Protein AF-A0A9D6TBT0-F1 (afdb_monomer_lite)

Sequence (380 aa):
MAAERLAARTHTPLRFLVASLLALLLARPTLACRCVPQTLDHYFERADLVMVARTVSTRIVKGSPDFRTAEFAPVQEPYKGDPKSIVAFATHLSSASCGVPVEAGQMFLIFAARDEPGGTTAWFDSCNGTRPFGPDVKVVDFVDTPAEKILLRLEGLRTANAVRDPSANPGGPRLPKPGHPHAELIGLLELVTVLNLDEPGASSPPPRLPSAVIEVMASPESGAAVVAQIRLPTDIITRELDYERKAAVVLEQRAAWYRIALPHDRSGWLSARLAGPFHPFAELIVNRLSYLTAHWDGWIWPDPGAGNPVNANVKQSEGRHEYPVNVRGTQDLAGTLWLQVEILSASPCEGGSPKTVISGWVPAYSPEGKLTAWFYSRGC

Foldseek 3Di:
DDDDDDDDDDDDPPVVVVVVVVVVVPPDPLQQDDADFAALLVLQVQFQWWAKWFWADKDWDVDVHIKMWTDTDGPDDTLHHDLVLAPTEIAHPDSSRQGDDHDGGFIKGFRWHDPDVSDNYTYTGVNSPIDTDDDVDDQDAGPPGDRVCSVVLSQLSSLLVCLCPCVNPVLDAHAADAPPLQQVAQWFWAQCLAFVQDDPPPPDRPPNDPQDWFFFAADQDPPGDGPATGRYPLQADWDQLAASGITFGFSDDDDQWTWTGGPPRDIGIGGVVSIDDIGGPQRSQAQFFKKFALLFSQWFDQANSHDDIDNLPPPVPPVDRIWTWHFHGWDDRSNWIKTWIFTWPDRVVVPDDTDGPDTHIDTQAHNSSYGRMDHDNNHD

Secondary structure (DSSP, 8-state):
------------SHHHHHHHHHHHHS--------PPP--HHHHHHH-SEEEEEEEEEEEEE-SSS-EEEEEEEESS--SBS-GGG-SEEEEES-GGGTPPP--TT-EEEEEEEESSTT-SEEE--TTTT-EE-STTS-PPPPSSS-GGGHHHHHHHHHHHHHHH-TTT-TTS--PPPTT-TT-S-SEEE--HHHH-S--TT-SSPPP------EEEESSSSTTPPEEEEE-SGGGS-EEEEETTEEEEEEEEEETTEEEEEETTTEEEEEEGGG---EEEHHHHTTTSEEEE-TT--SEEBSBTTBS--EE-----TT----EEEEEEEEEEETTEEEEEEEEESS-GGGSS-PPEEEEEEEESB-TTS-BSEEE-TT--

Structure (mmCIF, N/CA/C/O backbone):
data_AF-A0A9D6TBT0-F1
#
_entry.id   AF-A0A9D6TBT0-F1
#
loop_
_atom_site.group_PDB
_atom_site.id
_atom_site.type_symbol
_atom_site.label_atom_id
_atom_site.label_alt_id
_atom_site.label_comp_id
_atom_site.label_asym_id
_atom_site.label_entity_id
_atom_site.label_seq_id
_atom_site.pdbx_PDB_ins_code
_atom_site.Cartn_x
_atom_site.Cartn_y
_atom_site.Cartn_z
_atom_site.occupancy
_atom_site.B_iso_or_equiv
_atom_site.auth_seq_id
_atom_site.auth_comp_id
_atom_site.auth_asym_id
_atom_site.auth_atom_id
_atom_site.pdbx_PDB_model_num
ATOM 1 N N . MET A 1 1 ? 5.276 -103.316 -18.327 1.00 44.22 1 MET A N 1
ATOM 2 C CA . MET A 1 1 ? 6.166 -102.137 -18.362 1.00 44.22 1 MET A CA 1
ATOM 3 C C . MET A 1 1 ? 5.600 -101.141 -19.353 1.00 44.22 1 MET A C 1
ATOM 5 O O . MET A 1 1 ? 5.350 -101.555 -20.474 1.00 44.22 1 MET A O 1
ATOM 9 N N . ALA A 1 2 ? 5.424 -99.896 -18.903 1.00 41.09 2 ALA A N 1
ATOM 10 C CA . ALA A 1 2 ? 5.307 -98.632 -19.648 1.00 41.09 2 ALA A CA 1
ATOM 11 C C . ALA A 1 2 ? 4.074 -97.833 -19.199 1.00 41.09 2 ALA A C 1
ATOM 13 O O . ALA A 1 2 ? 2.947 -98.096 -19.607 1.00 41.09 2 ALA A O 1
ATOM 14 N N . ALA A 1 3 ? 4.346 -96.885 -18.303 1.00 43.22 3 ALA A N 1
ATOM 15 C CA . ALA A 1 3 ? 3.434 -95.881 -17.786 1.00 43.22 3 ALA A CA 1
ATOM 16 C C . ALA A 1 3 ? 3.509 -94.591 -18.624 1.00 43.22 3 ALA A C 1
ATOM 18 O O . ALA A 1 3 ? 4.574 -94.257 -19.138 1.00 43.22 3 ALA A O 1
ATOM 19 N N . GLU A 1 4 ? 2.360 -93.911 -18.686 1.00 53.22 4 GLU A N 1
ATOM 20 C CA . GLU A 1 4 ? 2.118 -92.456 -18.682 1.00 53.22 4 GLU A CA 1
ATOM 21 C C . GLU A 1 4 ? 2.989 -91.494 -19.510 1.00 53.22 4 GLU A C 1
ATOM 23 O O . GLU A 1 4 ? 4.207 -91.430 -19.366 1.00 53.22 4 GLU A O 1
ATOM 28 N N . ARG A 1 5 ? 2.306 -90.560 -20.200 1.00 49.84 5 ARG A N 1
ATOM 29 C CA . ARG A 1 5 ? 2.473 -89.104 -19.981 1.00 49.84 5 ARG A CA 1
ATOM 30 C C . ARG A 1 5 ? 1.390 -88.277 -20.693 1.00 49.84 5 ARG A C 1
ATOM 32 O O . ARG A 1 5 ? 1.330 -88.231 -21.917 1.00 49.84 5 ARG A O 1
ATOM 39 N N . LEU A 1 6 ? 0.585 -87.576 -19.890 1.00 58.25 6 LEU A N 1
ATOM 40 C CA . LEU A 1 6 ? -0.185 -86.378 -20.249 1.00 58.25 6 LEU A CA 1
ATOM 41 C C . LEU A 1 6 ? 0.661 -85.130 -19.915 1.00 58.25 6 LEU A C 1
ATOM 43 O O . LEU A 1 6 ? 1.231 -85.061 -18.830 1.00 58.25 6 LEU A O 1
ATOM 47 N N . ALA A 1 7 ? 0.677 -84.117 -20.786 1.00 50.38 7 ALA A N 1
ATOM 48 C CA . ALA A 1 7 ? 1.082 -82.739 -20.461 1.00 50.38 7 ALA A CA 1
ATOM 49 C C . ALA A 1 7 ? 0.264 -81.781 -21.354 1.00 50.38 7 ALA A C 1
ATOM 51 O O . ALA A 1 7 ? 0.309 -81.885 -22.574 1.00 50.38 7 ALA A O 1
ATOM 52 N N . ALA A 1 8 ? -0.723 -81.063 -20.812 1.00 50.62 8 ALA A N 1
ATOM 53 C CA . ALA A 1 8 ? -0.640 -79.789 -20.081 1.00 50.62 8 ALA A CA 1
ATOM 54 C C . ALA A 1 8 ? -0.531 -78.566 -21.019 1.00 50.62 8 ALA A C 1
ATOM 56 O O . ALA A 1 8 ? 0.508 -78.272 -21.600 1.00 50.62 8 ALA A O 1
ATOM 57 N N . ARG A 1 9 ? -1.656 -77.851 -21.140 1.00 56.56 9 ARG A N 1
ATOM 58 C CA . ARG A 1 9 ? -1.877 -76.633 -21.932 1.00 56.56 9 ARG A CA 1
ATOM 59 C C . ARG A 1 9 ? -2.014 -75.478 -20.933 1.00 56.56 9 ARG A C 1
ATOM 61 O O . ARG A 1 9 ? -2.972 -75.478 -20.166 1.00 56.56 9 ARG A O 1
ATOM 68 N N . THR A 1 10 ? -1.080 -74.526 -20.893 1.00 51.34 10 THR A N 1
ATOM 69 C CA . THR A 1 10 ? -1.108 -73.425 -19.906 1.00 51.34 10 THR A CA 1
ATOM 70 C C . THR A 1 10 ? -1.080 -72.032 -20.542 1.00 51.34 10 THR A C 1
ATOM 72 O O . THR A 1 10 ? -0.121 -71.643 -21.201 1.00 51.34 10 THR A O 1
ATOM 75 N N . HIS A 1 11 ? -2.170 -71.308 -20.277 1.00 56.09 11 HIS A N 1
ATOM 76 C CA . HIS A 1 11 ? -2.419 -69.861 -20.214 1.00 56.09 11 HIS A CA 1
ATOM 77 C C . HIS A 1 11 ? -1.246 -68.880 -20.444 1.00 56.09 11 HIS A C 1
ATOM 79 O O . HIS A 1 11 ? -0.334 -68.784 -19.626 1.00 56.09 11 HIS A O 1
ATOM 85 N N . THR A 1 12 ? -1.354 -68.036 -21.481 1.00 58.25 12 THR A N 1
ATOM 86 C CA . THR A 1 12 ? -0.399 -66.943 -21.784 1.00 58.25 12 THR A CA 1
ATOM 87 C C . THR A 1 12 ? -0.973 -65.526 -22.059 1.00 58.25 12 THR A C 1
ATOM 89 O O . THR A 1 12 ? -0.160 -64.655 -22.346 1.00 58.25 12 THR A O 1
ATOM 92 N N . PRO A 1 13 ? -2.282 -65.180 -21.947 1.00 54.91 13 PRO A N 1
ATOM 93 C CA . PRO A 1 13 ? -2.706 -63.785 -22.184 1.00 54.91 13 PRO A CA 1
ATOM 94 C C . PRO A 1 13 ? -2.772 -62.890 -20.926 1.00 54.91 13 PRO A C 1
ATOM 96 O O . PRO A 1 13 ? -2.701 -61.671 -21.043 1.00 54.91 13 PRO A O 1
ATOM 99 N N . LEU A 1 14 ? -2.866 -63.449 -19.709 1.00 54.78 14 LEU A N 1
ATOM 100 C CA . LEU A 1 14 ? -3.159 -62.648 -18.501 1.00 54.78 14 LEU A CA 1
ATOM 101 C C . LEU A 1 14 ? -1.948 -61.864 -17.950 1.00 54.78 14 LEU A C 1
ATOM 103 O O . LEU A 1 14 ? -2.118 -60.822 -17.324 1.00 54.78 14 LEU A O 1
ATOM 107 N N . ARG A 1 15 ? -0.714 -62.320 -18.206 1.00 55.62 15 ARG A N 1
ATOM 108 C CA . ARG A 1 15 ? 0.503 -61.660 -17.688 1.00 55.62 15 ARG A CA 1
ATOM 109 C C . ARG A 1 15 ? 0.852 -60.353 -18.411 1.00 55.62 15 ARG A C 1
ATOM 111 O O . ARG A 1 15 ? 1.440 -59.474 -17.791 1.00 55.62 15 ARG A O 1
ATOM 118 N N . PHE A 1 16 ? 0.448 -60.190 -19.672 1.00 56.44 16 PHE A N 1
ATOM 119 C CA . PHE A 1 16 ? 0.691 -58.948 -20.417 1.00 56.44 16 PHE A CA 1
ATOM 120 C C . PHE A 1 16 ? -0.225 -57.800 -19.967 1.00 56.44 16 PHE A C 1
ATOM 122 O O . PHE A 1 16 ? 0.207 -56.653 -19.922 1.00 56.44 16 PHE A O 1
ATOM 129 N N . LEU A 1 17 ? -1.456 -58.105 -19.549 1.00 58.44 17 LEU A N 1
ATOM 130 C CA . LEU A 1 17 ? -2.437 -57.092 -19.145 1.00 58.44 17 LEU A CA 1
ATOM 131 C C . LEU A 1 17 ? -2.092 -56.436 -17.794 1.00 58.44 17 LEU A C 1
ATOM 133 O O . LEU A 1 17 ? -2.272 -55.232 -17.626 1.00 58.44 17 LEU A O 1
ATOM 137 N N . VAL A 1 18 ? -1.520 -57.199 -16.855 1.00 61.53 18 VAL A N 1
ATOM 138 C CA . VAL A 1 18 ? -1.106 -56.683 -15.535 1.00 61.53 18 VAL A CA 1
ATOM 139 C C . VAL A 1 18 ? 0.142 -55.795 -15.634 1.00 61.53 18 VAL A C 1
ATOM 141 O O . VAL A 1 18 ? 0.224 -54.776 -14.952 1.00 61.53 18 VAL A O 1
ATOM 144 N N . ALA A 1 19 ? 1.091 -56.128 -16.516 1.00 60.41 19 ALA A N 1
ATOM 145 C CA . ALA A 1 19 ? 2.307 -55.333 -16.704 1.00 60.41 19 ALA A CA 1
ATOM 146 C C . ALA A 1 19 ? 2.020 -53.947 -17.319 1.00 60.41 19 ALA A C 1
ATOM 148 O O . ALA A 1 19 ? 2.605 -52.954 -16.886 1.00 60.41 19 ALA A O 1
ATOM 149 N N . SER A 1 20 ? 1.080 -53.849 -18.269 1.00 63.12 20 SER A N 1
ATOM 150 C CA . SER A 1 20 ? 0.682 -52.559 -18.853 1.00 63.12 20 SER A CA 1
ATOM 151 C C . SER A 1 20 ? -0.085 -51.662 -17.876 1.00 63.12 20 SER A C 1
ATOM 153 O O . SER A 1 20 ? 0.105 -50.447 -17.902 1.00 63.12 20 SER A O 1
ATOM 155 N N . LEU A 1 21 ? -0.907 -52.228 -16.984 1.00 67.50 21 LEU A N 1
ATOM 156 C CA . LEU A 1 21 ? -1.652 -51.438 -15.995 1.00 67.50 21 LEU A CA 1
ATOM 157 C C . LEU A 1 21 ? -0.726 -50.830 -14.922 1.00 67.50 21 LEU A C 1
ATOM 159 O O . LEU A 1 21 ? -0.945 -49.706 -14.476 1.00 67.50 21 LEU A O 1
ATOM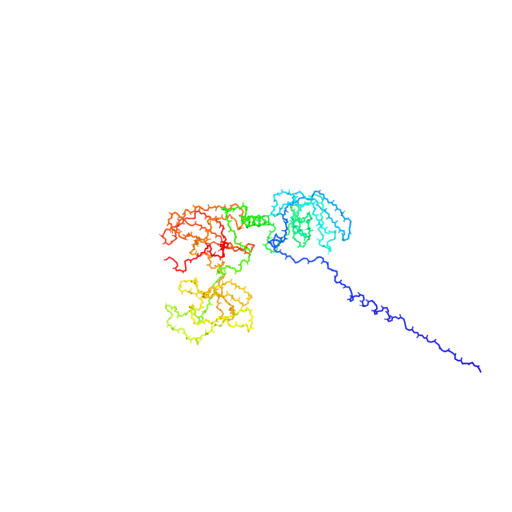 163 N N . LEU A 1 22 ? 0.344 -51.541 -14.548 1.00 63.84 22 LEU A N 1
ATOM 164 C CA . LEU A 1 22 ? 1.310 -51.073 -13.548 1.00 63.84 22 LEU A CA 1
ATOM 165 C C . LEU A 1 22 ? 2.206 -49.930 -14.070 1.00 63.84 22 LEU A C 1
ATOM 167 O O . LEU A 1 22 ? 2.587 -49.051 -13.301 1.00 63.84 22 LEU A O 1
ATOM 171 N N . ALA A 1 23 ? 2.498 -49.893 -15.376 1.00 59.59 23 ALA A N 1
ATOM 172 C CA . ALA A 1 23 ? 3.276 -48.816 -15.997 1.00 59.59 23 ALA A CA 1
ATOM 173 C C . ALA A 1 23 ? 2.527 -47.466 -16.024 1.00 59.59 23 ALA A C 1
ATOM 175 O O . ALA A 1 23 ? 3.149 -46.415 -15.883 1.00 59.59 23 ALA A O 1
ATOM 176 N N . LEU A 1 24 ? 1.193 -47.486 -16.137 1.00 59.25 24 LEU A N 1
ATOM 177 C CA . LEU A 1 24 ? 0.346 -46.285 -16.087 1.00 59.25 24 LEU A CA 1
ATOM 178 C C . LEU A 1 24 ? 0.245 -45.685 -14.674 1.00 59.25 24 LEU A C 1
ATOM 180 O O . LEU A 1 24 ? 0.100 -44.475 -14.538 1.00 59.25 24 LEU A O 1
ATOM 184 N N . LEU A 1 25 ? 0.375 -46.506 -13.627 1.00 60.75 25 LEU A N 1
ATOM 185 C CA . LEU A 1 25 ? 0.360 -46.059 -12.226 1.00 60.75 25 LEU A CA 1
ATOM 186 C C . LEU A 1 25 ? 1.705 -45.468 -11.761 1.00 60.75 25 LEU A C 1
ATOM 188 O O . LEU A 1 25 ? 1.749 -44.772 -10.750 1.00 60.75 25 LEU A O 1
ATOM 192 N N . LEU A 1 26 ? 2.794 -45.723 -12.495 1.00 55.97 26 LEU A N 1
ATOM 193 C CA . LEU A 1 26 ? 4.136 -45.188 -12.221 1.00 55.97 26 LEU A CA 1
ATOM 194 C C . LEU A 1 26 ? 4.511 -43.997 -13.116 1.00 55.97 26 LEU A C 1
ATOM 196 O O . LEU A 1 26 ? 5.601 -43.438 -12.963 1.00 55.97 26 LEU A O 1
ATOM 200 N N . ALA A 1 27 ? 3.628 -43.587 -14.032 1.00 51.34 27 ALA A N 1
ATOM 201 C CA . ALA A 1 27 ? 3.809 -42.373 -14.811 1.00 51.34 27 ALA A CA 1
ATOM 202 C C . ALA A 1 27 ? 3.725 -41.164 -13.868 1.00 51.34 27 ALA A C 1
ATOM 204 O O . ALA A 1 27 ? 2.645 -40.689 -13.520 1.00 51.34 27 ALA A O 1
ATOM 205 N N . ARG A 1 28 ? 4.889 -40.677 -13.418 1.00 55.06 28 ARG A N 1
ATOM 206 C CA . ARG A 1 28 ? 4.981 -39.397 -12.710 1.00 55.06 28 ARG A CA 1
ATOM 207 C C . ARG A 1 28 ? 4.330 -38.338 -13.600 1.00 55.06 28 ARG A C 1
ATOM 209 O O . ARG A 1 28 ? 4.623 -38.343 -14.799 1.00 55.06 28 ARG A O 1
ATOM 216 N N . PRO A 1 29 ? 3.472 -37.454 -13.058 1.00 54.78 29 PRO A N 1
ATOM 217 C CA . PRO A 1 29 ? 2.912 -36.371 -13.847 1.00 54.78 29 PRO A CA 1
ATOM 218 C C . PRO A 1 29 ? 4.083 -35.648 -14.501 1.00 54.78 29 PRO A C 1
ATOM 220 O O . PRO A 1 29 ? 4.975 -35.151 -13.811 1.00 54.78 29 PRO A O 1
ATOM 223 N N . THR A 1 30 ? 4.133 -35.657 -15.831 1.00 52.75 30 THR A N 1
ATOM 224 C CA . THR A 1 30 ? 5.048 -34.790 -16.559 1.00 52.75 30 THR A CA 1
ATOM 225 C C . THR A 1 30 ? 4.658 -33.384 -16.146 1.00 52.75 30 THR A C 1
ATOM 227 O O . THR A 1 30 ? 3.571 -32.922 -16.499 1.00 52.75 30 THR A O 1
ATOM 230 N N . LEU A 1 31 ? 5.490 -32.763 -15.310 1.00 55.84 31 LEU A N 1
ATOM 231 C CA . LEU A 1 31 ? 5.336 -31.392 -14.849 1.00 55.84 31 LEU A CA 1
ATOM 232 C C . LEU A 1 31 ? 5.504 -30.496 -16.075 1.00 55.84 31 LEU A C 1
ATOM 234 O O . LEU A 1 31 ? 6.588 -29.998 -16.354 1.00 55.84 31 LEU A O 1
ATOM 238 N N . ALA A 1 32 ? 4.444 -30.369 -16.867 1.00 65.81 32 ALA A N 1
ATOM 239 C CA . ALA A 1 32 ? 4.361 -29.338 -17.875 1.00 65.81 32 ALA A CA 1
ATOM 240 C C . ALA A 1 32 ? 4.457 -28.011 -17.129 1.00 65.81 32 ALA A C 1
ATOM 242 O O . ALA A 1 32 ? 3.719 -27.803 -16.161 1.00 65.81 32 ALA A O 1
ATOM 243 N N . CYS A 1 33 ? 5.384 -27.153 -17.547 1.00 80.25 33 CYS A N 1
ATOM 244 C CA . CYS A 1 33 ? 5.519 -25.823 -16.984 1.00 80.25 33 CYS A CA 1
ATOM 245 C C . CYS A 1 33 ? 4.150 -25.131 -16.920 1.00 80.25 33 CYS A C 1
ATOM 247 O O . CYS A 1 33 ? 3.545 -24.808 -17.944 1.00 80.25 33 CYS A O 1
ATOM 249 N N . ARG A 1 34 ? 3.638 -24.950 -15.701 1.00 82.31 34 ARG A N 1
ATOM 250 C CA . ARG A 1 34 ? 2.353 -24.307 -15.443 1.00 82.31 34 ARG A CA 1
ATOM 251 C C . ARG A 1 34 ? 2.520 -23.389 -14.249 1.00 82.31 34 ARG A C 1
ATOM 253 O O . ARG A 1 34 ? 2.394 -23.794 -13.098 1.00 82.31 34 ARG A O 1
ATOM 260 N N . CYS A 1 35 ? 2.852 -22.150 -14.557 1.00 86.44 35 CYS A N 1
ATOM 261 C CA . CYS A 1 35 ? 3.057 -21.102 -13.577 1.00 86.44 35 CYS A CA 1
ATOM 262 C C . CYS A 1 35 ? 1.695 -20.515 -13.196 1.00 86.44 35 CYS A C 1
ATOM 264 O O . CYS A 1 35 ? 0.858 -20.273 -14.068 1.00 86.44 35 CYS A O 1
ATOM 266 N N . VAL A 1 36 ? 1.466 -20.271 -11.908 1.00 89.06 36 VAL A N 1
ATOM 267 C CA . VAL A 1 36 ? 0.318 -19.471 -11.469 1.00 89.06 36 VAL A CA 1
ATOM 268 C C . VAL A 1 36 ? 0.640 -18.009 -11.791 1.00 89.06 36 VAL A C 1
ATOM 270 O O . VAL A 1 36 ? 1.673 -17.539 -11.306 1.00 89.06 36 VAL A O 1
ATOM 273 N N . PRO A 1 37 ? -0.180 -17.295 -12.588 1.00 87.12 37 PRO A N 1
ATOM 274 C CA . PRO A 1 37 ? 0.022 -15.870 -12.838 1.00 87.12 37 PRO A CA 1
ATOM 275 C C . PRO A 1 37 ? 0.143 -15.097 -11.521 1.00 87.12 37 PRO A C 1
ATOM 277 O O . PRO A 1 37 ? -0.648 -15.322 -10.607 1.00 87.12 37 PRO A O 1
ATOM 280 N N . GLN A 1 38 ? 1.132 -14.211 -11.424 1.00 90.81 38 GLN A N 1
ATOM 281 C CA . GLN A 1 38 ? 1.355 -13.358 -10.254 1.00 90.81 38 GLN A CA 1
ATOM 282 C C . GLN A 1 38 ? 1.168 -11.879 -10.607 1.00 90.81 38 GLN A C 1
ATOM 284 O O . GLN A 1 38 ? 1.067 -11.500 -11.781 1.00 90.81 38 GLN A O 1
ATOM 289 N N . THR A 1 39 ? 1.129 -11.047 -9.570 1.00 90.81 39 THR A N 1
ATOM 290 C CA . THR A 1 39 ? 1.183 -9.590 -9.699 1.00 90.81 39 THR A CA 1
ATOM 291 C C . THR A 1 39 ? 2.546 -9.132 -10.215 1.00 90.81 39 THR A C 1
ATOM 293 O O . THR A 1 39 ? 3.554 -9.830 -10.062 1.00 90.81 39 THR A O 1
ATOM 296 N N . LEU A 1 40 ? 2.587 -7.951 -10.830 1.00 93.56 40 LEU A N 1
ATOM 297 C CA . LEU A 1 40 ? 3.834 -7.351 -11.305 1.00 93.56 40 LEU A CA 1
ATOM 298 C C . LEU A 1 40 ? 4.820 -7.119 -10.151 1.00 93.56 40 LEU A C 1
ATOM 300 O O . LEU A 1 40 ? 6.004 -7.439 -10.273 1.00 93.56 40 LEU A O 1
ATOM 304 N N . ASP A 1 41 ? 4.313 -6.648 -9.012 1.00 87.81 41 ASP A N 1
ATOM 305 C CA . ASP A 1 41 ? 5.093 -6.423 -7.794 1.00 87.81 41 ASP A CA 1
ATOM 306 C C . ASP A 1 41 ? 5.780 -7.712 -7.319 1.00 87.81 41 ASP A C 1
ATOM 308 O O . ASP A 1 41 ? 6.974 -7.701 -7.026 1.00 87.81 41 ASP A O 1
ATOM 312 N N . HIS A 1 42 ? 5.072 -8.848 -7.323 1.00 88.81 42 HIS A N 1
ATOM 313 C CA . HIS A 1 42 ? 5.636 -10.125 -6.879 1.00 88.81 42 HIS A CA 1
ATOM 314 C C . HIS A 1 42 ? 6.790 -10.596 -7.775 1.00 88.81 42 HIS A C 1
ATOM 316 O O . HIS A 1 42 ? 7.807 -11.090 -7.282 1.00 88.81 42 HIS A O 1
ATOM 322 N N . TYR A 1 43 ? 6.662 -10.435 -9.096 1.00 95.38 43 TYR A N 1
ATOM 323 C CA . TYR A 1 43 ? 7.758 -10.740 -10.017 1.00 95.38 43 TYR A CA 1
ATOM 324 C C . TYR A 1 43 ? 8.949 -9.803 -9.809 1.00 95.38 43 TYR A C 1
ATOM 326 O O . TYR A 1 43 ? 10.095 -10.253 -9.775 1.00 95.38 43 TYR A O 1
ATOM 334 N N . PHE A 1 44 ? 8.684 -8.512 -9.613 1.00 95.00 44 PHE A N 1
ATOM 335 C CA . PHE A 1 44 ? 9.715 -7.509 -9.379 1.00 95.00 44 PHE A CA 1
ATOM 336 C C . PHE A 1 44 ? 10.483 -7.730 -8.069 1.00 95.00 44 PHE A C 1
ATOM 338 O O . PHE A 1 44 ? 11.707 -7.588 -8.026 1.00 95.00 44 PHE A O 1
ATOM 345 N N . GLU A 1 45 ? 9.794 -8.097 -6.989 1.00 90.44 45 GLU A N 1
ATOM 346 C CA . GLU A 1 45 ? 10.409 -8.381 -5.690 1.00 90.44 45 GLU A CA 1
ATOM 347 C C . GLU A 1 45 ? 11.364 -9.574 -5.760 1.00 90.44 45 GLU A C 1
ATOM 349 O O . GLU A 1 45 ? 12.475 -9.491 -5.235 1.00 90.44 45 GLU A O 1
ATOM 354 N N . ARG A 1 46 ? 10.970 -10.641 -6.463 1.00 92.81 46 ARG A N 1
ATOM 355 C CA . ARG A 1 46 ? 11.748 -11.883 -6.583 1.00 92.81 46 ARG A CA 1
ATOM 356 C C . ARG A 1 46 ? 12.915 -11.817 -7.559 1.00 92.81 46 ARG A C 1
ATOM 358 O O . ARG A 1 46 ? 13.830 -12.624 -7.446 1.00 92.81 46 ARG A O 1
ATOM 365 N N . ALA A 1 47 ? 12.857 -10.929 -8.544 1.00 95.62 47 ALA A N 1
ATOM 366 C CA . ALA A 1 47 ? 13.918 -10.793 -9.529 1.00 95.62 47 ALA A CA 1
ATOM 367 C C . ALA A 1 47 ? 15.130 -10.063 -8.936 1.00 95.62 47 ALA A C 1
ATOM 369 O O . ALA A 1 47 ? 14.972 -9.077 -8.222 1.00 95.62 47 ALA A O 1
ATOM 370 N N . ASP A 1 48 ? 16.342 -10.478 -9.282 1.00 94.00 48 ASP A N 1
ATOM 371 C CA . ASP A 1 48 ? 17.564 -9.712 -9.001 1.00 94.00 48 ASP A CA 1
ATOM 372 C C . ASP A 1 48 ? 17.807 -8.634 -10.059 1.00 94.00 48 ASP A C 1
ATOM 374 O O . ASP A 1 48 ? 18.450 -7.619 -9.788 1.00 94.00 48 ASP A O 1
ATOM 378 N N . LEU A 1 49 ? 17.278 -8.847 -11.266 1.00 95.38 49 LEU A N 1
ATOM 379 C CA . LEU A 1 49 ? 17.335 -7.904 -12.371 1.00 95.38 49 LEU A CA 1
ATOM 380 C C . LEU A 1 49 ? 15.966 -7.763 -13.032 1.00 95.38 49 LEU A C 1
ATOM 382 O O . LEU A 1 49 ? 15.340 -8.765 -13.383 1.00 95.38 49 LEU A O 1
ATOM 386 N N . VAL A 1 50 ? 15.550 -6.521 -13.275 1.00 97.56 50 VAL A N 1
ATOM 387 C CA . VAL A 1 50 ? 14.364 -6.214 -14.082 1.00 97.56 50 VAL A CA 1
ATOM 388 C C . VAL A 1 50 ? 14.716 -5.172 -15.128 1.00 97.56 50 VAL A C 1
ATOM 390 O O . VAL A 1 50 ? 15.181 -4.087 -14.786 1.00 97.56 50 VAL A O 1
ATOM 393 N N . MET A 1 51 ? 14.500 -5.476 -16.407 1.00 97.50 51 MET A N 1
ATOM 394 C CA . MET A 1 51 ? 14.799 -4.543 -17.498 1.00 97.50 51 MET A CA 1
ATOM 395 C C . MET A 1 51 ? 13.969 -4.815 -18.750 1.00 97.50 51 MET A C 1
ATOM 397 O O . MET A 1 51 ? 13.543 -5.942 -18.998 1.00 97.50 51 MET A O 1
ATOM 401 N N . VAL A 1 52 ? 13.805 -3.784 -19.579 1.00 97.06 52 VAL A N 1
ATOM 402 C CA . VAL A 1 52 ? 13.399 -3.951 -20.978 1.00 97.06 52 VAL A CA 1
ATOM 403 C C . VAL A 1 52 ? 14.660 -4.007 -21.828 1.00 97.06 52 VAL A C 1
ATOM 405 O O . VAL A 1 52 ? 15.493 -3.099 -21.786 1.00 97.06 52 VAL A O 1
ATOM 408 N N . ALA A 1 53 ? 14.815 -5.084 -22.588 1.00 97.06 53 ALA A N 1
ATOM 409 C CA . ALA A 1 53 ? 16.042 -5.358 -23.319 1.00 97.06 53 ALA A CA 1
ATOM 410 C C . ALA A 1 53 ? 15.762 -5.984 -24.682 1.00 97.06 53 ALA A C 1
ATOM 412 O O . ALA A 1 53 ? 14.778 -6.699 -24.873 1.00 97.06 53 ALA A O 1
ATOM 413 N N . ARG A 1 54 ? 16.669 -5.745 -25.627 1.00 97.25 54 ARG A N 1
ATOM 414 C CA . ARG A 1 54 ? 16.698 -6.424 -26.919 1.00 97.25 54 ARG A CA 1
ATOM 415 C C . ARG A 1 54 ? 17.715 -7.555 -26.876 1.00 97.25 54 ARG A C 1
ATOM 417 O O . ARG A 1 54 ? 18.851 -7.347 -26.461 1.00 97.25 54 ARG A O 1
ATOM 424 N N . THR A 1 55 ? 17.325 -8.732 -27.342 1.00 96.81 55 THR A N 1
ATOM 425 C CA . THR A 1 55 ? 18.234 -9.870 -27.505 1.00 96.81 55 THR A CA 1
ATOM 426 C C . THR A 1 55 ? 19.255 -9.541 -28.591 1.00 96.81 55 THR A C 1
ATOM 428 O O . THR A 1 55 ? 18.879 -9.256 -29.726 1.00 96.81 55 THR A O 1
ATOM 431 N N . VAL A 1 56 ? 20.542 -9.570 -28.262 1.00 97.06 56 VAL A N 1
ATOM 432 C CA . VAL A 1 56 ? 21.647 -9.329 -29.203 1.00 97.06 56 VAL A CA 1
ATOM 433 C C . VAL A 1 56 ? 22.052 -10.636 -29.863 1.00 97.06 56 VAL A C 1
ATOM 435 O O . VAL A 1 56 ? 22.100 -10.745 -31.086 1.00 97.06 56 VAL A O 1
ATOM 438 N N . SER A 1 57 ? 2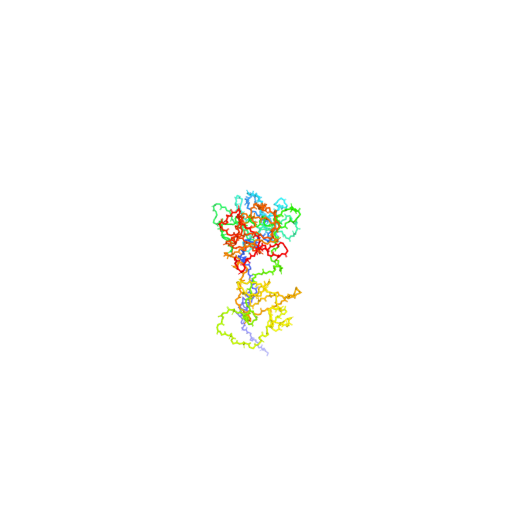2.316 -11.646 -29.042 1.00 96.31 57 SER A N 1
ATOM 439 C CA . SER A 1 57 ? 22.794 -12.944 -29.489 1.00 96.31 57 SER A CA 1
ATOM 440 C C . SER A 1 57 ? 22.219 -14.047 -28.608 1.00 96.31 57 SER A C 1
ATOM 442 O O . SER A 1 57 ? 21.804 -13.813 -27.471 1.00 96.31 57 SER A O 1
ATOM 444 N N . THR A 1 58 ? 22.158 -15.263 -29.147 1.00 96.19 58 THR A N 1
ATOM 445 C CA . THR A 1 58 ? 21.786 -16.451 -28.377 1.00 96.19 58 THR A CA 1
ATOM 446 C C . THR A 1 58 ? 22.741 -17.587 -28.698 1.00 96.19 58 THR A C 1
ATOM 448 O O . THR A 1 58 ? 23.267 -17.689 -29.810 1.00 96.19 58 THR A O 1
ATOM 451 N N . ARG A 1 59 ? 22.988 -18.452 -27.718 1.00 96.25 59 ARG A N 1
ATOM 452 C CA . ARG A 1 59 ? 23.823 -19.641 -27.875 1.00 96.25 59 ARG A CA 1
ATOM 453 C C . ARG A 1 59 ? 23.195 -20.796 -27.118 1.00 96.25 59 ARG A C 1
ATOM 455 O O . ARG A 1 59 ? 22.803 -20.652 -25.968 1.00 96.25 59 ARG A O 1
ATOM 462 N N . ILE A 1 60 ? 23.125 -21.962 -27.750 1.00 95.25 60 ILE A N 1
ATOM 463 C CA . ILE A 1 60 ? 22.776 -23.195 -27.044 1.00 95.25 60 ILE A CA 1
ATOM 464 C C . ILE A 1 60 ? 24.036 -23.722 -26.363 1.00 95.25 60 ILE A C 1
ATOM 466 O O . ILE A 1 60 ? 25.058 -23.936 -27.016 1.00 95.25 60 ILE A O 1
ATOM 470 N N . VAL A 1 61 ? 23.949 -23.938 -25.056 1.00 92.81 61 VAL A N 1
ATOM 471 C CA . VAL A 1 61 ? 24.981 -24.586 -24.255 1.00 92.81 61 VAL A CA 1
ATOM 472 C C . VAL A 1 61 ? 24.525 -26.017 -24.002 1.00 92.81 61 VAL A C 1
ATOM 474 O O . VAL A 1 61 ? 23.499 -26.251 -23.363 1.00 92.81 61 VAL A O 1
ATOM 477 N N . LYS A 1 62 ? 25.276 -26.975 -24.555 1.00 89.19 62 LYS A N 1
ATOM 478 C CA . LYS A 1 62 ? 25.009 -28.401 -24.350 1.00 89.19 62 LYS A CA 1
ATOM 479 C C . LYS A 1 62 ? 25.489 -28.826 -22.963 1.00 89.19 62 LYS A C 1
ATOM 481 O O . LYS A 1 62 ? 26.633 -28.546 -22.608 1.00 89.19 62 LYS A O 1
ATOM 486 N N . GLY A 1 63 ? 24.634 -29.501 -22.205 1.00 79.06 63 GLY A N 1
ATOM 487 C CA . GLY A 1 63 ? 24.865 -29.892 -20.818 1.00 79.06 63 GLY A CA 1
ATOM 488 C C . GLY A 1 63 ? 23.806 -30.870 -20.305 1.00 79.06 63 GLY A C 1
ATOM 489 O O . GLY A 1 63 ? 23.004 -31.408 -21.059 1.00 79.06 63 GLY A O 1
ATOM 490 N N . SER A 1 64 ? 23.801 -31.123 -18.997 1.00 70.69 64 SER A N 1
ATOM 491 C CA . SER A 1 64 ? 22.745 -31.900 -18.337 1.00 70.69 64 SER A CA 1
ATOM 492 C C . SER A 1 64 ? 22.163 -31.074 -17.187 1.00 70.69 64 SER A C 1
ATOM 494 O O . SER A 1 64 ? 22.666 -31.191 -16.068 1.00 70.69 64 SER A O 1
ATOM 496 N N . PRO A 1 65 ? 21.128 -30.245 -17.427 1.00 81.19 65 PRO A N 1
ATOM 497 C CA . PRO A 1 65 ? 20.337 -30.120 -18.662 1.00 81.19 65 PRO A CA 1
ATOM 498 C C . PRO A 1 65 ? 20.959 -29.194 -19.724 1.00 81.19 65 PRO A C 1
ATOM 500 O O . PRO A 1 65 ? 21.816 -28.369 -19.415 1.00 81.19 65 PRO A O 1
ATOM 503 N N . ASP A 1 66 ? 20.486 -29.298 -20.970 1.00 89.12 66 ASP A N 1
ATOM 504 C CA . ASP A 1 66 ? 20.757 -28.305 -22.015 1.00 89.12 66 ASP A CA 1
ATOM 505 C C . ASP A 1 66 ? 20.021 -26.987 -21.711 1.00 89.12 66 ASP A C 1
ATOM 507 O O . ASP A 1 66 ? 18.847 -26.978 -21.315 1.00 89.12 66 ASP A O 1
ATOM 511 N N . PHE A 1 67 ? 20.679 -25.858 -21.968 1.00 92.44 67 PHE A N 1
ATOM 512 C CA . PHE A 1 67 ? 20.091 -24.527 -21.809 1.00 92.44 67 PHE A CA 1
ATOM 513 C C . PHE A 1 67 ? 20.548 -23.576 -22.917 1.00 92.44 67 PHE A C 1
ATOM 515 O O . PHE A 1 67 ? 21.507 -23.826 -23.648 1.00 92.44 67 PHE A O 1
ATOM 522 N N . ARG A 1 68 ? 19.822 -22.473 -23.078 1.00 94.81 68 ARG A N 1
ATOM 523 C CA . ARG A 1 68 ? 20.177 -21.373 -23.970 1.00 94.81 68 ARG A CA 1
ATOM 524 C C . ARG A 1 68 ? 20.696 -20.224 -23.131 1.00 94.81 68 ARG A C 1
ATOM 526 O O . ARG A 1 68 ? 20.043 -19.829 -22.170 1.00 94.81 68 ARG A O 1
ATOM 533 N N . THR A 1 69 ? 21.829 -19.667 -23.530 1.00 96.25 69 THR A N 1
ATOM 534 C CA . THR A 1 69 ? 22.258 -18.361 -23.056 1.00 96.25 69 THR A CA 1
ATOM 535 C C . THR A 1 69 ? 21.873 -17.280 -24.054 1.00 96.25 69 THR A C 1
ATOM 537 O O . THR A 1 69 ? 21.852 -17.513 -25.267 1.00 96.25 69 THR A O 1
ATOM 540 N N . ALA A 1 70 ? 21.544 -16.104 -23.541 1.00 96.00 70 ALA A N 1
ATOM 541 C CA . ALA A 1 70 ? 21.230 -14.924 -24.323 1.00 96.00 70 ALA A CA 1
ATOM 542 C C . ALA A 1 70 ? 22.057 -13.736 -23.836 1.00 96.00 70 ALA A C 1
ATOM 544 O O . ALA A 1 70 ? 22.323 -13.578 -22.645 1.00 96.00 70 ALA A O 1
ATOM 545 N N . GLU A 1 71 ? 22.458 -12.905 -24.784 1.00 96.19 71 GLU A N 1
ATOM 546 C CA . GLU A 1 71 ? 23.012 -11.588 -24.521 1.00 96.19 71 GLU A CA 1
ATOM 547 C C . GLU A 1 71 ? 21.922 -10.554 -24.775 1.00 96.19 71 GLU A C 1
ATOM 549 O O . GLU A 1 71 ? 21.216 -10.624 -25.786 1.00 96.19 71 GLU A O 1
ATOM 554 N N . PHE A 1 72 ? 21.792 -9.590 -23.872 1.00 96.81 72 PHE A N 1
ATOM 555 C CA . PHE A 1 72 ? 20.768 -8.560 -23.944 1.00 96.81 72 PHE A CA 1
ATOM 556 C C . PHE A 1 72 ? 21.395 -7.171 -23.922 1.00 96.81 72 PHE A C 1
ATOM 558 O O . PHE A 1 72 ? 22.243 -6.876 -23.084 1.00 96.81 72 PHE A O 1
ATOM 565 N N . ALA A 1 73 ? 20.923 -6.304 -24.812 1.00 96.12 73 ALA A N 1
ATOM 566 C CA . ALA A 1 73 ? 21.183 -4.874 -24.775 1.00 96.12 73 ALA A CA 1
ATOM 567 C C . ALA A 1 73 ? 19.990 -4.181 -24.097 1.00 96.12 73 ALA A C 1
ATOM 569 O O . ALA A 1 73 ? 18.881 -4.235 -24.645 1.00 96.12 73 ALA A O 1
ATOM 570 N N . PRO A 1 74 ? 20.173 -3.547 -22.924 1.00 96.06 74 PRO A N 1
ATOM 571 C CA . PRO A 1 74 ? 19.121 -2.754 -22.299 1.00 96.06 74 PRO A CA 1
ATOM 572 C C . PRO A 1 74 ? 18.651 -1.647 -23.248 1.00 96.06 74 PRO A C 1
ATOM 574 O O . PRO A 1 74 ? 19.465 -0.961 -23.863 1.00 96.06 74 PRO A O 1
ATOM 577 N N . VAL A 1 75 ? 17.335 -1.480 -23.378 1.00 94.69 75 VAL A N 1
ATOM 578 C CA . VAL A 1 75 ? 16.737 -0.397 -24.184 1.00 94.69 75 VAL A CA 1
ATOM 579 C C . VAL A 1 75 ? 16.705 0.916 -23.394 1.00 94.69 75 VAL A C 1
ATOM 581 O O . VAL A 1 75 ? 16.677 2.000 -23.970 1.00 94.69 75 VAL A O 1
ATOM 584 N N . GLN A 1 76 ? 16.739 0.809 -22.069 1.00 91.69 76 GLN A N 1
ATOM 585 C CA . GLN A 1 76 ? 16.737 1.905 -21.110 1.00 91.69 76 GLN A CA 1
ATOM 586 C C . GLN A 1 76 ? 17.483 1.477 -19.841 1.00 91.69 76 GLN A C 1
ATOM 588 O O . GLN A 1 76 ? 17.958 0.341 -19.746 1.00 91.69 76 GLN A O 1
ATOM 593 N N . GLU A 1 77 ? 17.570 2.377 -18.862 1.00 91.19 77 GLU A N 1
ATOM 594 C CA . GLU A 1 77 ? 18.087 2.028 -17.542 1.00 91.19 77 GLU A CA 1
ATOM 595 C C . GLU A 1 77 ? 17.263 0.868 -16.933 1.00 91.19 77 GLU A C 1
ATOM 597 O O . GLU A 1 77 ? 16.028 0.893 -16.997 1.00 91.19 77 GLU A O 1
ATOM 602 N N . PRO A 1 78 ? 17.919 -0.168 -16.380 1.00 95.06 78 PRO A N 1
ATOM 603 C CA . PRO A 1 78 ? 17.247 -1.246 -15.667 1.00 95.06 78 PRO A CA 1
ATOM 604 C C . PRO A 1 78 ? 16.379 -0.721 -14.521 1.00 95.06 78 PRO A C 1
ATOM 606 O O . PRO A 1 78 ? 16.760 0.187 -13.786 1.00 95.06 78 PRO A O 1
ATOM 609 N N . TYR A 1 79 ? 15.228 -1.356 -14.322 1.00 94.19 79 TYR A N 1
ATOM 610 C CA . TYR A 1 79 ? 14.334 -1.054 -13.208 1.00 94.19 79 TYR A CA 1
ATOM 611 C C . TYR A 1 79 ? 14.818 -1.640 -11.879 1.00 94.19 79 TYR A C 1
ATOM 613 O O . TYR A 1 79 ? 14.427 -1.177 -10.810 1.00 94.19 79 TYR A O 1
ATOM 621 N N . LYS A 1 80 ? 15.653 -2.678 -11.931 1.00 93.56 80 LYS A N 1
ATOM 622 C CA . LYS A 1 80 ? 16.267 -3.304 -10.759 1.00 93.56 80 LYS A CA 1
ATOM 623 C C . LYS A 1 80 ? 17.563 -3.987 -11.173 1.00 93.56 80 LYS A C 1
ATOM 625 O O . LYS A 1 80 ? 17.590 -4.609 -12.234 1.00 93.56 80 LYS A O 1
ATOM 630 N N . GLY A 1 81 ? 18.577 -3.913 -10.310 1.00 91.06 81 GLY A N 1
ATOM 631 C CA . GLY A 1 81 ? 19.875 -4.570 -10.483 1.00 91.06 81 GLY A CA 1
ATOM 632 C C . GLY A 1 81 ? 20.769 -3.939 -11.559 1.00 91.06 81 GLY A C 1
ATOM 633 O O . GLY A 1 81 ? 20.328 -3.116 -12.356 1.00 91.06 81 GLY A O 1
ATOM 634 N N . ASP A 1 82 ? 22.042 -4.345 -11.586 1.00 90.88 82 ASP A N 1
ATOM 635 C CA . ASP A 1 82 ? 23.008 -3.922 -12.607 1.00 90.88 82 ASP A CA 1
ATOM 636 C C . ASP A 1 82 ? 23.274 -5.062 -13.610 1.00 90.88 82 ASP A C 1
ATOM 638 O O . ASP A 1 82 ? 23.876 -6.073 -13.230 1.00 90.88 82 ASP A O 1
ATOM 642 N N . PRO A 1 83 ? 22.892 -4.934 -14.894 1.00 90.50 83 PRO A N 1
ATOM 643 C CA . PRO A 1 83 ? 23.120 -5.959 -15.904 1.00 90.50 83 PRO A CA 1
ATOM 644 C C . PRO A 1 83 ? 24.608 -6.199 -16.170 1.00 90.50 83 PRO A C 1
ATOM 646 O O . PRO A 1 83 ? 24.962 -7.293 -16.588 1.00 90.50 83 PRO A O 1
ATOM 649 N N . LYS A 1 84 ? 25.501 -5.237 -15.887 1.00 90.56 84 LYS A N 1
ATOM 650 C CA . LYS A 1 84 ? 26.955 -5.427 -16.058 1.00 90.56 84 LYS A CA 1
ATOM 651 C C . LYS A 1 84 ? 27.539 -6.421 -15.061 1.00 90.56 84 LYS A C 1
ATOM 653 O O . LYS A 1 84 ? 28.591 -7.000 -15.310 1.00 90.56 84 LYS A O 1
ATOM 658 N N . SER A 1 85 ? 26.852 -6.632 -13.942 1.00 87.62 85 SER A N 1
ATOM 659 C CA . SER A 1 85 ? 27.219 -7.649 -12.956 1.00 87.62 85 SER A CA 1
ATOM 660 C C . SER A 1 85 ? 26.729 -9.059 -13.330 1.00 87.62 85 SER A C 1
ATOM 662 O O . SER A 1 85 ? 26.940 -10.000 -12.562 1.00 87.62 85 SER A O 1
ATOM 664 N N . ILE A 1 86 ? 26.079 -9.214 -14.493 1.00 89.62 86 ILE A N 1
ATOM 665 C CA . ILE A 1 86 ? 25.609 -10.485 -15.051 1.00 89.62 86 ILE A CA 1
ATOM 666 C C . ILE A 1 86 ? 26.423 -10.791 -16.308 1.00 89.62 86 ILE A C 1
ATOM 668 O O . ILE A 1 86 ? 26.450 -10.026 -17.265 1.00 89.62 86 ILE A O 1
ATOM 672 N N . VAL A 1 87 ? 27.081 -11.944 -16.303 1.00 88.56 87 VAL A N 1
ATOM 673 C CA . VAL A 1 87 ? 27.897 -12.447 -17.413 1.00 88.56 87 VAL A CA 1
ATOM 674 C C . VAL A 1 87 ? 27.046 -13.230 -18.411 1.00 88.56 87 VAL A C 1
ATOM 676 O O . VAL A 1 87 ? 27.329 -13.211 -19.607 1.00 88.56 87 VAL A O 1
ATOM 679 N N . ALA A 1 88 ? 26.006 -13.925 -17.943 1.00 91.31 88 ALA A N 1
ATOM 680 C CA . ALA A 1 88 ? 25.146 -14.729 -18.803 1.00 91.31 88 ALA A CA 1
ATOM 681 C C . ALA A 1 88 ? 23.691 -14.713 -18.332 1.00 91.31 88 ALA A C 1
ATOM 683 O O . ALA A 1 88 ? 23.410 -14.935 -17.155 1.00 91.31 88 ALA A O 1
ATOM 684 N N . PHE A 1 89 ? 22.766 -14.530 -19.276 1.00 96.50 89 PHE A N 1
ATOM 685 C CA . PHE A 1 89 ? 21.352 -14.812 -19.056 1.00 96.50 89 PHE A CA 1
ATOM 686 C C . PHE A 1 89 ? 21.037 -16.205 -19.569 1.00 96.50 89 PHE A C 1
ATOM 688 O O . PHE A 1 89 ? 21.307 -16.480 -20.736 1.00 96.50 89 PHE A O 1
ATOM 695 N N . ALA A 1 90 ? 20.470 -17.072 -18.736 1.00 96.56 90 ALA A N 1
ATOM 696 C CA . ALA A 1 90 ? 20.198 -18.462 -19.085 1.00 96.56 90 ALA A CA 1
ATOM 697 C C . ALA A 1 90 ? 18.700 -18.785 -19.026 1.00 96.56 90 ALA A C 1
ATOM 699 O O . ALA A 1 90 ? 17.979 -18.306 -18.158 1.00 96.56 90 ALA A O 1
ATOM 700 N N . THR A 1 91 ? 18.234 -19.623 -19.948 1.00 96.25 91 THR A N 1
ATOM 701 C CA . THR A 1 91 ? 16.872 -20.166 -19.959 1.00 96.25 91 THR A CA 1
ATOM 702 C C . THR A 1 91 ? 16.883 -21.598 -20.482 1.00 96.25 91 THR A C 1
ATOM 704 O O . THR A 1 91 ? 17.762 -21.981 -21.259 1.00 96.25 91 THR A O 1
ATOM 707 N N . HIS A 1 92 ? 15.918 -22.420 -20.083 1.00 94.44 92 HIS A N 1
ATOM 708 C CA . HIS A 1 92 ? 15.815 -23.783 -20.603 1.00 94.44 92 HIS A CA 1
ATOM 709 C C . HIS A 1 92 ? 15.487 -23.800 -22.106 1.00 94.44 92 HIS A C 1
ATOM 711 O O . HIS A 1 92 ? 14.879 -22.878 -22.647 1.00 94.44 92 HIS A O 1
ATOM 717 N N . LEU A 1 93 ? 15.872 -24.872 -22.810 1.00 93.81 93 LEU A N 1
ATOM 718 C CA . LEU A 1 93 ? 15.545 -25.012 -24.238 1.00 93.81 93 LEU A CA 1
ATOM 719 C C . LEU A 1 93 ? 14.073 -25.340 -24.496 1.00 93.81 93 LEU A C 1
ATOM 721 O O . LEU A 1 93 ? 13.540 -24.983 -25.545 1.00 93.81 93 LEU A O 1
ATOM 725 N N . SER A 1 94 ? 13.440 -26.053 -23.564 1.00 90.38 94 SER A N 1
ATOM 726 C CA . SER A 1 94 ? 12.083 -26.570 -23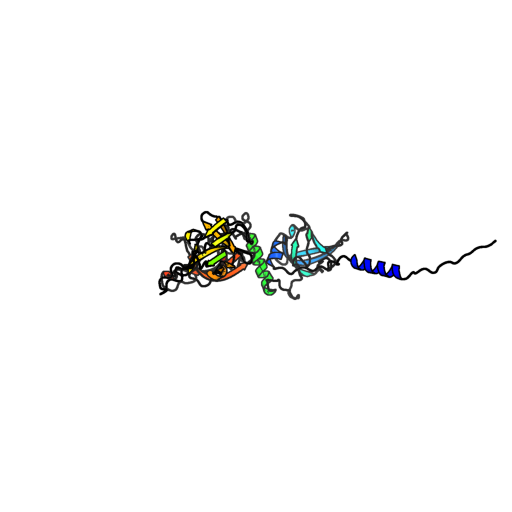.713 1.00 90.38 94 SER A CA 1
ATOM 727 C C . SER A 1 94 ? 11.087 -25.724 -22.935 1.00 90.38 94 SER A C 1
ATOM 729 O O . SER A 1 94 ? 11.274 -25.482 -21.741 1.00 90.38 94 SER A O 1
ATOM 731 N N . SER A 1 95 ? 9.975 -25.367 -23.576 1.00 88.19 95 SER A N 1
ATOM 732 C CA . SER A 1 95 ? 8.834 -24.735 -22.905 1.00 88.19 95 SER A CA 1
ATOM 733 C C . SER A 1 95 ? 8.224 -25.631 -21.823 1.00 88.19 95 SER A C 1
ATOM 735 O O . SER A 1 95 ? 7.693 -25.126 -20.838 1.00 88.19 95 SER A O 1
ATOM 737 N N . ALA A 1 96 ? 8.359 -26.960 -21.937 1.00 86.50 96 ALA A N 1
ATOM 738 C CA . ALA A 1 96 ? 7.935 -27.884 -20.884 1.00 86.50 96 ALA A CA 1
ATOM 739 C C . ALA A 1 96 ? 8.724 -27.678 -19.579 1.00 86.50 96 ALA A C 1
ATOM 741 O O . ALA A 1 96 ? 8.190 -27.939 -18.507 1.00 86.50 96 ALA A O 1
ATOM 742 N N . SER A 1 97 ? 9.950 -27.152 -19.676 1.00 89.38 97 SER A N 1
ATOM 743 C CA . SER A 1 97 ? 10.818 -26.757 -18.559 1.00 89.38 97 SER A CA 1
ATOM 744 C C . SER A 1 97 ? 10.818 -25.241 -18.333 1.00 89.38 97 SER A C 1
ATOM 746 O O . SER A 1 97 ? 11.801 -24.700 -17.843 1.00 89.38 97 SER A O 1
ATOM 748 N N . CYS A 1 98 ? 9.755 -24.538 -18.735 1.00 91.94 98 CYS A N 1
ATOM 749 C CA . CYS A 1 98 ? 9.619 -23.082 -18.603 1.00 91.94 98 CYS A CA 1
ATOM 750 C C . CYS A 1 98 ? 10.625 -22.263 -19.422 1.00 91.94 98 CYS A C 1
ATOM 752 O O . CYS A 1 98 ? 10.779 -21.062 -19.210 1.00 91.94 98 CYS A O 1
ATOM 754 N N . GLY A 1 99 ? 11.294 -22.901 -20.381 1.00 93.38 99 GLY A N 1
ATOM 755 C CA . GLY A 1 99 ? 12.212 -22.238 -21.289 1.00 93.38 99 GLY A CA 1
ATOM 756 C C . GLY A 1 99 ? 11.519 -21.161 -22.111 1.00 93.38 99 GLY A C 1
ATOM 757 O O . GLY A 1 99 ? 10.462 -21.405 -22.700 1.00 93.38 99 GLY A O 1
ATOM 758 N N . VAL A 1 100 ? 12.132 -19.982 -22.181 1.00 94.38 100 VAL A N 1
ATOM 759 C CA . VAL A 1 100 ? 11.649 -18.880 -23.013 1.00 94.38 100 VAL A CA 1
ATOM 760 C C . VAL A 1 100 ? 12.343 -18.966 -24.376 1.00 94.38 100 VAL A C 1
ATOM 762 O O . VAL A 1 100 ? 13.577 -18.937 -24.454 1.00 94.38 100 VAL A O 1
ATOM 765 N N . PRO A 1 101 ? 11.591 -19.099 -25.484 1.00 91.50 101 PRO A N 1
ATOM 766 C CA . PRO A 1 101 ? 12.179 -18.993 -26.809 1.00 91.50 101 PRO A CA 1
ATOM 767 C C . PRO A 1 101 ? 12.659 -17.555 -27.008 1.00 91.50 101 PRO A C 1
ATOM 769 O O . PRO A 1 101 ? 11.877 -16.616 -26.896 1.00 91.50 101 PRO A O 1
ATOM 772 N N . VAL A 1 102 ? 13.953 -17.397 -27.273 1.00 93.88 102 VAL A N 1
ATOM 773 C CA . VAL A 1 102 ? 14.577 -16.097 -27.531 1.00 93.88 102 VAL A CA 1
ATOM 774 C C . VAL A 1 102 ? 15.291 -16.153 -28.869 1.00 93.88 102 VAL A C 1
ATOM 776 O O . VAL A 1 102 ? 16.034 -17.097 -29.149 1.00 93.88 102 VAL A O 1
ATOM 779 N N . GLU A 1 103 ? 15.059 -15.135 -29.685 1.00 92.25 103 GLU A N 1
ATOM 780 C CA . GLU A 1 103 ? 15.712 -14.938 -30.973 1.00 92.25 103 GLU A CA 1
ATOM 781 C C . GLU A 1 103 ? 16.396 -13.572 -30.997 1.00 92.25 103 GLU A C 1
ATOM 783 O O . GLU A 1 103 ? 15.953 -12.618 -30.351 1.00 92.25 103 GLU A O 1
ATOM 788 N N . ALA A 1 104 ? 17.490 -13.466 -31.752 1.00 94.56 104 ALA A N 1
ATOM 789 C CA . ALA A 1 104 ? 18.192 -12.201 -31.912 1.00 94.56 104 ALA A CA 1
ATOM 790 C C . ALA A 1 104 ? 17.251 -11.123 -32.481 1.00 94.56 104 ALA A C 1
ATOM 792 O O . ALA A 1 104 ? 16.442 -11.380 -33.370 1.00 94.56 104 ALA A O 1
ATOM 793 N N . GLY A 1 105 ? 17.352 -9.906 -31.952 1.00 93.88 105 GLY A N 1
ATOM 794 C CA . GLY A 1 105 ? 16.527 -8.763 -32.330 1.00 93.88 105 GLY A CA 1
ATOM 795 C C . GLY A 1 105 ? 15.199 -8.644 -31.579 1.00 93.88 105 GLY A C 1
ATOM 796 O O . GLY A 1 105 ? 14.646 -7.543 -31.549 1.00 93.88 105 GLY A O 1
ATOM 797 N N . GLN A 1 106 ? 14.704 -9.700 -30.925 1.00 94.88 106 GLN A N 1
ATOM 798 C CA . GLN A 1 106 ? 13.456 -9.643 -30.156 1.00 94.88 106 GLN A CA 1
ATOM 799 C C . GLN A 1 106 ? 13.616 -8.825 -28.873 1.00 94.88 106 GLN A C 1
ATOM 801 O O . GLN A 1 106 ? 14.654 -8.890 -28.211 1.00 94.88 106 GLN A O 1
ATOM 806 N N . MET A 1 107 ? 12.577 -8.076 -28.512 1.00 96.06 107 MET A N 1
ATOM 807 C CA . MET A 1 107 ? 12.526 -7.321 -27.263 1.00 96.06 107 MET A CA 1
ATOM 808 C C . MET A 1 107 ? 11.737 -8.078 -26.194 1.00 96.06 107 MET A C 1
ATOM 810 O O . MET A 1 107 ? 10.721 -8.718 -26.474 1.00 96.06 107 MET A O 1
ATOM 814 N N . PHE A 1 108 ? 12.223 -7.992 -24.962 1.00 96.88 108 PHE A N 1
ATOM 815 C CA . PHE A 1 108 ? 11.662 -8.661 -23.799 1.00 96.88 108 PHE A CA 1
ATOM 816 C C . PHE A 1 108 ? 11.576 -7.697 -22.624 1.00 96.88 108 PHE A C 1
ATOM 818 O O . PHE A 1 108 ? 12.456 -6.857 -22.427 1.00 96.88 108 PHE A O 1
ATOM 825 N N . LEU A 1 109 ? 10.536 -7.879 -21.816 1.00 97.44 109 LEU A N 1
ATOM 826 C CA . LEU A 1 109 ? 10.545 -7.465 -20.424 1.00 97.44 109 LEU A CA 1
ATOM 827 C C . LEU A 1 109 ? 11.077 -8.652 -19.624 1.00 97.44 109 LEU A C 1
ATOM 829 O O . LEU A 1 109 ? 10.441 -9.708 -19.578 1.00 97.44 109 LEU A O 1
ATOM 833 N N . ILE A 1 110 ? 12.262 -8.481 -19.053 1.00 97.75 110 ILE A N 1
ATOM 834 C CA . ILE A 1 110 ? 13.034 -9.541 -18.414 1.00 97.75 110 ILE A CA 1
ATOM 835 C C . ILE A 1 110 ? 12.938 -9.380 -16.906 1.00 97.75 110 ILE A C 1
ATOM 837 O O . ILE A 1 110 ? 13.250 -8.315 -16.378 1.00 97.75 110 ILE A O 1
ATOM 841 N N . PHE A 1 111 ? 12.569 -10.468 -16.239 1.00 97.69 111 PHE A N 1
ATOM 842 C CA . PHE A 1 111 ? 12.713 -10.669 -14.803 1.00 97.69 111 PHE A CA 1
ATOM 843 C C . PHE A 1 111 ? 13.705 -11.811 -14.633 1.00 97.69 111 PHE A C 1
ATOM 845 O O . PHE A 1 111 ? 13.418 -12.939 -15.026 1.00 97.69 111 PHE A O 1
ATOM 852 N N . ALA A 1 112 ? 14.895 -11.535 -14.114 1.00 97.00 112 ALA A N 1
ATOM 853 C CA . ALA A 1 112 ? 15.925 -12.555 -13.961 1.00 97.00 112 ALA A CA 1
ATOM 854 C C . ALA A 1 112 ? 16.338 -12.692 -12.498 1.00 97.00 112 ALA A C 1
ATOM 856 O O . ALA A 1 112 ? 16.445 -11.694 -11.786 1.00 97.00 112 ALA A O 1
ATOM 857 N N . ALA A 1 113 ? 16.569 -13.926 -12.061 1.00 95.50 113 ALA A N 1
ATOM 858 C CA . ALA A 1 113 ? 17.029 -14.255 -10.716 1.00 95.50 113 ALA A CA 1
ATOM 859 C C . ALA A 1 113 ? 18.353 -15.019 -10.791 1.00 95.50 113 ALA A C 1
ATOM 861 O O . ALA A 1 113 ? 18.592 -15.769 -11.735 1.00 95.50 113 ALA A O 1
ATOM 862 N N . ARG A 1 114 ? 19.229 -14.822 -9.817 1.00 93.88 114 ARG A N 1
ATOM 863 C CA . ARG A 1 114 ? 20.473 -15.570 -9.653 1.00 93.88 114 ARG A CA 1
ATOM 864 C C . ARG A 1 114 ? 20.201 -16.765 -8.752 1.00 93.88 114 ARG A C 1
ATOM 866 O O . ARG A 1 114 ? 19.383 -16.687 -7.840 1.00 93.88 114 ARG A O 1
ATOM 873 N N . ASP A 1 115 ? 20.931 -17.850 -8.979 1.00 86.06 115 ASP A N 1
ATOM 874 C CA . ASP A 1 115 ? 20.868 -19.013 -8.084 1.00 86.06 115 ASP A CA 1
ATOM 875 C C . ASP A 1 115 ? 21.406 -18.670 -6.686 1.00 86.06 115 ASP A C 1
ATOM 877 O O . ASP A 1 115 ? 20.933 -19.193 -5.680 1.00 86.06 115 ASP A O 1
ATOM 881 N N . GLU A 1 116 ? 22.376 -17.753 -6.627 1.00 87.00 116 GLU A N 1
ATOM 882 C CA . GLU A 1 116 ? 23.015 -17.301 -5.396 1.00 87.00 116 GLU A CA 1
ATOM 883 C C . GLU A 1 116 ? 23.247 -15.780 -5.418 1.00 87.00 116 GLU A C 1
ATOM 885 O O . GLU A 1 116 ? 23.534 -15.207 -6.482 1.00 87.00 116 GLU A O 1
ATOM 890 N N . PRO A 1 117 ? 23.186 -15.102 -4.255 1.00 80.94 117 PRO A N 1
ATOM 891 C CA . PRO A 1 117 ? 23.507 -13.682 -4.152 1.00 80.94 117 PRO A CA 1
ATOM 892 C C . PRO A 1 117 ? 24.902 -13.374 -4.712 1.00 80.94 117 PRO A C 1
ATOM 894 O O . PRO A 1 117 ? 25.901 -13.943 -4.281 1.00 80.94 117 PRO A O 1
ATOM 897 N N . GLY A 1 118 ? 24.978 -12.458 -5.681 1.00 79.69 118 GLY A N 1
ATOM 898 C CA . GLY A 1 118 ? 26.236 -12.085 -6.340 1.00 79.69 118 GLY A CA 1
ATOM 899 C C . GLY A 1 118 ? 26.702 -13.030 -7.457 1.00 79.69 118 GLY A C 1
ATOM 900 O O . GLY A 1 118 ? 27.690 -12.723 -8.121 1.00 79.69 118 GLY A O 1
ATOM 901 N N . GLY A 1 119 ? 25.981 -14.123 -7.738 1.00 89.00 119 GLY A N 1
ATOM 902 C CA . GLY A 1 119 ? 26.279 -15.020 -8.858 1.00 89.00 119 GLY A CA 1
ATOM 903 C C . GLY A 1 119 ? 26.262 -14.300 -10.213 1.00 89.00 119 GLY A C 1
ATOM 904 O O . GLY A 1 119 ? 25.507 -13.356 -10.419 1.00 89.00 119 GLY A O 1
ATOM 905 N N . THR A 1 120 ? 27.097 -14.719 -11.161 1.00 91.12 120 THR A N 1
ATOM 906 C CA . THR A 1 120 ? 27.246 -14.030 -12.460 1.00 91.12 120 THR A CA 1
ATOM 907 C C . THR A 1 120 ? 26.290 -14.531 -13.542 1.00 91.12 120 THR A C 1
ATOM 909 O O . THR A 1 120 ? 26.235 -13.951 -14.625 1.00 91.12 120 THR A O 1
ATOM 912 N N . THR A 1 121 ? 25.533 -15.594 -13.274 1.00 92.69 121 THR A N 1
ATOM 913 C CA . THR A 1 121 ? 24.498 -16.109 -14.179 1.00 92.69 121 THR A CA 1
ATOM 914 C C . THR A 1 121 ? 23.128 -15.744 -13.631 1.00 92.69 121 THR A C 1
ATOM 916 O O . THR A 1 121 ? 22.855 -15.974 -12.454 1.00 92.69 121 THR A O 1
ATOM 919 N N . ALA A 1 122 ? 22.277 -15.175 -14.481 1.00 95.88 122 ALA A N 1
ATOM 920 C CA . ALA A 1 122 ? 20.899 -14.857 -14.142 1.00 95.88 122 ALA A CA 1
ATOM 921 C C . ALA A 1 122 ? 19.945 -15.700 -14.996 1.00 95.88 122 ALA A C 1
ATOM 923 O O . ALA A 1 122 ? 20.001 -15.683 -16.227 1.00 95.88 122 ALA A O 1
ATOM 924 N N . TRP A 1 123 ? 19.066 -16.445 -14.343 1.00 96.56 123 TRP A N 1
ATOM 925 C CA . TRP A 1 123 ? 18.071 -17.286 -14.983 1.00 96.56 123 TRP A CA 1
ATOM 926 C C . TRP A 1 123 ? 16.807 -16.500 -15.291 1.00 96.56 123 TRP A C 1
ATOM 928 O O . TRP A 1 123 ? 16.287 -15.768 -14.444 1.00 96.56 123 TRP A O 1
ATOM 938 N N . PHE A 1 124 ? 16.310 -16.679 -16.513 1.00 96.50 124 PHE A N 1
ATOM 939 C CA . PHE A 1 124 ? 15.015 -16.180 -16.936 1.00 96.50 124 PHE A CA 1
ATOM 940 C C . PHE A 1 124 ? 14.140 -17.299 -17.510 1.00 96.50 124 PHE A C 1
ATOM 942 O O . PHE A 1 124 ? 14.604 -18.144 -18.278 1.00 96.50 124 PHE A O 1
ATOM 949 N N . ASP A 1 125 ? 12.862 -17.318 -17.150 1.00 94.81 125 ASP A N 1
ATOM 950 C CA . ASP A 1 125 ? 11.913 -18.356 -17.552 1.00 94.81 125 ASP A CA 1
ATOM 951 C C . ASP A 1 125 ? 10.486 -17.790 -17.674 1.00 94.81 125 ASP A C 1
ATOM 953 O O . ASP A 1 125 ? 10.218 -16.636 -17.347 1.00 94.81 125 ASP A O 1
ATOM 957 N N . SER A 1 126 ? 9.538 -18.583 -18.171 1.00 90.75 126 SER A N 1
ATOM 958 C CA . SER A 1 126 ? 8.147 -18.129 -18.310 1.00 90.75 126 SER A CA 1
ATOM 959 C C . SER A 1 126 ? 7.411 -17.966 -16.971 1.00 90.75 126 SER A C 1
ATOM 961 O O . SER A 1 126 ? 6.364 -17.322 -16.920 1.00 90.75 126 SER A O 1
ATOM 963 N N . CYS A 1 127 ? 7.911 -18.570 -15.890 1.00 93.19 127 CYS A N 1
ATOM 964 C CA . CYS A 1 127 ? 7.309 -18.521 -14.558 1.00 93.19 127 CYS A CA 1
ATOM 965 C C . CYS A 1 127 ? 7.726 -17.313 -13.738 1.00 93.19 127 CYS A C 1
ATOM 967 O O . CYS A 1 127 ? 6.998 -16.958 -12.817 1.00 93.19 127 CYS A O 1
ATOM 969 N N . ASN A 1 128 ? 8.848 -16.683 -14.049 1.00 93.44 128 ASN A N 1
ATOM 970 C CA . ASN A 1 128 ? 9.335 -15.519 -13.324 1.00 93.44 128 ASN A CA 1
ATOM 971 C C . ASN A 1 128 ? 8.792 -14.185 -13.862 1.00 93.44 128 ASN A C 1
ATOM 973 O O . ASN A 1 128 ? 9.165 -13.128 -13.367 1.00 93.44 128 ASN A O 1
ATOM 977 N N . GLY A 1 129 ? 7.904 -14.240 -14.857 1.00 93.25 129 GLY A N 1
ATOM 978 C CA . GLY A 1 129 ? 7.250 -13.074 -15.442 1.00 93.25 129 GLY A CA 1
ATOM 979 C C . GLY A 1 129 ? 7.877 -12.588 -16.748 1.00 93.25 129 GLY A C 1
ATOM 980 O O . GLY A 1 129 ? 7.253 -11.752 -17.410 1.00 93.25 129 GLY A O 1
ATOM 981 N N . THR A 1 130 ? 9.039 -13.127 -17.147 1.00 95.62 130 THR A N 1
ATOM 982 C CA . THR A 1 130 ? 9.710 -12.766 -18.404 1.00 95.62 130 THR A CA 1
ATOM 983 C C . THR A 1 130 ? 8.827 -13.064 -19.606 1.00 95.62 130 THR A C 1
ATOM 985 O O . THR A 1 130 ? 8.292 -14.164 -19.754 1.00 95.62 130 THR A O 1
ATOM 988 N N . ARG A 1 131 ? 8.669 -12.072 -20.486 1.00 93.94 131 ARG A N 1
ATOM 989 C CA . ARG A 1 131 ? 7.796 -12.181 -21.659 1.00 93.94 131 ARG A CA 1
ATOM 990 C C . ARG A 1 131 ? 8.244 -11.271 -22.806 1.00 93.94 131 ARG A C 1
ATOM 992 O O . ARG A 1 131 ? 8.874 -10.241 -22.550 1.00 93.94 131 ARG A O 1
ATOM 999 N N . PRO A 1 132 ? 7.903 -11.622 -24.059 1.00 93.94 132 PRO A N 1
ATOM 1000 C CA . PRO A 1 132 ? 8.048 -10.722 -25.198 1.00 93.94 132 PRO A CA 1
ATOM 1001 C C . PRO A 1 132 ? 7.402 -9.356 -24.927 1.00 93.94 132 PRO A C 1
ATOM 1003 O O . PRO A 1 132 ? 6.312 -9.281 -24.357 1.00 93.94 132 PRO A O 1
ATOM 1006 N N . PHE A 1 133 ? 8.074 -8.278 -25.326 1.00 93.00 133 PHE A N 1
ATOM 1007 C CA . PHE A 1 133 ? 7.637 -6.907 -25.064 1.00 93.00 133 PHE A CA 1
ATOM 1008 C C . PHE A 1 133 ? 8.048 -5.991 -26.214 1.00 93.00 133 PHE A C 1
ATOM 1010 O O . PHE A 1 133 ? 9.203 -6.012 -26.615 1.00 93.00 133 PHE A O 1
ATOM 1017 N N . GLY A 1 134 ? 7.144 -5.173 -26.752 1.00 88.19 134 GLY A N 1
ATOM 1018 C CA . GLY A 1 134 ? 7.469 -4.254 -27.846 1.00 88.19 134 GLY A CA 1
ATOM 1019 C C . GLY A 1 134 ? 6.251 -3.839 -28.670 1.00 88.19 134 GLY A C 1
ATOM 1020 O O . GLY A 1 134 ? 5.165 -4.362 -28.440 1.00 88.19 134 GLY A O 1
ATOM 1021 N N . PRO A 1 135 ? 6.424 -2.914 -29.632 1.00 80.38 135 PRO A N 1
ATOM 1022 C CA . PRO A 1 135 ? 5.316 -2.352 -30.411 1.00 80.38 135 PRO A CA 1
ATOM 1023 C C . PRO A 1 135 ? 4.598 -3.397 -31.277 1.00 80.38 135 PRO A C 1
ATOM 1025 O O . PRO A 1 135 ? 3.388 -3.315 -31.457 1.00 80.38 135 PRO A O 1
ATOM 1028 N N . ASP A 1 136 ? 5.328 -4.404 -31.760 1.00 85.12 136 ASP A N 1
ATOM 1029 C CA . ASP A 1 136 ? 4.809 -5.434 -32.670 1.00 85.12 136 ASP A CA 1
ATOM 1030 C C . ASP A 1 136 ? 4.297 -6.685 -31.939 1.00 85.12 136 ASP A C 1
ATOM 1032 O O . ASP A 1 136 ? 3.977 -7.701 -32.558 1.00 85.12 136 ASP A O 1
ATOM 1036 N N . VAL A 1 137 ? 4.246 -6.644 -30.606 1.00 87.00 137 VAL A N 1
ATOM 1037 C CA . VAL A 1 137 ? 3.862 -7.781 -29.775 1.00 87.00 137 VAL A CA 1
ATOM 1038 C C . VAL A 1 137 ? 2.671 -7.394 -28.916 1.00 87.00 137 VAL A C 1
ATOM 1040 O O . VAL A 1 137 ? 2.690 -6.383 -28.219 1.00 87.00 137 VAL A O 1
ATOM 1043 N N . LYS A 1 138 ? 1.638 -8.242 -28.903 1.00 89.06 138 LYS A N 1
ATOM 1044 C CA . LYS A 1 138 ? 0.544 -8.103 -27.940 1.00 89.06 138 LYS A CA 1
ATOM 1045 C C . LYS A 1 138 ? 1.077 -8.392 -26.536 1.00 89.06 138 LYS A C 1
ATOM 1047 O O . LYS A 1 138 ? 1.213 -9.551 -26.145 1.00 89.06 138 LYS A O 1
ATOM 1052 N N . VAL A 1 139 ? 1.383 -7.333 -25.795 1.00 88.44 139 VAL A N 1
ATOM 1053 C CA . VAL A 1 139 ? 1.789 -7.428 -24.393 1.00 88.44 139 VAL A CA 1
ATOM 1054 C C . VAL A 1 139 ? 0.606 -7.948 -23.575 1.00 88.44 139 VAL A C 1
ATOM 1056 O O . VAL A 1 139 ? -0.522 -7.484 -23.729 1.00 88.44 139 VAL A O 1
ATOM 1059 N N . VAL A 1 140 ? 0.863 -8.961 -22.750 1.00 88.00 140 VAL A N 1
ATOM 1060 C CA . VAL A 1 140 ? -0.139 -9.581 -21.875 1.00 88.00 140 VAL A CA 1
ATOM 1061 C C . VAL A 1 140 ? -0.090 -8.914 -20.509 1.00 88.00 140 VAL A C 1
ATOM 1063 O O . VAL A 1 140 ? 1.002 -8.722 -19.962 1.00 88.00 140 VAL A O 1
ATOM 1066 N N . ASP A 1 141 ? -1.268 -8.632 -19.960 1.00 89.38 141 ASP A N 1
ATOM 1067 C CA . ASP A 1 141 ? -1.452 -8.069 -18.625 1.00 89.38 141 ASP A CA 1
ATOM 1068 C C . ASP A 1 141 ? -0.769 -8.918 -17.535 1.00 89.38 141 ASP A C 1
ATOM 1070 O O . ASP A 1 141 ? -0.550 -10.131 -17.663 1.00 89.38 141 ASP A O 1
ATOM 1074 N N . PHE A 1 142 ? -0.427 -8.268 -16.429 1.00 91.25 142 PHE A N 1
ATOM 1075 C CA . PHE A 1 142 ? -0.219 -8.947 -15.152 1.00 91.25 142 PHE A CA 1
ATOM 1076 C C . PHE A 1 142 ? -1.549 -9.023 -14.402 1.00 91.25 142 PHE A C 1
ATOM 1078 O O . PHE A 1 142 ? -2.506 -8.343 -14.764 1.00 91.25 142 PHE A O 1
ATOM 1085 N N . VAL A 1 143 ? -1.612 -9.834 -13.341 1.00 86.69 143 VAL A N 1
ATOM 1086 C CA . VAL A 1 143 ? -2.844 -10.018 -12.548 1.00 86.69 143 VAL A CA 1
ATOM 1087 C C . VAL A 1 143 ? -3.436 -8.684 -12.076 1.00 86.69 143 VAL A C 1
ATOM 1089 O O . VAL A 1 143 ? -4.652 -8.529 -12.038 1.00 86.69 143 VAL A O 1
ATOM 1092 N N . ASP A 1 144 ? -2.577 -7.728 -11.735 1.00 86.06 144 ASP A N 1
ATOM 1093 C CA . ASP A 1 144 ? -2.917 -6.430 -11.152 1.00 86.06 144 ASP A CA 1
ATOM 1094 C C . ASP A 1 144 ? -2.546 -5.228 -12.034 1.00 86.06 144 ASP A C 1
ATOM 1096 O O . ASP A 1 144 ? -2.868 -4.092 -11.691 1.00 86.06 144 ASP A O 1
ATOM 1100 N N . THR A 1 145 ? -1.855 -5.452 -13.155 1.00 88.12 145 THR A N 1
ATOM 1101 C CA . THR A 1 145 ? -1.309 -4.368 -13.980 1.00 88.12 145 THR A CA 1
ATOM 1102 C C . THR A 1 145 ? -1.663 -4.573 -15.453 1.00 88.12 145 THR A C 1
ATOM 1104 O O . THR A 1 145 ? -1.093 -5.467 -16.090 1.00 88.12 145 THR A O 1
ATOM 1107 N N . PRO A 1 146 ? -2.551 -3.730 -16.017 1.00 90.00 146 PRO A N 1
ATOM 1108 C CA . PRO A 1 146 ? -2.822 -3.698 -17.452 1.00 90.00 146 PRO A CA 1
ATOM 1109 C C . PRO A 1 146 ? -1.553 -3.434 -18.264 1.00 90.00 146 PRO A C 1
ATOM 1111 O O . PRO A 1 146 ? -0.674 -2.687 -17.818 1.00 90.00 146 PRO A O 1
ATOM 1114 N N . ALA A 1 147 ? -1.464 -4.017 -19.459 1.00 88.94 147 ALA A N 1
ATOM 1115 C CA . ALA A 1 147 ? -0.287 -3.958 -20.317 1.00 88.94 147 ALA A CA 1
ATOM 1116 C C . ALA A 1 147 ? 0.237 -2.529 -20.545 1.00 88.94 147 ALA A C 1
ATOM 1118 O O . ALA A 1 147 ? 1.440 -2.275 -20.455 1.00 88.94 147 ALA A O 1
ATOM 1119 N N . GLU A 1 148 ? -0.666 -1.577 -20.769 1.00 87.75 148 GLU A N 1
ATOM 1120 C CA . GLU A 1 148 ? -0.352 -0.170 -21.012 1.00 87.75 148 GLU A CA 1
ATOM 1121 C C . GLU A 1 148 ? 0.214 0.567 -19.786 1.00 87.75 148 GLU A C 1
ATOM 1123 O O . GLU A 1 148 ? 0.814 1.631 -19.933 1.00 87.75 148 GLU A O 1
ATOM 1128 N N . LYS A 1 149 ? 0.072 0.002 -18.579 1.00 89.81 149 LYS A N 1
ATOM 1129 C CA . LYS A 1 149 ? 0.566 0.584 -17.320 1.00 89.81 149 LYS A CA 1
ATOM 1130 C C . LYS A 1 149 ? 1.835 -0.082 -16.786 1.00 89.81 149 LYS A C 1
ATOM 1132 O O . LYS A 1 149 ? 2.374 0.387 -15.786 1.00 89.81 149 LYS A O 1
ATOM 1137 N N . ILE A 1 150 ? 2.343 -1.133 -17.437 1.00 93.12 150 ILE A N 1
ATOM 1138 C CA . ILE A 1 150 ? 3.489 -1.917 -16.941 1.00 93.12 150 ILE A CA 1
ATOM 1139 C C . ILE A 1 150 ? 4.721 -1.043 -16.698 1.00 93.12 150 ILE A C 1
ATOM 1141 O O . ILE A 1 150 ? 5.299 -1.096 -15.616 1.00 93.12 150 ILE A O 1
ATOM 1145 N N . LEU A 1 151 ? 5.128 -0.232 -17.680 1.00 92.94 151 LEU A N 1
ATOM 1146 C CA . LEU A 1 151 ? 6.354 0.569 -17.562 1.00 92.94 151 LEU A CA 1
ATOM 1147 C C . LEU A 1 151 ? 6.234 1.641 -16.476 1.00 92.94 151 LEU A C 1
ATOM 1149 O O . LEU A 1 151 ? 7.188 1.859 -15.735 1.00 92.94 151 LEU A O 1
ATOM 1153 N N . LEU A 1 152 ? 5.053 2.255 -16.344 1.00 86.56 152 LEU A N 1
ATOM 1154 C CA . LEU A 1 152 ? 4.764 3.213 -15.276 1.00 86.56 152 LEU A CA 1
ATOM 1155 C C . LEU A 1 152 ? 4.843 2.539 -13.899 1.00 86.56 152 LEU A C 1
ATOM 1157 O O . LEU A 1 152 ? 5.449 3.074 -12.974 1.00 86.56 152 LEU A O 1
ATOM 1161 N N . ARG A 1 153 ? 4.277 1.334 -13.766 1.00 89.00 153 ARG A N 1
ATOM 1162 C CA . ARG A 1 153 ? 4.321 0.568 -12.516 1.00 89.00 153 ARG A CA 1
ATOM 1163 C C . ARG A 1 153 ? 5.740 0.122 -12.160 1.00 89.00 153 ARG A C 1
ATOM 1165 O O . ARG A 1 153 ? 6.131 0.252 -11.005 1.00 89.00 153 ARG A O 1
ATOM 1172 N N . LEU A 1 154 ? 6.520 -0.357 -13.129 1.00 93.06 154 LEU A N 1
ATOM 1173 C CA . LEU A 1 154 ? 7.926 -0.726 -12.929 1.00 93.06 154 LEU A CA 1
ATOM 1174 C C . LEU A 1 154 ? 8.785 0.465 -12.503 1.00 93.06 154 LEU A C 1
ATOM 1176 O O . LEU A 1 154 ? 9.660 0.306 -11.656 1.00 93.06 154 LEU A O 1
ATOM 1180 N N . GLU A 1 155 ? 8.510 1.651 -13.042 1.00 88.31 155 GLU A N 1
ATOM 1181 C CA . GLU A 1 155 ? 9.181 2.875 -12.617 1.00 88.31 155 GLU A CA 1
ATOM 1182 C C . GLU A 1 155 ? 8.864 3.206 -11.154 1.00 88.31 155 GLU A C 1
ATOM 1184 O O . GLU A 1 155 ? 9.773 3.488 -10.377 1.00 88.31 155 GLU A O 1
ATOM 1189 N N . GLY A 1 156 ? 7.605 3.057 -10.732 1.00 81.00 156 GLY A N 1
ATOM 1190 C CA . GLY A 1 156 ? 7.240 3.190 -9.319 1.00 81.00 156 GLY A CA 1
ATOM 1191 C C . GLY A 1 156 ? 7.894 2.169 -8.409 1.00 81.00 156 GLY A C 1
ATOM 1192 O O . GLY A 1 156 ? 8.333 2.499 -7.313 1.00 81.00 156 GLY A O 1
ATOM 1193 N N . LEU A 1 157 ? 8.050 0.935 -8.871 1.00 86.25 157 LEU A N 1
ATOM 1194 C CA . LEU A 1 157 ? 8.749 -0.088 -8.104 1.00 86.25 157 LEU A CA 1
ATOM 1195 C C . LEU A 1 157 ? 10.260 0.187 -8.004 1.00 86.25 157 LEU A C 1
ATOM 1197 O O . LEU A 1 157 ? 10.846 0.000 -6.935 1.00 86.25 157 LEU A O 1
ATOM 1201 N N . ARG A 1 158 ? 10.889 0.670 -9.085 1.00 86.88 158 ARG A N 1
ATOM 1202 C CA . ARG A 1 158 ? 12.297 1.099 -9.114 1.00 86.88 158 ARG A CA 1
ATOM 1203 C C . ARG A 1 158 ? 12.544 2.213 -8.111 1.00 86.88 158 ARG A C 1
ATOM 1205 O O . ARG A 1 158 ? 13.423 2.097 -7.259 1.00 86.88 158 ARG A O 1
ATOM 1212 N N . THR A 1 159 ? 11.747 3.268 -8.198 1.00 76.94 159 THR A N 1
ATOM 1213 C CA . THR A 1 159 ? 11.851 4.429 -7.326 1.00 76.94 159 THR A CA 1
ATOM 1214 C C . THR A 1 159 ? 11.581 4.049 -5.873 1.00 76.94 159 THR A C 1
ATOM 1216 O O . THR A 1 159 ? 12.391 4.374 -5.005 1.00 76.94 159 THR A O 1
ATOM 1219 N N . ALA A 1 160 ? 10.534 3.266 -5.595 1.00 73.31 160 ALA A N 1
ATOM 1220 C CA . ALA A 1 160 ? 10.265 2.783 -4.246 1.00 73.31 160 ALA A CA 1
ATOM 1221 C C . ALA A 1 160 ? 11.434 1.964 -3.670 1.00 73.31 160 ALA A C 1
ATOM 1223 O O . ALA A 1 160 ? 11.762 2.105 -2.493 1.00 73.31 160 ALA A O 1
ATOM 1224 N N . ASN A 1 161 ? 12.106 1.146 -4.487 1.00 75.44 161 ASN A N 1
ATOM 1225 C CA . ASN A 1 161 ? 13.301 0.416 -4.061 1.00 75.44 161 ASN A CA 1
ATOM 1226 C C . ASN A 1 161 ? 14.518 1.320 -3.843 1.00 75.44 161 ASN A C 1
ATOM 1228 O O . ASN A 1 161 ? 15.223 1.132 -2.855 1.00 75.44 161 ASN A O 1
ATOM 1232 N N . ALA A 1 162 ? 14.755 2.305 -4.710 1.00 69.38 162 ALA A N 1
ATOM 1233 C CA . ALA A 1 162 ? 15.857 3.254 -4.547 1.00 69.38 162 ALA A CA 1
ATOM 1234 C C . ALA A 1 162 ? 15.727 4.056 -3.241 1.00 69.38 162 ALA A C 1
ATOM 1236 O O . ALA A 1 162 ? 16.711 4.298 -2.550 1.00 69.38 162 ALA A O 1
ATOM 1237 N N . VAL A 1 163 ? 14.498 4.409 -2.864 1.00 63.22 163 VAL A N 1
ATOM 1238 C CA . VAL A 1 163 ? 14.196 5.135 -1.621 1.00 63.22 163 VAL A CA 1
ATOM 1239 C C . VAL A 1 163 ? 14.371 4.260 -0.379 1.00 63.22 163 VAL A C 1
ATOM 1241 O O . VAL A 1 163 ? 14.623 4.757 0.716 1.00 63.22 163 VAL A O 1
ATOM 1244 N N . ARG A 1 164 ? 14.234 2.940 -0.527 1.00 65.31 164 ARG A N 1
ATOM 1245 C CA . ARG A 1 164 ? 14.407 1.986 0.573 1.00 65.31 164 ARG A CA 1
ATOM 1246 C C . ARG A 1 164 ? 15.868 1.726 0.927 1.00 65.31 164 ARG A C 1
ATOM 1248 O O . ARG A 1 164 ? 16.086 1.189 2.009 1.00 65.31 164 ARG A O 1
ATOM 1255 N N . ASP A 1 165 ? 16.836 2.088 0.079 1.00 63.69 165 ASP A N 1
ATOM 1256 C CA . ASP A 1 165 ? 18.265 1.998 0.403 1.00 63.69 165 ASP A CA 1
ATOM 1257 C C . ASP A 1 165 ? 18.720 3.245 1.193 1.00 63.69 165 ASP A C 1
ATOM 1259 O O . ASP A 1 165 ? 18.977 4.301 0.606 1.00 63.69 165 ASP A O 1
ATOM 1263 N N . PRO A 1 166 ? 18.862 3.158 2.532 1.00 54.22 166 PRO A N 1
ATOM 1264 C CA . PRO A 1 166 ? 19.167 4.318 3.368 1.00 54.22 166 PRO A CA 1
ATOM 1265 C C . PRO A 1 166 ? 20.600 4.826 3.162 1.00 54.22 166 PRO A C 1
ATOM 1267 O O . PRO A 1 166 ? 20.917 5.945 3.563 1.00 54.22 166 PRO A O 1
ATOM 1270 N N . SER A 1 167 ? 21.477 4.002 2.575 1.00 53.53 167 SER A N 1
ATOM 1271 C CA . SER A 1 167 ? 22.883 4.340 2.353 1.00 53.53 167 SER A CA 1
ATOM 1272 C C . SER A 1 167 ? 23.085 5.245 1.134 1.00 53.53 167 SER A C 1
ATOM 1274 O O . SER A 1 167 ? 24.033 6.028 1.103 1.00 53.53 167 SER A O 1
ATOM 1276 N N . ALA A 1 168 ? 22.164 5.192 0.167 1.00 50.75 168 ALA A N 1
ATOM 1277 C CA . ALA A 1 168 ? 22.244 5.946 -1.079 1.00 50.75 168 ALA A CA 1
ATOM 1278 C C . ALA A 1 168 ? 21.741 7.396 -0.955 1.00 50.75 168 ALA A C 1
ATOM 1280 O O . ALA A 1 168 ? 22.163 8.255 -1.729 1.00 50.75 168 ALA A O 1
ATOM 1281 N N . ASN A 1 169 ? 20.857 7.699 0.007 1.00 52.84 169 ASN A N 1
ATOM 1282 C CA . ASN A 1 169 ? 20.322 9.052 0.189 1.00 52.84 169 ASN A CA 1
ATOM 1283 C C . ASN A 1 169 ? 19.967 9.370 1.660 1.00 52.84 169 ASN A C 1
ATOM 1285 O O . ASN A 1 169 ? 18.798 9.296 2.045 1.00 52.84 169 ASN A O 1
ATOM 1289 N N . PRO A 1 170 ? 20.945 9.784 2.491 1.00 54.16 170 PRO A N 1
ATOM 1290 C CA . PRO A 1 170 ? 20.747 10.006 3.930 1.00 54.16 170 PRO A CA 1
ATOM 1291 C C . PRO A 1 170 ? 19.697 11.077 4.288 1.00 54.16 170 PRO A C 1
ATOM 1293 O O . PRO A 1 170 ? 19.195 11.088 5.414 1.00 54.16 170 PRO A O 1
ATOM 1296 N N . GLY A 1 171 ? 19.369 11.973 3.347 1.00 62.25 171 GLY A N 1
ATOM 1297 C CA . GLY A 1 171 ? 18.385 13.054 3.505 1.00 62.25 171 GLY A CA 1
ATOM 1298 C C . GLY A 1 171 ? 17.164 12.949 2.585 1.00 62.25 171 GLY A C 1
ATOM 1299 O O . GLY A 1 171 ? 16.377 13.892 2.517 1.00 62.25 171 GLY A O 1
ATOM 1300 N N . GLY A 1 172 ? 17.021 11.841 1.854 1.00 59.56 172 GLY A N 1
ATOM 1301 C CA . GLY A 1 172 ? 15.882 11.596 0.974 1.00 59.56 172 GLY A CA 1
ATOM 1302 C C . GLY A 1 172 ? 14.612 11.199 1.727 1.00 59.56 172 GLY A C 1
ATOM 1303 O O . GLY A 1 172 ? 14.664 10.955 2.938 1.00 59.56 172 GLY A O 1
ATOM 1304 N N . PRO A 1 173 ? 13.473 11.099 1.017 1.00 70.25 173 PRO A N 1
ATOM 1305 C CA . PRO A 1 173 ? 12.278 10.474 1.575 1.00 70.25 173 PRO A CA 1
ATOM 1306 C C . PRO A 1 173 ? 12.603 9.069 2.071 1.00 70.25 173 PRO A C 1
ATOM 1308 O O . PRO A 1 173 ? 13.541 8.432 1.593 1.00 70.25 173 PRO A O 1
ATOM 1311 N N . ARG A 1 174 ? 11.823 8.565 3.023 1.00 76.88 174 ARG A N 1
ATOM 1312 C CA . ARG A 1 174 ? 11.955 7.182 3.492 1.00 76.88 174 ARG A CA 1
ATOM 1313 C C . ARG A 1 174 ? 10.610 6.499 3.374 1.00 76.88 174 ARG A C 1
ATOM 1315 O O . ARG A 1 174 ? 9.621 6.976 3.920 1.00 76.88 174 ARG A O 1
ATOM 1322 N N . LEU A 1 175 ? 10.575 5.366 2.682 1.00 74.50 175 LEU A N 1
ATOM 1323 C CA . LEU A 1 175 ? 9.353 4.579 2.577 1.00 74.50 175 LEU A CA 1
ATOM 1324 C C . LEU A 1 175 ? 9.255 3.558 3.708 1.00 74.50 175 LEU A C 1
ATOM 1326 O O . LEU A 1 175 ? 10.278 3.003 4.127 1.00 74.50 175 LEU A O 1
ATOM 1330 N N . PRO A 1 176 ? 8.033 3.253 4.171 1.00 69.88 176 PRO A N 1
ATOM 1331 C CA . PRO A 1 176 ? 7.816 2.095 5.020 1.00 69.88 176 PRO A CA 1
ATOM 1332 C C . PRO A 1 176 ? 8.257 0.816 4.294 1.00 69.88 176 PRO A C 1
ATOM 1334 O O . PRO A 1 176 ? 8.117 0.673 3.072 1.00 69.88 176 PRO A O 1
ATOM 1337 N N . LYS A 1 177 ? 8.818 -0.134 5.050 1.00 65.94 177 LYS A N 1
ATOM 1338 C CA . LYS A 1 177 ? 9.098 -1.472 4.511 1.00 65.94 177 LYS A CA 1
ATOM 1339 C C . LYS A 1 177 ? 7.768 -2.181 4.190 1.00 65.94 177 LYS A C 1
ATOM 1341 O O . LYS A 1 177 ? 6.842 -2.078 5.000 1.00 65.94 177 LYS A O 1
ATOM 1346 N N . PRO A 1 178 ? 7.674 -2.919 3.064 1.00 60.03 178 PRO A N 1
ATOM 1347 C CA . PRO A 1 178 ? 6.505 -3.731 2.735 1.00 60.03 178 PRO A CA 1
ATOM 1348 C C . PRO A 1 178 ? 6.117 -4.648 3.882 1.00 60.03 178 PRO A C 1
ATOM 1350 O O . PRO A 1 178 ? 6.987 -5.234 4.530 1.00 60.03 178 PRO A O 1
ATOM 1353 N N . GLY A 1 179 ? 4.813 -4.800 4.104 1.00 53.94 179 GLY A N 1
ATOM 1354 C CA . GLY A 1 179 ? 4.300 -5.776 5.060 1.00 53.94 179 GLY A CA 1
ATOM 1355 C C . GLY A 1 179 ? 4.750 -5.525 6.498 1.00 53.94 179 GLY A C 1
ATOM 1356 O O . GLY A 1 179 ? 4.792 -6.469 7.285 1.00 53.94 179 GLY A O 1
ATOM 1357 N N . HIS A 1 180 ? 5.111 -4.283 6.850 1.00 54.31 180 HIS A N 1
ATOM 1358 C CA . HIS A 1 180 ? 5.515 -3.957 8.211 1.00 54.31 180 HIS A CA 1
ATOM 1359 C C . HIS A 1 180 ? 4.386 -4.337 9.190 1.00 54.31 180 HIS A C 1
ATOM 1361 O O . HIS A 1 180 ? 3.317 -3.727 9.156 1.00 54.31 180 HIS A O 1
ATOM 1367 N N . PRO A 1 181 ? 4.610 -5.281 10.125 1.00 55.84 181 PRO A N 1
ATOM 1368 C CA . PRO A 1 181 ? 3.596 -5.725 11.089 1.00 55.84 181 PRO A CA 1
ATOM 1369 C C . PRO A 1 181 ? 3.302 -4.687 12.192 1.00 55.84 181 PRO A C 1
ATOM 1371 O O . PRO A 1 181 ? 2.659 -5.011 13.193 1.00 55.84 181 PRO A O 1
ATOM 1374 N N . HIS A 1 182 ? 3.799 -3.459 12.016 1.00 55.84 182 HIS A N 1
ATOM 1375 C CA . HIS A 1 182 ? 3.773 -2.356 12.972 1.00 55.84 182 HIS A CA 1
ATOM 1376 C C . HIS A 1 182 ? 3.004 -1.139 12.454 1.00 55.84 182 HIS A C 1
ATOM 1378 O O . HIS A 1 182 ? 3.193 -0.052 12.993 1.00 55.84 182 HIS A O 1
ATOM 1384 N N . ALA A 1 183 ? 2.149 -1.294 11.434 1.00 69.88 183 ALA A N 1
ATOM 1385 C CA . ALA A 1 183 ? 1.151 -0.266 11.166 1.00 69.88 183 ALA A CA 1
ATOM 1386 C C . ALA A 1 183 ? 0.419 0.026 12.483 1.00 69.88 183 ALA A C 1
ATOM 1388 O O . ALA A 1 183 ? -0.153 -0.877 13.099 1.00 69.88 183 ALA A O 1
ATOM 1389 N N . GLU A 1 184 ? 0.485 1.278 12.934 1.00 86.69 184 GLU A N 1
ATOM 1390 C CA . GLU A 1 184 ? -0.168 1.724 14.165 1.00 86.69 184 GLU A CA 1
ATOM 1391 C C . GLU A 1 184 ? -1.668 1.400 14.139 1.00 86.69 184 GLU A C 1
ATOM 1393 O O . GLU A 1 184 ? -2.281 1.179 15.181 1.00 86.69 184 GLU A O 1
ATOM 1398 N N . LEU A 1 185 ? -2.245 1.369 12.934 1.00 93.94 185 LEU A N 1
ATOM 1399 C CA . LEU A 1 185 ? -3.640 1.074 12.672 1.00 93.94 185 LEU A CA 1
ATOM 1400 C C . LEU A 1 185 ? -3.836 0.714 11.192 1.00 93.94 185 LEU A C 1
ATOM 1402 O O . LEU A 1 185 ? -3.352 1.435 10.326 1.00 93.94 185 LEU A O 1
ATOM 1406 N N . ILE A 1 186 ? -4.602 -0.336 10.891 1.00 95.25 186 ILE A N 1
ATOM 1407 C CA . ILE A 1 186 ? -5.100 -0.650 9.535 1.00 95.25 186 ILE A CA 1
ATOM 1408 C C . ILE A 1 186 ? -6.582 -0.288 9.346 1.00 95.25 186 ILE A C 1
ATOM 1410 O O . ILE A 1 186 ? -7.094 -0.293 8.229 1.00 95.25 186 ILE A O 1
ATOM 1414 N N . GLY A 1 187 ? -7.286 0.023 10.435 1.00 96.25 187 GLY A N 1
ATOM 1415 C CA . GLY A 1 187 ? -8.684 0.438 10.430 1.00 96.25 187 GLY A CA 1
ATOM 1416 C C . GLY A 1 187 ? -9.275 0.526 11.835 1.00 96.25 187 GLY A C 1
ATOM 1417 O O . GLY A 1 187 ? -8.581 0.343 12.840 1.00 96.25 187 GLY A O 1
ATOM 1418 N N . LEU A 1 188 ? -10.573 0.799 11.893 1.00 97.19 188 LEU A N 1
ATOM 1419 C CA . LEU A 1 188 ? -11.339 0.933 13.126 1.00 97.19 188 LEU A CA 1
ATOM 1420 C C . LEU A 1 188 ? -12.452 -0.110 13.187 1.00 97.19 188 LEU A C 1
ATOM 1422 O O . LEU A 1 188 ? -13.133 -0.349 12.196 1.00 97.19 188 LEU A O 1
ATOM 1426 N N . LEU A 1 189 ? -12.645 -0.729 14.349 1.00 96.75 189 LEU A N 1
ATOM 1427 C CA . LEU A 1 189 ? -13.659 -1.760 14.563 1.00 96.75 189 LEU A CA 1
ATOM 1428 C C . LEU A 1 189 ? -14.684 -1.299 15.592 1.00 96.75 189 LEU A C 1
ATOM 1430 O O . LEU A 1 189 ? -14.342 -1.030 16.745 1.00 96.75 189 LEU A O 1
ATOM 1434 N N . GLU A 1 190 ? -15.947 -1.218 15.193 1.00 94.56 190 GLU A N 1
ATOM 1435 C CA . GLU A 1 190 ? -17.021 -0.886 16.123 1.00 94.56 190 GLU A CA 1
ATOM 1436 C C . GLU A 1 190 ? -17.276 -2.053 17.083 1.00 94.56 190 GLU A C 1
ATOM 1438 O O . GLU A 1 190 ? -17.434 -3.199 16.665 1.00 94.56 190 GLU A O 1
ATOM 1443 N N . LEU A 1 191 ? -17.355 -1.766 18.384 1.00 91.44 191 LEU A N 1
ATOM 1444 C CA . LEU A 1 191 ? -17.710 -2.742 19.417 1.00 91.44 191 LEU A CA 1
ATOM 1445 C C . LEU A 1 191 ? -19.002 -2.289 20.087 1.00 91.44 191 LEU A C 1
ATOM 1447 O O . LEU A 1 191 ? -18.985 -1.709 21.172 1.00 91.44 191 LEU A O 1
ATOM 1451 N N . VAL A 1 192 ? -20.123 -2.531 19.406 1.00 78.94 192 VAL A N 1
ATOM 1452 C CA . VAL A 1 192 ? -21.456 -2.008 19.761 1.00 78.94 192 VAL A CA 1
ATOM 1453 C C . VAL A 1 192 ? -21.831 -2.293 21.220 1.00 78.94 192 VAL A C 1
ATOM 1455 O O . VAL A 1 192 ? -22.452 -1.460 21.869 1.00 78.94 192 VAL A O 1
ATOM 1458 N N . THR A 1 193 ? -21.414 -3.435 21.769 1.00 78.44 193 THR A N 1
ATOM 1459 C CA . THR A 1 193 ? -21.716 -3.831 23.153 1.00 78.44 193 THR A CA 1
ATOM 1460 C C . THR A 1 193 ? -20.926 -3.070 24.221 1.00 78.44 193 THR A C 1
ATOM 1462 O O . THR A 1 193 ? -21.358 -3.056 25.370 1.00 78.44 193 THR A O 1
ATOM 1465 N N . VAL A 1 194 ? -19.794 -2.448 23.875 1.00 80.88 194 VAL A N 1
ATOM 1466 C CA . VAL A 1 194 ? -18.887 -1.776 24.829 1.00 80.88 194 VAL A CA 1
ATOM 1467 C C . VAL A 1 194 ? -18.811 -0.265 24.590 1.00 80.88 194 VAL A C 1
ATOM 1469 O O . VAL A 1 194 ? -18.676 0.494 25.546 1.00 80.88 194 VAL A O 1
ATOM 1472 N N . LEU A 1 195 ? -18.870 0.182 23.331 1.00 77.38 195 LEU A N 1
ATOM 1473 C CA . LEU A 1 195 ? -18.523 1.556 22.943 1.00 77.38 195 LEU A CA 1
ATOM 1474 C C . LEU A 1 195 ? -19.723 2.491 22.713 1.00 77.38 195 LEU A C 1
ATOM 1476 O O . LEU A 1 195 ? -19.524 3.700 22.729 1.00 77.38 195 LEU A O 1
ATOM 1480 N N . ASN A 1 196 ? -20.952 1.978 22.574 1.00 65.56 196 ASN A N 1
ATOM 1481 C CA . ASN A 1 196 ? -22.156 2.791 22.313 1.00 65.56 196 ASN A CA 1
ATOM 1482 C C . ASN A 1 196 ? -22.944 3.149 23.588 1.00 65.56 196 ASN A C 1
ATOM 1484 O O . ASN A 1 196 ? -24.172 3.090 23.598 1.00 65.56 196 ASN A O 1
ATOM 1488 N N . LEU A 1 197 ? -22.261 3.468 24.692 1.00 58.62 197 LEU A N 1
ATOM 1489 C CA . LEU A 1 197 ? -22.949 3.689 25.971 1.00 58.62 197 LEU A CA 1
ATOM 1490 C C . LEU A 1 197 ? -23.689 5.031 26.074 1.00 58.62 197 LEU A C 1
ATOM 1492 O O . LEU A 1 197 ? -24.621 5.104 26.868 1.00 58.62 197 LEU A O 1
ATOM 1496 N N . ASP A 1 198 ? -23.370 6.034 25.254 1.00 56.00 198 ASP A N 1
ATOM 1497 C CA . ASP A 1 198 ? -23.933 7.380 25.401 1.00 56.00 198 ASP A CA 1
ATOM 1498 C C . ASP A 1 198 ? -24.150 8.058 24.034 1.00 56.00 198 ASP A C 1
ATOM 1500 O O . ASP A 1 198 ? -23.334 8.871 23.618 1.00 56.00 198 ASP A O 1
ATOM 1504 N N . GLU A 1 199 ? -25.241 7.753 23.316 1.00 57.47 199 GLU A N 1
ATOM 1505 C CA . GLU A 1 199 ? -25.742 8.695 22.299 1.00 57.47 199 GLU A CA 1
ATOM 1506 C C . GLU A 1 199 ? -26.626 9.747 22.994 1.00 57.47 199 GLU A C 1
ATOM 1508 O O . GLU A 1 199 ? -27.751 9.424 23.410 1.00 57.47 199 GLU A O 1
ATOM 1513 N N . PRO A 1 200 ? -26.163 11.003 23.150 1.00 52.81 200 PRO A N 1
ATOM 1514 C CA . PRO A 1 200 ? -26.981 12.075 23.700 1.00 52.81 200 PRO A CA 1
ATOM 1515 C C . PRO A 1 200 ? -28.131 12.392 22.735 1.00 52.81 200 PRO A C 1
ATOM 1517 O O . PRO A 1 200 ? -27.971 13.108 21.754 1.00 52.81 200 PRO A O 1
ATOM 1520 N N . GLY A 1 201 ? -29.315 11.842 23.012 1.00 60.84 201 GLY A N 1
ATOM 1521 C CA . GLY A 1 201 ? -30.529 12.098 22.226 1.00 60.84 201 GLY A CA 1
ATOM 1522 C C . GLY A 1 201 ? -31.369 10.864 21.906 1.00 60.84 201 GLY A C 1
ATOM 1523 O O . GLY A 1 201 ? -32.517 11.017 21.486 1.00 60.84 201 GLY A O 1
ATOM 1524 N N . ALA A 1 202 ? -30.863 9.651 22.156 1.00 58.56 202 ALA A N 1
ATOM 1525 C CA . ALA A 1 202 ? -31.690 8.453 22.089 1.00 58.56 202 ALA A CA 1
ATOM 1526 C C . ALA A 1 202 ? -32.755 8.519 23.200 1.00 58.56 202 ALA A C 1
ATOM 1528 O O . ALA A 1 202 ? -32.475 8.340 24.384 1.00 58.56 202 ALA A O 1
ATOM 1529 N N . SER A 1 203 ? -34.002 8.795 22.817 1.00 55.88 203 SER A N 1
ATOM 1530 C CA . SER A 1 203 ? -35.162 8.992 23.703 1.00 55.88 203 SER A CA 1
ATOM 1531 C C . SER A 1 203 ? -35.601 7.731 24.462 1.00 55.88 203 SER A C 1
ATOM 1533 O O . SER A 1 203 ? -36.652 7.701 25.102 1.00 55.88 203 SER A O 1
ATOM 1535 N N . SER A 1 204 ? -34.801 6.672 24.429 1.00 52.34 204 SER A N 1
ATOM 1536 C CA . SER A 1 204 ? -34.947 5.488 25.260 1.00 52.34 204 SER A CA 1
ATOM 1537 C C . SER A 1 204 ? -33.558 4.896 25.487 1.00 52.34 204 SER A C 1
ATOM 1539 O O . SER A 1 204 ? -32.859 4.653 24.501 1.00 52.34 204 SER A O 1
ATOM 1541 N N . PRO A 1 205 ? -33.135 4.653 26.744 1.00 55.66 205 PRO A N 1
ATOM 1542 C CA . PRO A 1 205 ? -31.892 3.939 26.984 1.00 55.66 205 PRO A CA 1
ATOM 1543 C C . PRO A 1 205 ? -31.990 2.588 26.264 1.00 55.66 205 PRO A C 1
ATOM 1545 O O . PRO A 1 205 ? -32.991 1.885 26.461 1.00 55.66 205 PRO A O 1
ATOM 1548 N N . PRO A 1 206 ? -31.015 2.220 25.412 1.00 56.84 206 PRO A N 1
ATOM 1549 C CA . PRO A 1 206 ? -31.030 0.911 24.786 1.00 56.84 206 PRO A CA 1
ATOM 1550 C C . PRO A 1 206 ? -31.141 -0.146 25.891 1.00 56.84 206 PRO A C 1
ATOM 1552 O O . PRO A 1 206 ? -30.582 0.048 26.980 1.00 56.84 206 PRO A O 1
ATOM 1555 N N . PRO A 1 207 ? -31.891 -1.242 25.667 1.00 53.50 207 PRO A N 1
ATOM 1556 C CA . PRO A 1 207 ? -31.968 -2.319 26.638 1.00 53.50 207 PRO A CA 1
ATOM 1557 C C . PRO A 1 207 ? -30.538 -2.706 27.006 1.00 53.50 207 PRO A C 1
ATOM 1559 O O . PRO A 1 207 ? -29.762 -3.091 26.132 1.00 53.50 207 PRO A O 1
ATOM 1562 N N . ARG A 1 208 ? -30.178 -2.526 28.286 1.00 51.88 208 ARG A N 1
ATOM 1563 C CA . ARG A 1 208 ? -28.858 -2.889 28.804 1.00 51.88 208 ARG A CA 1
ATOM 1564 C C . ARG A 1 208 ? -28.680 -4.373 28.533 1.00 51.88 208 ARG A C 1
ATOM 1566 O O . ARG A 1 208 ? -29.222 -5.202 29.264 1.00 51.88 208 ARG A O 1
ATOM 1573 N N . LEU A 1 209 ? -27.964 -4.705 27.463 1.00 53.66 209 LEU A N 1
ATOM 1574 C CA . LEU A 1 209 ? -27.496 -6.062 27.268 1.00 53.66 209 LEU A CA 1
ATOM 1575 C C . LEU A 1 209 ? -26.682 -6.407 28.523 1.00 53.66 209 LEU A C 1
ATOM 1577 O O . LEU A 1 209 ? -25.922 -5.553 28.996 1.00 53.66 209 LEU A O 1
ATOM 1581 N N . PRO A 1 210 ? -26.886 -7.596 29.121 1.00 53.69 210 PRO A N 1
ATOM 1582 C CA . PRO A 1 210 ? -26.083 -8.026 30.257 1.00 53.69 210 PRO A CA 1
ATOM 1583 C C . PRO A 1 210 ? -24.623 -7.823 29.883 1.00 53.69 210 PRO A C 1
ATOM 1585 O O . PRO A 1 210 ? -24.241 -8.202 28.779 1.00 53.69 210 PRO A O 1
ATOM 1588 N N . SER A 1 211 ? -23.875 -7.162 30.767 1.00 62.12 211 SER A N 1
ATOM 1589 C CA . SER A 1 211 ? -22.485 -6.723 30.621 1.00 62.12 211 SER A CA 1
ATOM 1590 C C . SER A 1 211 ? -21.660 -7.755 29.857 1.00 62.12 211 SER A C 1
ATOM 1592 O O . SER A 1 211 ? -21.102 -8.688 30.439 1.00 62.12 211 SER A O 1
ATOM 1594 N N . ALA A 1 212 ? -21.650 -7.620 28.531 1.00 75.31 212 ALA A N 1
ATOM 1595 C CA . ALA A 1 212 ? -21.096 -8.629 27.656 1.00 75.31 212 ALA A CA 1
ATOM 1596 C C . ALA A 1 212 ? -19.588 -8.467 27.733 1.00 75.31 212 ALA A C 1
ATOM 1598 O O . ALA A 1 212 ? -19.016 -7.550 27.150 1.00 75.31 212 ALA A O 1
ATOM 1599 N N . VAL A 1 213 ? -18.957 -9.326 28.527 1.00 90.81 213 VAL A N 1
ATOM 1600 C CA . VAL A 1 213 ? -17.506 -9.408 28.585 1.00 90.81 213 VAL A CA 1
ATOM 1601 C C . VAL A 1 213 ? -17.045 -9.955 27.244 1.00 90.81 213 VAL A C 1
ATOM 1603 O O . VAL A 1 213 ? -17.368 -11.089 26.896 1.00 90.81 213 VAL A O 1
ATOM 1606 N N . ILE A 1 214 ? -16.313 -9.147 26.482 1.00 93.88 214 ILE A N 1
ATOM 1607 C CA . ILE A 1 214 ? -15.718 -9.603 25.229 1.00 93.88 214 ILE A CA 1
ATOM 1608 C C . ILE A 1 214 ? -14.349 -10.198 25.549 1.00 93.88 214 ILE A C 1
ATOM 1610 O O . ILE A 1 214 ? -13.482 -9.518 26.100 1.00 93.88 214 ILE A O 1
ATOM 1614 N N . GLU A 1 215 ? -14.147 -11.464 25.205 1.00 95.62 215 GLU A N 1
ATOM 1615 C CA . GLU A 1 215 ? -12.861 -12.137 25.374 1.00 95.62 215 GLU A CA 1
ATOM 1616 C C . GLU A 1 215 ? -11.940 -11.867 24.182 1.00 95.62 215 GLU A C 1
ATOM 1618 O O . GLU A 1 215 ? -12.333 -12.003 23.021 1.00 95.62 215 GLU A O 1
ATOM 1623 N N . VAL A 1 216 ? -10.698 -11.493 24.484 1.00 97.44 216 VAL A N 1
ATOM 1624 C CA . VAL A 1 216 ? -9.637 -11.260 23.504 1.00 97.44 216 VAL A CA 1
ATOM 1625 C C . VAL A 1 216 ? -8.630 -12.397 23.606 1.00 97.44 216 VAL A C 1
ATOM 1627 O O . VAL A 1 216 ? -8.136 -12.697 24.693 1.00 97.44 216 VAL A O 1
ATOM 1630 N N . MET A 1 217 ? -8.310 -13.013 22.475 1.00 98.19 217 MET A N 1
ATOM 1631 C CA . MET A 1 217 ? -7.563 -14.265 22.381 1.00 98.19 217 MET A CA 1
ATOM 1632 C C . MET A 1 217 ? -6.079 -14.052 22.047 1.00 98.19 217 MET A C 1
ATOM 1634 O O . MET A 1 217 ? -5.705 -13.067 21.411 1.00 98.19 217 MET A O 1
ATOM 1638 N N . ALA A 1 218 ? -5.218 -14.994 22.437 1.00 97.94 218 ALA A N 1
ATOM 1639 C CA . ALA A 1 218 ? -3.785 -14.969 22.122 1.00 97.94 218 ALA A CA 1
ATOM 1640 C C . ALA A 1 218 ? -3.483 -15.190 20.625 1.00 97.94 218 ALA A C 1
ATOM 1642 O O . ALA A 1 218 ? -2.524 -14.631 20.093 1.00 97.94 218 ALA A O 1
ATOM 1643 N N . SER A 1 219 ? -4.308 -15.986 19.940 1.00 97.44 219 SER A N 1
ATOM 1644 C CA . SER A 1 219 ? -4.173 -16.372 18.528 1.00 97.44 219 SER A CA 1
ATOM 1645 C C . SER A 1 219 ? -5.541 -16.339 17.818 1.00 97.44 219 SER A C 1
ATOM 1647 O O . SER A 1 219 ? -6.576 -16.406 18.485 1.00 97.44 219 SER A O 1
ATOM 1649 N N . PRO A 1 220 ? -5.585 -16.215 16.474 1.00 97.25 220 PRO A N 1
ATOM 1650 C CA . PRO A 1 220 ? -6.829 -16.138 15.702 1.00 97.25 220 PRO A CA 1
ATOM 1651 C C . PRO A 1 220 ? -7.446 -17.526 15.453 1.00 97.25 220 PRO A C 1
ATOM 1653 O O . PRO A 1 220 ? -7.710 -17.918 14.315 1.00 97.25 220 PRO A O 1
ATOM 1656 N N . GLU A 1 221 ? -7.653 -18.299 16.515 1.00 96.50 221 GLU A N 1
ATOM 1657 C CA . GLU A 1 221 ? -8.208 -19.651 16.458 1.00 96.50 221 GLU A CA 1
ATOM 1658 C C . GLU A 1 221 ? -9.211 -19.896 17.590 1.00 96.50 221 GLU A C 1
ATOM 1660 O O . GLU A 1 221 ? -9.180 -19.268 18.649 1.00 96.50 221 GLU A O 1
ATOM 1665 N N . SER A 1 222 ? -10.147 -20.815 17.355 1.00 92.31 222 SER A N 1
ATOM 1666 C CA . SER A 1 222 ? -11.152 -21.168 18.357 1.00 92.31 222 SER A CA 1
ATOM 1667 C C . SER A 1 222 ? -10.498 -21.897 19.532 1.00 92.31 222 SER A C 1
ATOM 1669 O O . SER A 1 222 ? -9.823 -22.901 19.326 1.00 92.31 222 SER A O 1
ATOM 1671 N N . GLY A 1 223 ? -10.753 -21.440 20.761 1.00 94.00 223 GLY A N 1
ATOM 1672 C CA . GLY A 1 223 ? -10.220 -22.059 21.983 1.00 94.00 223 GLY A CA 1
ATOM 1673 C C . GLY A 1 223 ? -8.816 -21.594 22.384 1.00 94.00 223 GLY A C 1
ATOM 1674 O O . GLY A 1 223 ? -8.257 -22.129 23.339 1.00 94.00 223 GLY A O 1
ATOM 1675 N N . ALA A 1 224 ? -8.256 -20.602 21.688 1.00 97.31 224 ALA A N 1
ATOM 1676 C CA . ALA A 1 224 ? -7.044 -19.921 22.124 1.00 97.31 224 ALA A CA 1
ATOM 1677 C C . ALA A 1 224 ? -7.195 -19.334 23.538 1.00 97.31 224 ALA A C 1
ATOM 1679 O O . ALA A 1 224 ? -8.291 -18.982 23.976 1.00 97.31 224 ALA A O 1
ATOM 1680 N N . ALA A 1 225 ? -6.075 -19.204 24.251 1.00 98.06 225 ALA A N 1
ATOM 1681 C CA . ALA A 1 225 ? -6.072 -18.629 25.591 1.00 98.06 225 ALA A CA 1
ATOM 1682 C C . ALA A 1 225 ? -6.560 -17.171 25.572 1.00 98.06 225 ALA A C 1
ATOM 1684 O O . ALA A 1 225 ? -6.142 -16.378 24.726 1.00 98.06 225 ALA A O 1
ATOM 1685 N N . VAL A 1 226 ? -7.403 -16.812 26.541 1.00 98.12 226 VAL A N 1
ATOM 1686 C CA . VAL A 1 226 ? -7.862 -15.434 26.748 1.00 98.12 226 VAL A CA 1
ATOM 1687 C C . VAL A 1 226 ? -6.717 -14.607 27.338 1.00 98.12 226 VAL A C 1
ATOM 1689 O O . VAL A 1 226 ? -6.189 -14.937 28.398 1.00 98.12 226 VAL A O 1
ATOM 1692 N N . VAL A 1 227 ? -6.336 -13.521 26.664 1.00 98.25 227 VAL A N 1
ATOM 1693 C CA . VAL A 1 227 ? -5.264 -12.598 27.092 1.00 98.25 227 VAL A CA 1
ATOM 1694 C C . VAL A 1 227 ? -5.796 -11.296 27.686 1.00 98.25 227 VAL A C 1
ATOM 1696 O O . VAL A 1 227 ? -5.076 -10.606 28.414 1.00 98.25 227 VAL A O 1
ATOM 1699 N N . ALA A 1 228 ? -7.050 -10.949 27.387 1.00 97.69 228 ALA A N 1
ATOM 1700 C CA . ALA A 1 228 ? -7.738 -9.800 27.961 1.00 97.69 228 ALA A CA 1
ATOM 1701 C C . ALA A 1 228 ? -9.262 -9.974 27.913 1.00 97.69 228 ALA A C 1
ATOM 1703 O O . ALA A 1 228 ? -9.798 -10.773 27.146 1.00 97.69 228 ALA A O 1
ATOM 1704 N N . GLN A 1 229 ? -9.951 -9.188 28.734 1.00 96.75 229 GLN A N 1
ATOM 1705 C CA . GLN A 1 229 ? -11.403 -9.076 28.753 1.00 96.75 229 GLN A CA 1
ATOM 1706 C C . GLN A 1 229 ? -11.773 -7.604 28.609 1.00 96.75 229 GLN A C 1
ATOM 1708 O O . GLN A 1 229 ? -11.274 -6.780 29.371 1.00 96.75 229 GLN A O 1
ATOM 1713 N N . ILE A 1 230 ? -12.642 -7.290 27.655 1.00 94.88 230 ILE A N 1
ATOM 1714 C CA . ILE A 1 230 ? -13.128 -5.932 27.418 1.00 94.88 230 ILE A CA 1
ATOM 1715 C C . ILE A 1 230 ? -14.486 -5.800 28.094 1.00 94.88 230 ILE A C 1
ATOM 1717 O O . ILE A 1 230 ? -15.429 -6.527 27.773 1.00 94.88 230 ILE A O 1
ATOM 1721 N N . ARG A 1 231 ? -14.570 -4.871 29.040 1.00 92.31 231 ARG A N 1
ATOM 1722 C CA . ARG A 1 231 ? -15.781 -4.525 29.790 1.00 92.31 231 ARG A CA 1
ATOM 1723 C C . ARG A 1 231 ? -16.109 -3.048 29.637 1.00 92.31 231 ARG A C 1
ATOM 1725 O O . ARG A 1 231 ? -17.279 -2.681 29.650 1.00 92.31 231 ARG A O 1
ATOM 1732 N N . LEU A 1 232 ? -15.076 -2.222 29.513 1.00 91.12 232 LEU A N 1
ATOM 1733 C CA . LEU A 1 232 ? -15.151 -0.774 29.428 1.00 91.12 232 LEU A CA 1
ATOM 1734 C C . LEU A 1 232 ? -14.344 -0.269 28.226 1.00 91.12 232 LEU A C 1
ATOM 1736 O O . LEU A 1 232 ? -13.368 -0.907 27.824 1.00 91.12 232 LEU A O 1
ATOM 1740 N N . PRO A 1 233 ? -14.671 0.921 27.691 1.00 90.75 233 PRO A N 1
ATOM 1741 C CA . PRO A 1 233 ? -13.873 1.556 26.643 1.00 90.75 233 PRO A CA 1
ATOM 1742 C C . PRO A 1 233 ? -12.387 1.731 26.997 1.00 90.75 233 PRO A C 1
ATOM 1744 O O . PRO A 1 233 ? -11.552 1.772 26.102 1.00 90.75 233 PRO A O 1
ATOM 1747 N N . THR A 1 234 ? -12.044 1.827 28.287 1.00 93.50 234 THR A N 1
ATOM 1748 C CA . THR A 1 234 ? -10.660 1.961 28.778 1.00 93.50 234 THR A CA 1
ATOM 1749 C C . THR A 1 234 ? -9.838 0.677 28.686 1.00 93.50 234 THR A C 1
ATOM 1751 O O . THR A 1 234 ? -8.618 0.734 28.817 1.00 93.50 234 THR A O 1
ATOM 1754 N N . ASP A 1 235 ? -10.475 -0.475 28.461 1.00 95.88 235 ASP A N 1
ATOM 1755 C CA . ASP A 1 235 ? -9.784 -1.767 28.353 1.00 95.88 235 ASP A CA 1
ATOM 1756 C C . ASP A 1 235 ? -9.118 -1.961 26.980 1.00 95.88 235 ASP A C 1
ATOM 1758 O O . ASP A 1 235 ? -8.367 -2.917 26.776 1.00 95.88 235 ASP A O 1
ATOM 1762 N N . ILE A 1 236 ? -9.378 -1.054 26.035 1.00 96.00 236 ILE A N 1
ATOM 1763 C CA . ILE A 1 236 ? -8.877 -1.083 24.661 1.00 96.00 236 ILE A CA 1
ATOM 1764 C C . ILE A 1 236 ? -8.375 0.293 24.233 1.00 96.00 236 ILE A C 1
ATOM 1766 O O . ILE A 1 236 ? -8.798 1.326 24.753 1.00 96.00 236 ILE A O 1
ATOM 1770 N N . ILE A 1 237 ? -7.496 0.322 23.234 1.00 96.56 237 ILE A N 1
ATOM 1771 C CA . ILE A 1 237 ? -7.144 1.579 22.575 1.00 96.56 237 ILE A CA 1
ATOM 1772 C C . ILE A 1 237 ? -8.252 1.922 21.580 1.00 96.56 237 ILE A C 1
ATOM 1774 O O . ILE A 1 237 ? -8.554 1.146 20.669 1.00 96.56 237 ILE A O 1
ATOM 1778 N N . THR A 1 238 ? -8.855 3.096 21.757 1.00 96.00 238 THR A N 1
ATOM 1779 C CA . THR A 1 238 ? -9.910 3.607 20.877 1.00 96.00 238 THR A CA 1
ATOM 1780 C C . THR A 1 238 ? -9.456 4.844 20.119 1.00 96.00 238 THR A C 1
ATOM 1782 O O . THR A 1 238 ? -8.585 5.587 20.573 1.00 96.00 238 THR A O 1
ATOM 1785 N N . ARG A 1 239 ? -10.079 5.076 18.965 1.00 95.38 239 ARG A N 1
ATOM 1786 C CA . ARG A 1 239 ? -10.043 6.353 18.247 1.00 95.38 239 ARG A CA 1
ATOM 1787 C C . ARG A 1 239 ? -11.454 6.743 17.828 1.00 95.38 239 ARG A C 1
ATOM 1789 O O . ARG A 1 239 ? -12.350 5.899 17.778 1.00 95.38 239 ARG A O 1
ATOM 1796 N N . GLU A 1 240 ? -11.644 8.028 17.562 1.00 93.56 240 GLU A N 1
ATOM 1797 C CA . GLU A 1 240 ? -12.909 8.537 17.043 1.00 93.56 240 GLU A CA 1
ATOM 1798 C C . GLU A 1 240 ? -13.052 8.137 15.566 1.00 93.56 240 GLU A C 1
ATOM 1800 O O . GLU A 1 240 ? -12.172 8.394 14.745 1.00 93.56 240 GLU A O 1
ATOM 1805 N N . LEU A 1 241 ? -14.150 7.446 15.270 1.00 92.62 241 LEU A N 1
ATOM 1806 C CA . LEU A 1 241 ? -14.610 7.077 13.935 1.00 92.62 241 LEU A CA 1
ATOM 1807 C C . LEU A 1 241 ? -15.398 8.231 13.299 1.00 92.62 241 LEU A C 1
ATOM 1809 O O . LEU A 1 241 ? -15.296 8.473 12.099 1.00 92.62 241 LEU A O 1
ATOM 1813 N N . ASP A 1 242 ? -16.186 8.920 14.123 1.00 88.62 242 ASP A N 1
ATOM 1814 C CA . ASP A 1 242 ? -17.031 10.061 13.776 1.00 88.62 242 ASP A CA 1
ATOM 1815 C C . ASP A 1 242 ? -17.268 10.914 15.038 1.00 88.62 242 ASP A C 1
ATOM 1817 O O . ASP A 1 242 ? -16.722 10.595 16.101 1.00 88.62 242 ASP A O 1
ATOM 1821 N N . TYR A 1 243 ? -18.091 11.960 14.945 1.00 86.75 243 TYR A N 1
ATOM 1822 C CA . TYR A 1 243 ? -18.482 12.789 16.088 1.00 86.75 243 TYR A CA 1
ATOM 1823 C C . TYR A 1 243 ? -18.982 11.919 17.251 1.00 86.75 243 TYR A C 1
ATOM 1825 O O . TYR A 1 243 ? -19.984 11.219 17.126 1.00 86.75 243 TYR A O 1
ATOM 1833 N N . GLU A 1 244 ? -18.234 11.920 18.361 1.00 83.69 244 GLU A N 1
ATOM 1834 C CA . GLU A 1 244 ? -18.502 11.155 19.595 1.00 83.69 244 GLU A CA 1
ATOM 1835 C C . GLU A 1 244 ? -18.569 9.623 19.445 1.00 83.69 244 GLU A C 1
ATOM 1837 O O . GLU A 1 244 ? -18.704 8.904 20.436 1.00 83.69 244 GLU A O 1
ATOM 1842 N N . ARG A 1 245 ? -18.365 9.084 18.240 1.00 89.56 245 ARG A N 1
ATOM 1843 C CA . ARG A 1 245 ? -18.376 7.642 17.986 1.00 89.56 245 ARG A CA 1
ATOM 1844 C C . ARG A 1 245 ? -16.967 7.085 18.073 1.00 89.56 245 ARG A C 1
ATOM 1846 O O . ARG A 1 245 ? -16.117 7.378 17.234 1.00 89.56 245 ARG A O 1
ATOM 1853 N N . LYS A 1 246 ? -16.712 6.249 19.080 1.00 92.50 246 LYS A N 1
ATOM 1854 C CA . LYS A 1 246 ? -15.422 5.572 19.273 1.00 92.50 246 LYS A CA 1
ATOM 1855 C C . LYS A 1 246 ? -15.436 4.165 18.694 1.00 92.50 246 LYS A C 1
ATOM 1857 O O . LYS A 1 246 ? -16.425 3.446 18.785 1.00 92.50 246 LYS A O 1
ATOM 1862 N N . ALA A 1 247 ? -14.292 3.754 18.169 1.00 95.69 247 ALA A N 1
ATOM 1863 C CA . ALA A 1 247 ? -14.060 2.410 17.666 1.00 95.69 247 ALA A CA 1
ATOM 1864 C C . ALA A 1 247 ? -12.685 1.899 18.116 1.00 95.69 247 ALA A C 1
ATOM 1866 O O . ALA A 1 247 ? -11.777 2.682 18.412 1.00 95.69 247 ALA A O 1
ATOM 1867 N N . ALA A 1 248 ? -12.542 0.579 18.199 1.00 96.94 248 ALA A N 1
ATOM 1868 C CA . ALA A 1 248 ? -11.298 -0.073 18.575 1.00 96.94 248 ALA A CA 1
ATOM 1869 C C . ALA A 1 248 ? -10.260 0.061 17.454 1.00 96.94 248 ALA A C 1
ATOM 1871 O O . ALA A 1 248 ? -10.577 -0.127 16.278 1.00 96.94 248 ALA A O 1
ATOM 1872 N N . VAL A 1 249 ? -9.010 0.343 17.818 1.00 97.19 249 VAL A N 1
ATOM 1873 C CA . VAL A 1 249 ? -7.887 0.356 16.873 1.00 97.19 249 VAL A CA 1
ATOM 1874 C C . VAL A 1 249 ? -7.554 -1.075 16.445 1.00 97.19 249 VAL A C 1
ATOM 1876 O O . VAL A 1 249 ? -7.238 -1.919 17.287 1.00 97.19 249 VAL A O 1
ATOM 1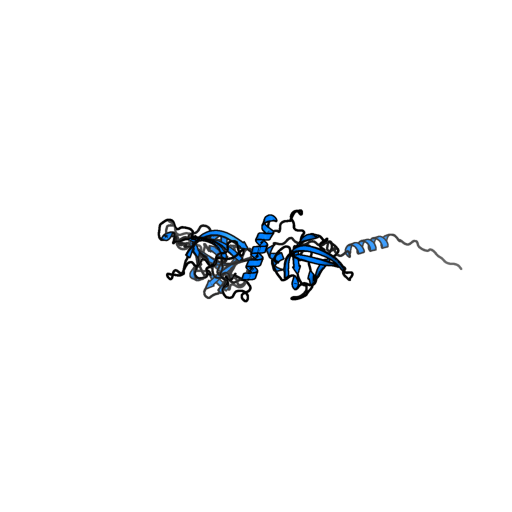879 N N . VAL A 1 250 ? -7.593 -1.343 15.137 1.00 97.12 250 VAL A N 1
ATOM 1880 C CA . VAL A 1 250 ? -7.205 -2.634 14.549 1.00 97.12 250 VAL A CA 1
ATOM 1881 C C . VAL A 1 250 ? -5.792 -2.544 13.995 1.00 97.12 250 VAL A C 1
ATOM 1883 O O . VAL A 1 250 ? -5.495 -1.671 13.186 1.00 97.12 250 VAL A O 1
ATOM 1886 N N . LEU A 1 251 ? -4.940 -3.481 14.400 1.00 95.62 251 LEU A N 1
ATOM 1887 C CA . LEU A 1 251 ? -3.542 -3.597 13.983 1.00 95.62 251 LEU A CA 1
ATOM 1888 C C . LEU A 1 251 ? -3.352 -4.591 12.834 1.00 95.62 251 LEU A C 1
ATOM 1890 O O . LEU A 1 251 ? -2.406 -4.481 12.064 1.00 95.62 251 LEU A O 1
ATOM 1894 N N . GLU A 1 252 ? -4.211 -5.607 12.756 1.00 94.88 252 GLU A N 1
ATOM 1895 C CA . GLU A 1 252 ? -4.110 -6.680 11.768 1.00 94.88 252 GLU A CA 1
ATOM 1896 C C . GLU A 1 252 ? -5.480 -7.332 11.540 1.00 94.88 252 GLU A C 1
ATOM 1898 O O . GLU A 1 252 ? -6.281 -7.441 12.471 1.00 94.88 252 GLU A O 1
ATOM 1903 N N . GLN A 1 253 ? -5.739 -7.809 10.322 1.00 95.31 253 GLN A N 1
ATOM 1904 C CA . GLN A 1 253 ? -6.933 -8.579 9.980 1.00 95.31 253 GLN A CA 1
ATOM 1905 C C . GLN A 1 253 ? -6.524 -9.908 9.341 1.00 95.31 253 GLN A C 1
ATOM 1907 O O . GLN A 1 253 ? -5.708 -9.942 8.422 1.00 95.31 253 GLN A O 1
ATOM 1912 N N . ARG A 1 254 ? -7.109 -11.014 9.813 1.00 95.31 254 ARG A N 1
ATOM 1913 C CA . ARG A 1 254 ? -6.917 -12.354 9.240 1.00 95.31 254 ARG A CA 1
ATOM 1914 C C . ARG A 1 254 ? -8.239 -13.097 9.186 1.00 95.31 254 ARG A C 1
ATOM 1916 O O . ARG A 1 254 ? -8.769 -13.487 10.223 1.00 95.31 254 ARG A O 1
ATOM 1923 N N . ALA A 1 255 ? -8.743 -13.348 7.980 1.00 93.56 255 ALA A N 1
ATOM 1924 C CA . ALA A 1 255 ? -10.025 -14.020 7.771 1.00 93.56 255 ALA A CA 1
ATOM 1925 C C . ALA A 1 255 ? -11.134 -13.404 8.655 1.00 93.56 255 ALA A C 1
ATOM 1927 O O . ALA A 1 255 ? -11.469 -12.235 8.491 1.00 93.56 255 ALA A O 1
ATOM 1928 N N . ALA A 1 256 ? -11.671 -14.168 9.610 1.00 95.50 256 ALA A N 1
ATOM 1929 C CA . ALA A 1 256 ? -12.724 -13.745 10.534 1.00 95.50 256 ALA A CA 1
ATOM 1930 C C . ALA A 1 256 ? -12.191 -13.256 11.898 1.00 95.50 256 ALA A C 1
ATOM 1932 O O . ALA A 1 256 ? -12.868 -13.423 12.915 1.00 95.50 256 ALA A O 1
ATOM 1933 N N . TRP A 1 257 ? -10.979 -12.697 11.938 1.00 97.81 257 TRP A N 1
ATOM 1934 C CA . TRP A 1 257 ? -10.335 -12.218 13.160 1.00 97.81 257 TRP A CA 1
ATOM 1935 C C . TRP A 1 257 ? -9.675 -10.855 12.976 1.00 97.81 257 TRP A C 1
ATOM 1937 O O . TRP A 1 257 ? -9.071 -10.571 11.939 1.00 97.81 257 TRP A O 1
ATOM 1947 N N . TYR A 1 258 ? -9.735 -10.054 14.036 1.00 97.75 258 TYR A N 1
ATOM 1948 C CA . TYR A 1 258 ? -9.128 -8.732 14.123 1.00 97.75 258 TYR A CA 1
ATOM 1949 C C . TYR A 1 258 ? -8.160 -8.694 15.298 1.00 97.75 258 TYR A C 1
ATOM 1951 O O . TYR A 1 258 ? -8.558 -8.956 16.431 1.00 97.75 258 TYR A O 1
ATOM 1959 N N . ARG A 1 259 ? -6.894 -8.355 15.060 1.00 97.56 259 ARG A N 1
ATOM 1960 C CA . ARG A 1 259 ? -5.953 -8.070 16.144 1.00 97.56 259 ARG A CA 1
ATOM 1961 C C . ARG A 1 259 ? -6.141 -6.622 16.569 1.00 97.56 259 ARG A C 1
ATOM 1963 O O . ARG A 1 259 ? -5.842 -5.719 15.793 1.00 97.56 259 ARG A O 1
ATOM 1970 N N . ILE A 1 260 ? -6.634 -6.400 17.777 1.00 97.56 260 ILE A N 1
ATOM 1971 C CA . ILE A 1 260 ? -6.916 -5.064 18.312 1.00 97.56 260 ILE A CA 1
ATOM 1972 C C . ILE A 1 260 ? -5.812 -4.602 19.265 1.00 97.56 260 ILE A C 1
ATOM 1974 O O . ILE A 1 260 ? -5.145 -5.422 19.904 1.00 97.56 260 ILE A O 1
ATOM 1978 N N . ALA A 1 261 ? -5.626 -3.289 19.361 1.00 96.94 261 ALA A N 1
ATOM 1979 C CA . ALA A 1 261 ? -4.692 -2.681 20.300 1.00 96.94 261 ALA A CA 1
ATOM 1980 C C . ALA A 1 261 ? -5.291 -2.583 21.714 1.00 96.94 261 ALA A C 1
ATOM 1982 O O . ALA A 1 261 ? -6.440 -2.175 21.904 1.00 96.94 261 ALA A O 1
ATOM 1983 N N . LEU A 1 262 ? -4.482 -2.928 22.715 1.00 97.31 262 LEU A N 1
ATOM 1984 C CA . LEU A 1 262 ? -4.811 -2.883 24.139 1.00 97.31 262 LEU A CA 1
ATOM 1985 C C . LEU A 1 262 ? -3.847 -1.924 24.869 1.00 97.31 262 LEU A C 1
ATOM 1987 O O . LEU A 1 262 ? -2.753 -1.658 24.365 1.00 97.31 262 LEU A O 1
ATOM 1991 N N . PRO A 1 263 ? -4.198 -1.423 26.067 1.00 96.94 263 PRO A N 1
ATOM 1992 C CA . PRO A 1 263 ? -3.287 -0.622 26.881 1.00 96.94 263 PRO A CA 1
ATOM 1993 C C . PRO A 1 263 ? -1.950 -1.324 27.168 1.00 96.94 263 PRO A C 1
ATOM 1995 O O . PRO A 1 263 ? -1.886 -2.556 27.263 1.00 96.94 263 PRO A O 1
ATOM 1998 N N . HIS A 1 264 ? -0.907 -0.515 27.383 1.00 95.06 264 HIS A N 1
ATOM 1999 C CA . HIS A 1 264 ? 0.469 -0.950 27.672 1.00 95.06 264 HIS A CA 1
ATOM 2000 C C . HIS A 1 264 ? 1.132 -1.728 26.524 1.00 95.06 264 HIS A C 1
ATOM 2002 O O . HIS A 1 264 ? 1.756 -2.760 26.760 1.00 95.06 264 HIS A O 1
ATOM 2008 N N . ASP A 1 265 ? 0.952 -1.254 25.286 1.00 92.81 265 ASP A N 1
ATOM 2009 C CA . ASP A 1 265 ? 1.533 -1.840 24.066 1.00 92.81 265 ASP A CA 1
ATOM 2010 C C . ASP A 1 265 ? 1.198 -3.329 23.865 1.00 92.81 265 ASP A C 1
ATOM 2012 O O . ASP A 1 265 ? 1.921 -4.081 23.207 1.00 92.81 265 ASP A O 1
ATOM 2016 N N . ARG A 1 266 ? 0.072 -3.776 24.435 1.00 96.12 266 ARG A N 1
ATOM 2017 C CA . ARG A 1 266 ? -0.442 -5.135 24.260 1.00 96.12 266 ARG A CA 1
ATOM 2018 C C . ARG A 1 266 ? -1.389 -5.197 23.067 1.00 96.12 266 ARG A C 1
ATOM 2020 O O . ARG A 1 266 ? -1.928 -4.198 22.599 1.00 96.12 266 ARG A O 1
ATOM 2027 N N . SER A 1 267 ? -1.634 -6.408 22.588 1.00 97.44 267 SER A N 1
ATOM 2028 C CA . SER A 1 267 ? -2.655 -6.671 21.578 1.00 97.44 267 SER A CA 1
ATOM 2029 C C . SER A 1 267 ? -3.224 -8.074 21.746 1.00 97.44 267 SER A C 1
ATOM 2031 O O . SER A 1 267 ? -2.665 -8.897 22.473 1.00 97.44 267 SER A O 1
ATOM 2033 N N . GLY A 1 268 ? -4.340 -8.344 21.079 1.00 97.50 268 GLY A N 1
ATOM 2034 C CA . GLY A 1 268 ? -4.903 -9.685 21.005 1.00 97.50 268 GLY A CA 1
ATOM 2035 C C . GLY A 1 268 ? -5.999 -9.787 19.952 1.00 97.50 268 GLY A C 1
ATOM 2036 O O . GLY A 1 268 ? -6.376 -8.793 19.333 1.00 97.50 268 GLY A O 1
ATOM 2037 N N . TRP A 1 269 ? -6.472 -11.003 19.716 1.00 98.06 269 TRP A N 1
ATOM 2038 C CA . TRP A 1 269 ? -7.363 -11.348 18.618 1.00 98.06 269 TRP A CA 1
ATOM 2039 C C . TRP A 1 269 ? -8.821 -11.386 19.055 1.00 98.06 269 TRP A C 1
ATOM 2041 O O . TRP A 1 269 ? -9.196 -12.089 19.989 1.00 98.06 269 TRP A O 1
ATOM 2051 N N . LEU A 1 270 ? -9.654 -10.658 18.325 1.00 97.00 270 LEU A N 1
ATOM 2052 C CA . LEU A 1 270 ? -11.095 -10.634 18.475 1.00 97.00 270 LEU A CA 1
ATOM 2053 C C . LEU A 1 270 ? -11.755 -11.352 17.298 1.00 97.00 270 LEU A C 1
ATOM 2055 O O . LEU A 1 270 ? -11.421 -11.099 16.139 1.00 97.00 270 LEU A O 1
ATOM 2059 N N . SER A 1 271 ? -12.716 -12.228 17.588 1.00 96.06 271 SER A N 1
ATOM 2060 C CA . SER A 1 271 ? -13.518 -12.868 16.546 1.00 96.06 271 SER A CA 1
ATOM 2061 C C . SER A 1 271 ? -14.463 -11.859 15.899 1.00 96.06 271 SER A C 1
ATOM 2063 O O . SER A 1 271 ? -15.182 -11.145 16.595 1.00 96.06 271 SER A O 1
ATOM 2065 N N . ALA A 1 272 ? -14.557 -11.879 14.569 1.00 94.69 272 ALA A N 1
ATOM 2066 C CA . ALA A 1 272 ? -15.512 -11.072 13.811 1.00 94.69 272 ALA A CA 1
ATOM 2067 C C . ALA A 1 272 ? -16.975 -11.316 14.225 1.00 94.69 272 ALA A C 1
ATOM 2069 O O . ALA A 1 272 ? -17.815 -10.449 14.037 1.00 94.69 272 ALA A O 1
ATOM 2070 N N . ARG A 1 273 ? -17.290 -12.469 14.836 1.00 91.81 273 ARG A N 1
ATOM 2071 C CA . ARG A 1 273 ? -18.637 -12.769 15.363 1.00 91.81 273 ARG A CA 1
ATOM 2072 C C . ARG A 1 273 ? -19.032 -11.905 16.560 1.00 91.81 273 ARG A C 1
ATOM 2074 O O . ARG A 1 273 ? -20.216 -11.789 16.852 1.00 91.81 273 ARG A O 1
ATOM 2081 N N . LEU A 1 274 ? -18.044 -11.373 17.275 1.00 89.69 274 LEU A N 1
ATOM 2082 C CA . LEU A 1 274 ? -18.223 -10.513 18.445 1.00 89.69 274 LEU A CA 1
ATOM 2083 C C . LEU A 1 274 ? -17.986 -9.036 18.108 1.00 89.69 274 LEU A C 1
ATOM 2085 O O . LEU A 1 274 ? -18.062 -8.186 18.992 1.00 89.69 274 LEU A O 1
ATOM 2089 N N . ALA A 1 275 ? -17.665 -8.737 16.849 1.00 91.25 275 ALA A N 1
ATOM 2090 C CA . ALA A 1 275 ? -17.341 -7.404 16.384 1.00 91.25 275 ALA A CA 1
ATOM 2091 C C . ALA A 1 275 ? -18.492 -6.808 15.564 1.00 91.25 275 ALA A C 1
ATOM 2093 O O . ALA A 1 275 ? -19.250 -7.526 14.913 1.00 91.25 275 ALA A O 1
ATOM 2094 N N . GLY A 1 276 ? -18.613 -5.484 15.600 1.00 91.81 276 GLY A N 1
ATOM 2095 C CA . GLY A 1 276 ? -19.443 -4.722 14.677 1.00 91.81 276 GLY A CA 1
ATOM 2096 C C . GLY A 1 276 ? -18.725 -4.458 13.347 1.00 91.81 276 GLY A C 1
ATOM 2097 O O . GLY A 1 276 ? -17.755 -5.144 13.010 1.00 91.81 276 GLY A O 1
ATOM 2098 N N . PRO A 1 277 ? -19.194 -3.459 12.578 1.00 95.06 277 PRO A N 1
ATOM 2099 C CA . PRO A 1 277 ? -18.562 -3.058 11.327 1.00 95.06 277 PRO A CA 1
ATOM 2100 C C . PRO A 1 277 ? -17.070 -2.734 11.483 1.00 95.06 277 PRO A C 1
ATOM 2102 O O . PRO A 1 277 ? -16.657 -2.043 12.419 1.00 95.06 277 PRO A O 1
ATOM 2105 N N . PHE A 1 278 ? -16.271 -3.232 10.538 1.00 96.75 278 PHE A N 1
ATOM 2106 C CA . PHE A 1 278 ? -14.877 -2.843 10.361 1.00 96.75 278 PHE A CA 1
ATOM 2107 C C . PHE A 1 278 ? -14.789 -1.762 9.289 1.00 96.75 278 PHE A C 1
ATOM 2109 O O . PHE A 1 278 ? -15.330 -1.931 8.200 1.00 96.75 278 PHE A O 1
ATOM 2116 N N . HIS A 1 279 ? -14.067 -0.692 9.596 1.00 97.00 279 HIS A N 1
ATOM 2117 C CA . HIS A 1 279 ? -13.840 0.443 8.717 1.00 97.00 279 HIS A CA 1
ATOM 2118 C C . HIS A 1 279 ? -12.354 0.506 8.350 1.00 97.00 279 HIS A C 1
ATOM 2120 O O . HIS A 1 279 ? -11.537 0.909 9.189 1.00 97.00 279 HIS A O 1
ATOM 2126 N N . PRO A 1 280 ? -11.965 0.086 7.134 1.00 96.88 280 PRO A N 1
ATOM 2127 C CA . PRO A 1 280 ? -10.575 0.122 6.697 1.00 96.88 280 PRO A CA 1
ATOM 2128 C C . PRO A 1 280 ? -10.035 1.552 6.678 1.00 96.88 280 PRO A C 1
ATOM 2130 O O . PRO A 1 280 ? -10.714 2.476 6.231 1.00 96.88 280 PRO A O 1
ATOM 2133 N N . PHE A 1 281 ? -8.783 1.751 7.095 1.00 96.94 281 PHE A N 1
ATOM 2134 C CA . PHE A 1 281 ? -8.174 3.085 7.099 1.00 96.94 281 PHE A CA 1
ATOM 2135 C C . PHE A 1 281 ? -8.162 3.733 5.706 1.00 96.94 281 PHE A C 1
ATOM 2137 O O . PHE A 1 281 ? -8.426 4.927 5.575 1.00 96.94 281 PHE A O 1
ATOM 2144 N N . ALA A 1 282 ? -7.932 2.921 4.670 1.00 96.19 282 ALA A N 1
ATOM 2145 C CA . ALA A 1 282 ? -7.935 3.343 3.273 1.00 96.19 282 ALA A CA 1
ATOM 2146 C C . ALA A 1 282 ? -9.267 3.967 2.818 1.00 96.19 282 ALA A C 1
ATOM 2148 O O . ALA A 1 282 ? -9.265 4.784 1.900 1.00 96.19 282 ALA A O 1
ATOM 2149 N N . GLU A 1 283 ? -10.381 3.596 3.454 1.00 97.06 283 GLU A N 1
ATOM 2150 C CA . GLU A 1 283 ? -11.714 4.142 3.183 1.00 97.06 283 GLU A CA 1
ATOM 2151 C C . GLU A 1 283 ? -12.047 5.289 4.140 1.00 97.06 283 GLU A C 1
ATOM 2153 O O . GLU A 1 283 ? -12.597 6.306 3.723 1.00 97.06 283 GLU A O 1
ATOM 2158 N N . LEU A 1 284 ? -11.661 5.157 5.414 1.00 95.75 284 LEU A N 1
ATOM 2159 C CA . LEU A 1 284 ? -11.941 6.139 6.463 1.00 95.75 284 LEU A CA 1
ATOM 2160 C C . LEU A 1 284 ? -11.432 7.540 6.143 1.00 95.75 284 LEU A C 1
ATOM 2162 O O . LEU A 1 284 ? -12.094 8.517 6.478 1.00 95.75 284 LEU A O 1
ATOM 2166 N N . ILE A 1 285 ? -10.247 7.635 5.546 1.00 96.69 285 ILE A N 1
ATOM 2167 C CA . ILE A 1 285 ? -9.549 8.908 5.359 1.00 96.69 285 ILE A CA 1
ATOM 2168 C C . ILE A 1 285 ? -10.038 9.691 4.130 1.00 96.69 285 ILE A C 1
ATOM 2170 O O . ILE A 1 285 ? -9.853 10.903 4.051 1.00 96.69 285 ILE A O 1
ATOM 2174 N N . VAL A 1 286 ? -10.661 9.019 3.159 1.00 97.75 286 VAL A N 1
ATOM 2175 C CA . VAL A 1 286 ? -11.019 9.621 1.869 1.00 97.75 286 VAL A CA 1
ATOM 2176 C C . VAL A 1 286 ? -12.203 10.571 2.028 1.00 97.75 286 VAL A C 1
ATOM 2178 O O . VAL A 1 286 ? -13.206 10.242 2.656 1.00 97.75 286 VAL A O 1
ATOM 2181 N N . ASN A 1 287 ? -12.102 11.756 1.419 1.00 96.06 287 ASN A N 1
ATOM 2182 C CA . ASN A 1 287 ? -13.126 12.805 1.453 1.00 96.06 287 ASN A CA 1
ATOM 2183 C C . ASN A 1 287 ? -13.537 13.243 2.874 1.00 96.06 287 ASN A C 1
ATOM 2185 O O . ASN A 1 287 ? -14.659 13.706 3.085 1.00 96.06 287 ASN A O 1
ATOM 2189 N N . ARG A 1 288 ? -12.627 13.123 3.847 1.00 95.31 288 ARG A N 1
ATOM 2190 C CA . ARG A 1 288 ? -12.776 13.699 5.187 1.00 95.31 288 ARG A CA 1
ATOM 2191 C C . ARG A 1 288 ? -12.006 15.010 5.306 1.00 95.31 288 ARG A C 1
ATOM 2193 O O . ARG A 1 288 ? -11.152 15.339 4.483 1.00 95.31 288 ARG A O 1
ATOM 2200 N N . LEU A 1 289 ? -12.320 15.754 6.363 1.00 95.00 289 LEU A N 1
ATOM 2201 C CA . LEU A 1 289 ? -11.533 16.903 6.779 1.00 95.00 289 LEU A CA 1
ATOM 2202 C C . LEU A 1 289 ? -10.220 16.393 7.390 1.00 95.00 289 LEU A C 1
ATOM 2204 O O . LEU A 1 289 ? -10.166 16.045 8.571 1.00 95.00 289 LEU A O 1
ATOM 2208 N N . SER A 1 290 ? -9.194 16.278 6.552 1.00 96.56 290 SER A N 1
ATOM 2209 C CA . SER A 1 290 ? -7.954 15.579 6.876 1.00 96.56 290 SER A CA 1
ATOM 2210 C C . SER A 1 290 ? -6.781 16.516 7.119 1.00 96.56 290 SER A C 1
ATOM 2212 O O . SER A 1 290 ? -6.770 17.679 6.715 1.00 96.56 290 SER A O 1
ATOM 2214 N N . TYR A 1 291 ? -5.763 15.979 7.779 1.00 95.94 291 TYR A N 1
ATOM 2215 C CA . TYR A 1 291 ? -4.494 16.649 7.986 1.00 95.94 291 TYR A CA 1
ATOM 2216 C C . TYR A 1 291 ? -3.327 15.663 7.913 1.00 95.94 291 TYR A C 1
ATOM 2218 O O . TYR A 1 291 ? -3.483 14.485 8.235 1.00 95.94 291 TYR A O 1
ATOM 2226 N N . LEU A 1 292 ? -2.152 16.141 7.499 1.00 95.31 292 LEU A N 1
ATOM 2227 C CA . LEU A 1 292 ? -0.893 15.412 7.645 1.00 95.31 292 LEU A CA 1
ATOM 2228 C C . LEU A 1 292 ? -0.373 15.603 9.066 1.00 95.31 292 LEU A C 1
ATOM 2230 O O . LEU A 1 292 ? -0.370 16.723 9.575 1.00 95.31 292 LEU A O 1
ATOM 2234 N N . THR A 1 293 ? 0.051 14.517 9.699 1.00 93.88 293 THR A N 1
ATOM 2235 C CA . THR A 1 293 ? 0.572 14.499 11.067 1.00 93.88 293 THR A CA 1
ATOM 2236 C C . THR A 1 293 ? 2.046 14.911 11.099 1.00 93.88 293 THR A C 1
ATOM 2238 O O . THR A 1 293 ? 2.722 14.982 10.071 1.00 93.88 293 THR A O 1
ATOM 2241 N N . ALA A 1 294 ? 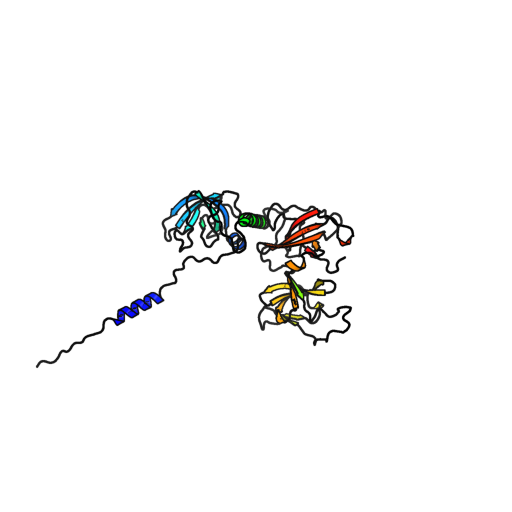2.594 15.074 12.303 1.00 91.62 294 ALA A N 1
ATOM 2242 C CA . ALA A 1 294 ? 4.025 15.297 12.506 1.00 91.62 294 ALA A CA 1
ATOM 2243 C C . ALA A 1 294 ? 4.927 14.125 12.049 1.00 91.62 294 ALA A C 1
ATOM 2245 O O . ALA A 1 294 ? 6.146 14.273 12.035 1.00 91.62 294 ALA A O 1
ATOM 2246 N N . HIS A 1 295 ? 4.356 12.966 11.697 1.00 91.56 295 HIS A N 1
ATOM 2247 C CA . HIS A 1 295 ? 5.102 11.806 11.199 1.00 91.56 295 HIS A CA 1
ATOM 2248 C C . HIS A 1 295 ? 5.282 11.801 9.676 1.00 91.56 295 HIS A C 1
ATOM 2250 O O . HIS A 1 295 ? 5.997 10.946 9.153 1.00 91.56 295 HIS A O 1
ATOM 2256 N N . TRP A 1 296 ? 4.646 12.727 8.954 1.00 93.19 296 TRP A N 1
ATOM 2257 C CA . TRP A 1 296 ? 4.937 12.939 7.541 1.00 93.19 296 TRP A CA 1
ATOM 2258 C C . TRP A 1 296 ? 6.300 13.624 7.367 1.00 93.19 296 TRP A C 1
ATOM 2260 O O . TRP A 1 296 ? 6.620 14.598 8.045 1.00 93.19 296 TRP A O 1
ATOM 2270 N N . ASP A 1 297 ? 7.104 13.122 6.432 1.00 88.00 297 ASP A N 1
ATOM 2271 C CA . ASP A 1 297 ? 8.492 13.537 6.197 1.00 88.00 297 ASP A CA 1
ATOM 2272 C C . ASP A 1 297 ? 8.636 14.762 5.270 1.00 88.00 297 ASP A C 1
ATOM 2274 O O . ASP A 1 297 ? 9.750 15.173 4.941 1.00 88.00 297 ASP A O 1
ATOM 2278 N N . GLY A 1 298 ? 7.517 15.363 4.857 1.00 90.31 298 GLY A N 1
ATOM 2279 C CA . GLY A 1 298 ? 7.485 16.556 4.008 1.00 90.31 298 GLY A CA 1
ATOM 2280 C C . GLY A 1 298 ? 7.582 16.272 2.507 1.00 90.31 298 GLY A C 1
ATOM 2281 O O . GLY A 1 298 ? 7.538 17.213 1.710 1.00 90.31 298 GLY A O 1
ATOM 2282 N N . TRP A 1 299 ? 7.700 15.009 2.093 1.00 91.31 299 TRP A N 1
ATOM 2283 C CA . TRP A 1 299 ? 7.829 14.644 0.684 1.00 91.31 299 TRP A CA 1
ATOM 2284 C C . TRP A 1 299 ? 6.486 14.290 0.051 1.00 91.31 299 TRP A C 1
ATOM 2286 O O . TRP A 1 299 ? 5.647 13.625 0.660 1.00 91.31 299 TRP A O 1
ATOM 2296 N N . ILE A 1 300 ? 6.302 14.723 -1.197 1.00 92.62 300 ILE A N 1
ATOM 2297 C CA . ILE A 1 300 ? 5.137 14.410 -2.027 1.00 92.62 300 ILE A CA 1
ATOM 2298 C C . ILE A 1 300 ? 5.615 13.809 -3.335 1.00 92.62 300 ILE A C 1
ATOM 2300 O O . ILE A 1 300 ? 6.487 14.355 -4.012 1.00 92.62 300 ILE A O 1
ATOM 2304 N N . TRP A 1 301 ? 5.008 12.694 -3.697 1.00 89.50 301 TRP A N 1
ATOM 2305 C CA . TRP A 1 301 ? 5.318 11.944 -4.896 1.00 89.50 301 TRP A CA 1
ATOM 2306 C C . TRP A 1 301 ? 4.346 12.303 -6.026 1.00 89.50 301 TRP A C 1
ATOM 2308 O O . TRP A 1 301 ? 3.156 12.460 -5.761 1.00 89.50 301 TRP A O 1
ATOM 2318 N N . PRO A 1 302 ? 4.793 12.439 -7.285 1.00 80.31 302 PRO A N 1
ATOM 2319 C CA . PRO A 1 302 ? 3.873 12.658 -8.405 1.00 80.31 302 PRO A CA 1
ATOM 2320 C C . PRO A 1 302 ? 2.960 11.445 -8.647 1.00 80.31 302 PRO A C 1
ATOM 2322 O O . PRO A 1 302 ? 1.797 11.614 -9.001 1.00 80.31 302 PRO A O 1
ATOM 2325 N N . ASP A 1 303 ? 3.460 10.244 -8.358 1.00 82.25 303 ASP A N 1
ATOM 2326 C CA . ASP A 1 303 ? 2.766 8.961 -8.457 1.00 82.25 303 ASP A CA 1
ATOM 2327 C C . ASP A 1 303 ? 3.117 8.097 -7.232 1.00 82.25 303 ASP A C 1
ATOM 2329 O O . ASP A 1 303 ? 4.183 8.299 -6.645 1.00 82.25 303 ASP A O 1
ATOM 2333 N N . PRO A 1 304 ? 2.285 7.119 -6.823 1.00 84.25 304 PRO A N 1
ATOM 2334 C CA . PRO A 1 304 ? 2.592 6.245 -5.692 1.00 84.25 304 PRO A CA 1
ATOM 2335 C C . PRO A 1 304 ? 3.979 5.619 -5.854 1.00 84.25 304 PRO A C 1
ATOM 2337 O O . PRO A 1 304 ? 4.220 4.872 -6.799 1.00 84.25 304 PRO A O 1
ATOM 2340 N N . GLY A 1 305 ? 4.905 5.960 -4.960 1.00 73.62 305 GLY A N 1
ATOM 2341 C CA . GLY A 1 305 ? 6.274 5.442 -4.955 1.00 73.62 305 GLY A CA 1
ATOM 2342 C C . GLY A 1 305 ? 7.104 5.729 -6.204 1.00 73.62 305 GLY A C 1
ATOM 2343 O O . GLY A 1 305 ? 8.187 5.167 -6.296 1.00 73.62 305 GLY A O 1
ATOM 2344 N N . ALA A 1 306 ? 6.633 6.558 -7.142 1.00 67.56 306 ALA A N 1
ATOM 2345 C CA . ALA A 1 306 ? 7.234 6.748 -8.461 1.00 67.56 306 ALA A CA 1
ATOM 2346 C C . ALA A 1 306 ? 7.550 8.211 -8.775 1.00 67.56 306 ALA A C 1
ATOM 2348 O O . ALA A 1 306 ? 6.923 9.136 -8.260 1.00 67.56 306 ALA A O 1
ATOM 2349 N N . GLY A 1 307 ? 8.498 8.405 -9.694 1.00 67.81 307 GLY A N 1
ATOM 2350 C CA . GLY A 1 307 ? 8.927 9.725 -10.149 1.00 67.81 307 GLY A CA 1
ATOM 2351 C C . GLY A 1 307 ? 9.833 10.445 -9.150 1.00 67.81 307 GLY A C 1
ATOM 2352 O O . GLY A 1 307 ? 10.286 9.869 -8.165 1.00 67.81 307 GLY A O 1
ATOM 2353 N N . ASN A 1 308 ? 10.138 11.714 -9.425 1.00 67.75 308 ASN A N 1
ATOM 2354 C CA . ASN A 1 308 ? 10.964 12.524 -8.532 1.00 67.75 308 ASN A CA 1
ATOM 2355 C C . ASN A 1 308 ? 10.068 13.182 -7.477 1.00 67.75 308 ASN A C 1
ATOM 2357 O O . ASN A 1 308 ? 9.249 14.031 -7.841 1.00 67.75 308 ASN A O 1
ATOM 2361 N N . PRO A 1 309 ? 10.200 12.817 -6.192 1.00 82.12 309 PRO A N 1
ATOM 2362 C CA . PRO A 1 309 ? 9.408 13.425 -5.143 1.00 82.12 309 PRO A CA 1
ATOM 2363 C C . PRO A 1 309 ? 9.848 14.874 -4.950 1.00 82.12 309 PRO A C 1
ATOM 2365 O O . PRO A 1 309 ? 11.029 15.215 -5.061 1.00 82.12 309 PRO A O 1
ATOM 2368 N N . VAL A 1 310 ? 8.890 15.731 -4.631 1.00 82.81 310 VAL A N 1
ATOM 2369 C CA . VAL A 1 310 ? 9.139 17.130 -4.300 1.00 82.81 310 VAL A CA 1
ATOM 2370 C C . VAL A 1 310 ? 9.042 17.268 -2.792 1.00 82.81 310 VAL A C 1
ATOM 2372 O O . VAL A 1 310 ? 8.056 16.844 -2.185 1.00 82.81 310 VAL A O 1
ATOM 2375 N N . ASN A 1 311 ? 10.064 17.859 -2.172 1.00 86.56 311 ASN A N 1
ATOM 2376 C CA . ASN A 1 311 ? 9.926 18.291 -0.792 1.00 86.56 311 ASN A CA 1
ATOM 2377 C C . ASN A 1 311 ? 8.988 19.486 -0.819 1.00 86.56 311 ASN A C 1
ATOM 2379 O O . ASN A 1 311 ? 9.306 20.517 -1.418 1.00 86.56 311 ASN A O 1
ATOM 2383 N N . ALA A 1 312 ? 7.825 19.332 -0.203 1.00 83.62 312 ALA A N 1
ATOM 2384 C CA . ALA A 1 312 ? 6.800 20.349 -0.260 1.00 83.62 312 ALA A CA 1
ATOM 2385 C C . ALA A 1 312 ? 7.278 21.664 0.374 1.00 83.62 312 ALA A C 1
ATOM 2387 O O . ALA A 1 312 ? 6.654 22.692 0.120 1.00 83.62 312 ALA A O 1
ATOM 2388 N N . ASN A 1 313 ? 8.378 21.646 1.158 1.00 70.56 313 ASN A N 1
ATOM 2389 C CA . ASN A 1 313 ? 8.985 22.800 1.830 1.00 70.56 313 ASN A CA 1
ATOM 2390 C C . ASN A 1 313 ? 7.907 23.706 2.430 1.00 70.56 313 ASN A C 1
ATOM 2392 O O . ASN A 1 313 ? 8.050 24.933 2.469 1.00 70.56 313 ASN A O 1
ATOM 2396 N N . VAL A 1 314 ? 6.795 23.094 2.860 1.00 64.69 314 VAL A N 1
ATOM 2397 C CA . VAL A 1 314 ? 5.713 23.790 3.526 1.00 64.69 314 VAL A CA 1
ATOM 2398 C C . VAL A 1 314 ? 6.360 24.139 4.831 1.00 64.69 314 VAL A C 1
ATOM 2400 O O . VAL A 1 314 ? 6.619 23.260 5.652 1.00 64.69 314 VAL A O 1
ATOM 2403 N N . LYS A 1 315 ? 6.824 25.387 4.908 1.00 51.78 315 LYS A N 1
ATOM 2404 C CA . LYS A 1 315 ? 7.621 25.845 6.023 1.00 51.78 315 LYS A CA 1
ATOM 2405 C C . LYS A 1 315 ? 6.849 25.404 7.262 1.00 51.78 315 LYS A C 1
ATOM 2407 O O . LYS A 1 315 ? 5.719 25.847 7.460 1.00 51.78 315 LYS A O 1
ATOM 2412 N N . GLN A 1 316 ? 7.465 24.571 8.101 1.00 51.91 316 GLN A N 1
ATOM 2413 C CA . GLN A 1 316 ? 7.041 24.328 9.485 1.00 51.91 316 GLN A CA 1
ATOM 2414 C C . GLN A 1 316 ? 7.097 25.648 10.298 1.00 51.91 316 GLN A C 1
ATOM 2416 O O . GLN A 1 316 ? 7.365 25.642 11.494 1.00 51.91 316 GLN A O 1
ATOM 2421 N N . SER A 1 317 ? 6.936 26.814 9.655 1.00 39.78 317 SER A N 1
ATOM 2422 C CA . SER A 1 317 ? 7.410 28.124 10.086 1.00 39.78 317 SER A CA 1
ATOM 2423 C C . SER A 1 317 ? 6.681 28.679 11.291 1.00 39.78 317 SER A C 1
ATOM 2425 O O . SER A 1 317 ? 7.052 29.752 11.741 1.00 39.78 317 SER A O 1
ATOM 2427 N N . GLU A 1 318 ? 5.680 27.995 11.837 1.00 51.03 318 GLU A N 1
ATOM 2428 C CA . GLU A 1 318 ? 4.866 28.552 12.919 1.00 51.03 318 GLU A CA 1
ATOM 2429 C C . GLU A 1 318 ? 4.443 27.506 13.958 1.00 51.03 318 GLU A C 1
ATOM 2431 O O . GLU A 1 318 ? 3.377 27.620 14.550 1.00 51.03 318 GLU A O 1
ATOM 2436 N N . GLY A 1 319 ? 5.234 26.445 14.171 1.00 58.59 319 GLY A N 1
ATOM 2437 C CA . GLY A 1 319 ? 4.924 25.450 15.211 1.00 58.59 319 GLY A CA 1
ATOM 2438 C C . GLY A 1 319 ? 3.625 24.664 14.974 1.00 58.59 319 GLY A C 1
ATOM 2439 O O . GLY A 1 319 ? 3.130 24.001 15.881 1.00 58.59 319 GLY A O 1
ATOM 2440 N N . ARG A 1 320 ? 3.065 24.723 13.758 1.00 62.66 320 ARG A N 1
ATOM 2441 C CA . ARG A 1 320 ? 1.912 23.913 13.357 1.00 62.66 320 ARG A CA 1
ATOM 2442 C C . ARG A 1 320 ? 2.371 22.460 13.189 1.00 62.66 320 ARG A C 1
ATOM 2444 O O . ARG A 1 320 ? 3.221 22.168 12.353 1.00 62.66 320 ARG A O 1
ATOM 2451 N N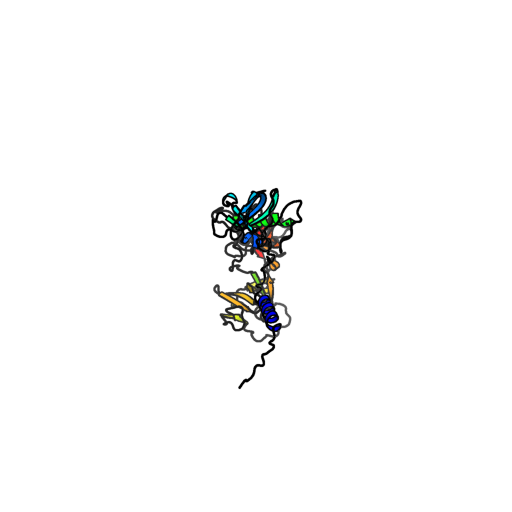 . HIS A 1 321 ? 1.810 21.562 13.998 1.00 72.88 321 HIS A N 1
ATOM 2452 C CA . HIS A 1 321 ? 2.079 20.118 13.945 1.00 72.88 321 HIS A CA 1
ATOM 2453 C C . HIS A 1 321 ? 1.242 19.379 12.888 1.00 72.88 321 HIS A C 1
ATOM 2455 O O . HIS A 1 321 ? 1.419 18.176 12.703 1.00 72.88 321 HIS A O 1
ATOM 2461 N N . GLU A 1 322 ? 0.333 20.090 12.215 1.00 86.88 322 GLU A N 1
ATOM 2462 C CA . GLU A 1 322 ? -0.660 19.521 11.310 1.00 86.88 322 GLU A CA 1
ATOM 2463 C C . GLU A 1 322 ? -0.787 20.371 10.041 1.00 86.88 322 GLU A C 1
ATOM 2465 O O . GLU A 1 322 ? -0.844 21.603 10.114 1.00 86.88 322 GLU A O 1
ATOM 2470 N N . TYR A 1 323 ? -0.848 19.715 8.880 1.00 91.12 323 TYR A N 1
ATOM 2471 C CA . TYR A 1 323 ? -1.088 20.379 7.594 1.00 91.12 323 TYR A CA 1
ATOM 2472 C C . TYR A 1 323 ? -2.451 19.982 7.047 1.00 91.12 323 TYR A C 1
ATOM 2474 O O . TYR A 1 323 ? -2.649 18.794 6.811 1.00 91.12 323 TYR A O 1
ATOM 2482 N N . PRO A 1 324 ? -3.372 20.920 6.793 1.00 94.62 324 PRO A N 1
ATOM 2483 C CA . PRO A 1 324 ? -4.681 20.584 6.255 1.00 94.62 324 PRO A CA 1
ATOM 2484 C C . PRO A 1 324 ? -4.545 20.009 4.842 1.00 94.62 324 PRO A C 1
ATOM 2486 O O . PRO A 1 324 ? -3.867 20.585 3.985 1.00 94.62 324 PRO A O 1
ATOM 2489 N N . VAL A 1 325 ? -5.200 18.876 4.595 1.00 96.75 325 VAL A N 1
ATOM 2490 C CA . VAL A 1 325 ? -5.197 18.203 3.294 1.00 96.75 325 VAL A CA 1
ATOM 2491 C C . VAL A 1 325 ? -6.581 17.693 2.923 1.00 96.75 325 VAL A C 1
ATOM 2493 O O . VAL A 1 325 ? -7.352 17.282 3.786 1.00 96.75 325 VAL A O 1
ATOM 2496 N N . ASN A 1 326 ? -6.868 17.632 1.624 1.00 97.56 326 ASN A N 1
ATOM 2497 C CA . ASN A 1 326 ? -7.915 16.741 1.126 1.00 97.56 326 ASN A CA 1
ATOM 2498 C C . ASN A 1 326 ? -7.277 15.416 0.722 1.00 97.56 326 ASN A C 1
ATOM 2500 O O . ASN A 1 326 ? -6.356 15.414 -0.094 1.00 97.56 326 ASN A O 1
ATOM 2504 N N . VAL A 1 327 ? -7.793 14.295 1.225 1.00 97.94 327 VAL A N 1
ATOM 2505 C CA . VAL A 1 327 ? -7.433 12.967 0.709 1.00 97.94 327 VAL A CA 1
ATOM 2506 C C . VAL A 1 327 ? -8.480 12.536 -0.313 1.00 97.94 327 VAL A C 1
ATOM 2508 O O . VAL A 1 327 ? -9.651 12.361 0.023 1.00 97.94 327 VAL A O 1
ATOM 2511 N N . ARG A 1 328 ? -8.072 12.408 -1.578 1.00 98.06 328 ARG A N 1
ATOM 2512 C CA . ARG A 1 328 ? -8.967 12.151 -2.722 1.00 98.06 328 ARG A CA 1
ATOM 2513 C C . ARG A 1 328 ? -9.126 10.677 -3.059 1.00 98.06 328 ARG A C 1
ATOM 2515 O O . ARG A 1 328 ? -10.147 10.281 -3.611 1.00 98.06 328 ARG A O 1
ATOM 2522 N N . GLY A 1 329 ? -8.131 9.876 -2.714 1.00 97.44 329 GLY A N 1
ATOM 2523 C CA . GLY A 1 329 ? -8.113 8.457 -3.011 1.00 97.44 329 GLY A CA 1
ATOM 2524 C C . GLY A 1 329 ? -6.959 7.765 -2.313 1.00 97.44 329 GLY A C 1
ATOM 2525 O O . GLY A 1 329 ? -6.082 8.408 -1.729 1.00 97.44 329 GLY A O 1
ATOM 2526 N N . THR A 1 330 ? -6.974 6.442 -2.379 1.00 97.19 330 THR A N 1
ATOM 2527 C CA . THR A 1 330 ? -5.927 5.594 -1.824 1.00 97.19 330 THR A CA 1
ATOM 2528 C C . THR A 1 330 ? -5.521 4.527 -2.827 1.00 97.19 330 THR A C 1
ATOM 2530 O O . THR A 1 330 ? -6.292 4.162 -3.715 1.00 97.19 330 THR A O 1
ATOM 2533 N N . GLN A 1 331 ? -4.286 4.050 -2.716 1.00 93.19 331 GLN A N 1
ATOM 2534 C CA . GLN A 1 331 ? -3.772 2.984 -3.565 1.00 93.19 331 GLN A CA 1
ATOM 2535 C C . GLN A 1 331 ? -2.771 2.131 -2.793 1.00 93.19 331 GLN A C 1
ATOM 2537 O O . GLN A 1 331 ? -1.817 2.658 -2.230 1.00 93.19 331 GLN A O 1
ATOM 2542 N N . ASP A 1 332 ? -2.958 0.813 -2.794 1.00 87.75 332 ASP A N 1
ATOM 2543 C CA . ASP A 1 332 ? -1.927 -0.111 -2.323 1.00 87.75 332 ASP A CA 1
ATOM 2544 C C . ASP A 1 332 ? -0.916 -0.376 -3.453 1.00 87.75 332 ASP A C 1
ATOM 2546 O O . ASP A 1 332 ? -1.276 -0.686 -4.596 1.00 87.75 332 ASP A O 1
ATOM 2550 N N . LEU A 1 333 ? 0.367 -0.196 -3.152 1.00 80.25 333 LEU A N 1
ATOM 2551 C CA . LEU A 1 333 ? 1.483 -0.483 -4.047 1.00 80.25 333 LEU A CA 1
ATOM 2552 C C . LEU A 1 333 ? 2.607 -1.132 -3.243 1.00 80.25 333 LEU A C 1
ATOM 2554 O O . LEU A 1 333 ? 3.141 -0.518 -2.318 1.00 80.25 333 LEU A O 1
ATOM 2558 N N . ALA A 1 334 ? 2.988 -2.354 -3.625 1.00 75.81 334 ALA A N 1
ATOM 2559 C CA . ALA A 1 334 ? 4.045 -3.134 -2.989 1.00 75.81 334 ALA A CA 1
ATOM 2560 C C . ALA A 1 334 ? 3.903 -3.200 -1.455 1.00 75.81 334 ALA A C 1
ATOM 2562 O O . ALA A 1 334 ? 4.860 -2.940 -0.713 1.00 75.81 334 ALA A O 1
ATOM 2563 N N . GLY A 1 335 ? 2.679 -3.466 -0.978 1.00 80.38 335 GLY A N 1
ATOM 2564 C CA . GLY A 1 335 ? 2.351 -3.583 0.445 1.00 80.38 335 GLY A CA 1
ATOM 2565 C C . GLY A 1 335 ? 2.478 -2.270 1.219 1.00 80.38 335 GLY A C 1
ATOM 2566 O O . GLY A 1 335 ? 2.665 -2.290 2.436 1.00 80.38 335 GLY A O 1
ATOM 2567 N N . THR A 1 336 ? 2.452 -1.139 0.512 1.00 84.88 336 THR A N 1
ATOM 2568 C CA . THR A 1 336 ? 2.440 0.211 1.071 1.00 84.88 336 THR A CA 1
ATOM 2569 C C . THR A 1 336 ? 1.149 0.885 0.639 1.00 84.88 336 THR A C 1
ATOM 2571 O O . THR A 1 336 ? 0.896 1.037 -0.554 1.00 84.88 336 THR A O 1
ATOM 2574 N N . LEU A 1 337 ? 0.345 1.322 1.604 1.00 93.12 337 LEU A N 1
ATOM 2575 C CA . LEU A 1 337 ? -0.819 2.152 1.326 1.00 93.12 337 LEU A CA 1
ATOM 2576 C C . LEU A 1 337 ? -0.362 3.584 1.029 1.00 93.12 337 LEU A C 1
ATOM 2578 O O . LEU A 1 337 ? 0.354 4.189 1.825 1.00 93.12 337 LEU A O 1
ATOM 2582 N N . TRP A 1 338 ? -0.799 4.124 -0.100 1.00 95.19 338 TRP A N 1
ATOM 2583 C CA . TRP A 1 338 ? -0.549 5.488 -0.546 1.00 95.19 338 TRP A CA 1
ATOM 2584 C C . TRP A 1 338 ? -1.833 6.305 -0.511 1.00 95.19 338 TRP A C 1
ATOM 2586 O O . TRP A 1 338 ? -2.910 5.793 -0.817 1.00 95.19 338 TRP A O 1
ATOM 2596 N N . LEU A 1 339 ? -1.707 7.580 -0.157 1.00 98.00 339 LEU A N 1
ATOM 2597 C CA . LEU A 1 339 ? -2.792 8.548 -0.070 1.00 98.00 339 LEU A CA 1
ATOM 2598 C C . LEU A 1 339 ? -2.591 9.611 -1.146 1.00 98.00 339 LEU A C 1
ATOM 2600 O O . LEU A 1 339 ? -1.541 10.255 -1.178 1.00 98.00 339 LEU A O 1
ATOM 2604 N N . GLN A 1 340 ? -3.590 9.815 -2.001 1.00 98.25 340 GLN A N 1
ATOM 2605 C CA . GLN A 1 340 ? -3.608 10.935 -2.933 1.00 98.25 340 GLN A CA 1
ATOM 2606 C C . GLN A 1 340 ? -4.070 12.181 -2.180 1.00 98.25 340 GLN A C 1
ATOM 2608 O O . GLN A 1 340 ? -5.233 12.268 -1.777 1.00 98.25 340 GLN A O 1
ATOM 2613 N N . VAL A 1 341 ? -3.165 13.134 -1.980 1.00 98.00 341 VAL A N 1
ATOM 2614 C CA . VAL A 1 341 ? -3.389 14.319 -1.151 1.00 98.00 341 VAL A CA 1
ATOM 2615 C C . VAL A 1 341 ? -3.346 15.607 -1.963 1.00 98.00 341 VAL A C 1
ATOM 2617 O O . VAL A 1 341 ? -2.560 15.762 -2.896 1.00 98.00 341 VAL A O 1
ATOM 2620 N N . GLU A 1 342 ? -4.168 16.564 -1.553 1.00 97.38 342 GLU A N 1
ATOM 2621 C CA . GLU A 1 342 ? -4.082 17.974 -1.926 1.00 97.38 342 GLU A CA 1
ATOM 2622 C C . GLU A 1 342 ? -3.760 18.771 -0.663 1.00 97.38 342 GLU A C 1
ATOM 2624 O O . GLU A 1 342 ? -4.615 18.893 0.215 1.00 97.38 342 GLU A O 1
ATOM 2629 N N . ILE A 1 343 ? -2.549 19.316 -0.555 1.00 95.19 343 ILE A N 1
ATOM 2630 C CA . ILE A 1 343 ? -2.180 20.166 0.579 1.00 95.19 343 ILE A CA 1
ATOM 2631 C C . ILE A 1 343 ? -2.804 21.539 0.412 1.00 95.19 343 ILE A C 1
ATOM 2633 O O . ILE A 1 343 ? -2.669 22.167 -0.638 1.00 95.19 343 ILE A O 1
ATOM 2637 N N . LEU A 1 344 ? -3.474 22.004 1.459 1.00 94.50 344 LEU A N 1
ATOM 2638 C CA . LEU A 1 344 ? -4.234 23.241 1.461 1.00 94.50 344 LEU A CA 1
ATOM 2639 C C . LEU A 1 344 ? -3.426 24.404 2.041 1.00 94.50 344 LEU A C 1
ATOM 2641 O O . LEU A 1 344 ? -2.595 24.236 2.930 1.00 94.50 344 LEU A O 1
ATOM 2645 N N . SER A 1 345 ? -3.697 25.613 1.546 1.00 91.44 345 SER A N 1
ATOM 2646 C CA . SER A 1 345 ? -3.033 26.844 1.989 1.00 91.44 345 SER A CA 1
ATOM 2647 C C . SER A 1 345 ? -3.427 27.284 3.402 1.00 91.44 345 SER A C 1
ATOM 2649 O O . SER A 1 345 ? -2.721 28.085 4.005 1.00 91.44 345 SER A O 1
ATOM 2651 N N . ALA A 1 346 ? -4.577 26.821 3.892 1.00 90.25 346 ALA A N 1
ATOM 2652 C CA . ALA A 1 346 ? -5.137 27.118 5.207 1.00 90.25 346 ALA A CA 1
ATOM 2653 C C . ALA A 1 346 ? -6.101 25.997 5.618 1.00 90.25 346 ALA A C 1
ATOM 2655 O O . ALA A 1 346 ? -6.533 25.210 4.766 1.00 90.25 346 ALA A O 1
ATOM 2656 N N . SER A 1 347 ? -6.441 25.917 6.906 1.00 90.12 347 SER A N 1
ATOM 2657 C CA . SER A 1 347 ? -7.430 24.938 7.361 1.00 90.12 347 SER A CA 1
ATOM 2658 C C . SER A 1 347 ? -8.825 25.363 6.897 1.00 90.12 347 SER A C 1
ATOM 2660 O O . SER A 1 347 ? -9.181 26.528 7.081 1.00 90.12 347 SER A O 1
ATOM 2662 N N . PRO A 1 348 ? -9.660 24.453 6.359 1.00 88.69 348 PRO A N 1
ATOM 2663 C CA . PRO A 1 348 ? -11.060 24.769 6.074 1.00 88.69 348 PRO A CA 1
ATOM 2664 C C . PRO A 1 348 ? -11.837 25.269 7.308 1.00 88.69 348 PRO A C 1
ATOM 2666 O O . PRO A 1 348 ? -12.834 25.969 7.151 1.00 88.69 348 PRO A O 1
ATOM 2669 N N . CYS A 1 349 ? -11.364 24.967 8.524 1.00 88.06 349 CYS A N 1
ATOM 2670 C CA . CYS A 1 349 ? -11.973 25.428 9.775 1.00 88.06 349 CYS A CA 1
ATOM 2671 C C . CYS A 1 349 ? -11.675 26.879 10.141 1.00 88.06 349 CYS A C 1
ATOM 2673 O O . CYS A 1 349 ? -12.403 27.466 10.934 1.00 88.06 349 CYS A O 1
ATOM 2675 N N . GLU A 1 350 ? -10.631 27.480 9.569 1.00 88.25 350 GLU A N 1
ATOM 2676 C CA . GLU A 1 350 ? -10.305 28.896 9.794 1.00 88.25 350 GLU A CA 1
ATOM 2677 C C . GLU A 1 350 ? -11.221 29.830 8.967 1.00 88.25 350 GLU A C 1
ATOM 2679 O O . GLU A 1 350 ? -11.116 31.054 9.056 1.00 88.25 350 GLU A O 1
ATOM 2684 N N . GLY A 1 351 ? -12.148 29.264 8.184 1.00 86.00 351 GLY A N 1
ATOM 2685 C CA . GLY A 1 351 ? -13.037 29.984 7.279 1.00 86.00 351 GLY A CA 1
ATOM 2686 C C . GLY A 1 351 ? -12.404 30.273 5.912 1.00 86.00 351 GLY A C 1
ATOM 2687 O O . GLY A 1 351 ? -11.196 30.175 5.704 1.00 86.00 351 GLY A O 1
ATOM 2688 N N . GLY A 1 352 ? -13.246 30.633 4.941 1.00 89.56 352 GLY A N 1
ATOM 2689 C CA . GLY A 1 352 ? -12.827 30.908 3.563 1.00 89.56 352 GLY A CA 1
ATOM 2690 C C . GLY A 1 352 ? -12.775 29.668 2.662 1.00 89.56 352 GLY A C 1
ATOM 2691 O O . GLY A 1 352 ? -13.332 28.619 2.970 1.00 89.56 352 GLY A O 1
ATOM 2692 N N . SER A 1 353 ? -12.143 29.814 1.496 1.00 90.00 353 SER A N 1
ATOM 2693 C CA . SER A 1 353 ? -11.984 28.741 0.506 1.00 90.00 353 SER A CA 1
ATOM 2694 C C . SER A 1 353 ? -10.494 28.457 0.319 1.00 90.00 353 SER A C 1
ATOM 2696 O O . SER A 1 353 ? -9.855 29.118 -0.510 1.00 90.00 353 SER A O 1
ATOM 2698 N N . PRO A 1 354 ? -9.907 27.545 1.121 1.00 92.88 354 PRO A N 1
ATOM 2699 C CA . PRO A 1 354 ? -8.485 27.252 1.032 1.00 92.88 354 PRO A CA 1
ATOM 2700 C C . PRO A 1 354 ? -8.136 26.727 -0.361 1.00 92.88 354 PRO A C 1
ATOM 2702 O O . PRO A 1 354 ? -8.911 26.003 -0.987 1.00 92.88 354 PRO A O 1
ATOM 2705 N N . LYS A 1 355 ? -6.964 27.119 -0.864 1.00 95.06 355 LYS A N 1
ATOM 2706 C CA . LYS A 1 355 ? -6.482 26.712 -2.187 1.00 95.06 355 LYS A CA 1
ATOM 2707 C C . LYS A 1 355 ? -5.518 25.546 -2.046 1.00 95.06 355 LYS A C 1
ATOM 2709 O O . LYS A 1 355 ? -4.739 25.506 -1.096 1.00 95.06 355 LYS A O 1
ATOM 2714 N N . THR A 1 356 ? -5.518 24.643 -3.019 1.00 95.69 356 THR A N 1
ATOM 2715 C CA . THR A 1 356 ? -4.485 23.611 -3.123 1.00 95.69 356 THR A CA 1
ATOM 2716 C C . THR A 1 356 ? -3.142 24.264 -3.451 1.00 95.69 356 THR A C 1
ATOM 2718 O O . THR A 1 356 ? -3.015 24.963 -4.455 1.00 95.69 356 THR A O 1
ATOM 2721 N N . VAL A 1 357 ? -2.149 24.046 -2.592 1.00 93.31 357 VAL A N 1
ATOM 2722 C CA . VAL A 1 357 ? -0.761 24.505 -2.755 1.00 93.31 357 VAL A CA 1
ATOM 2723 C C . VAL A 1 357 ? 0.023 23.515 -3.608 1.00 93.31 357 VAL A C 1
ATOM 2725 O O . VAL A 1 357 ? 0.736 23.908 -4.526 1.00 93.31 357 VAL A O 1
ATOM 2728 N N . ILE A 1 358 ? -0.119 22.226 -3.303 1.00 93.44 358 ILE A N 1
ATOM 2729 C CA . ILE A 1 358 ? 0.543 21.124 -3.997 1.00 93.44 358 ILE A CA 1
ATOM 2730 C C . ILE A 1 358 ? -0.329 19.873 -3.891 1.00 93.44 358 ILE A C 1
ATOM 2732 O O . ILE A 1 358 ? -1.086 19.712 -2.934 1.00 93.44 358 ILE A O 1
ATOM 2736 N N . SER A 1 359 ? -0.240 18.997 -4.885 1.00 95.94 359 SER A N 1
ATOM 2737 C CA . SER A 1 359 ? -0.939 17.714 -4.891 1.00 95.94 359 SER A CA 1
ATOM 2738 C C . SER A 1 359 ? 0.005 16.594 -5.301 1.00 95.94 359 SER A C 1
ATOM 2740 O O . SER A 1 359 ? 1.006 16.842 -5.974 1.00 95.94 359 SER A O 1
ATOM 2742 N N . GLY A 1 360 ? -0.312 15.380 -4.870 1.00 94.75 360 GLY A N 1
ATOM 2743 C CA . GLY A 1 360 ? 0.435 14.179 -5.209 1.00 94.75 360 GLY A CA 1
ATOM 2744 C C . GLY A 1 360 ? 0.128 13.061 -4.227 1.00 94.75 360 GLY A C 1
ATOM 2745 O O . GLY A 1 360 ? -0.979 12.974 -3.703 1.00 94.75 360 GLY A O 1
ATOM 2746 N N . TRP A 1 361 ? 1.110 12.212 -3.972 1.00 96.56 361 TRP A N 1
ATOM 2747 C CA . TRP A 1 361 ? 0.971 11.005 -3.180 1.00 96.56 361 TRP A CA 1
ATOM 2748 C C . TRP A 1 361 ? 1.907 11.018 -1.982 1.00 96.56 361 TRP A C 1
ATOM 2750 O O . TRP A 1 361 ? 3.078 11.382 -2.089 1.00 96.56 361 TRP A O 1
ATOM 2760 N N . VAL A 1 362 ? 1.396 10.582 -0.838 1.00 95.88 362 VAL A N 1
ATOM 2761 C CA . VAL A 1 362 ? 2.188 10.350 0.374 1.00 95.88 362 VAL A CA 1
ATOM 2762 C C . VAL A 1 362 ? 1.933 8.929 0.872 1.00 95.88 362 VAL A C 1
ATOM 2764 O O . VAL A 1 362 ? 0.816 8.427 0.715 1.00 95.88 362 VAL A O 1
ATOM 2767 N N . PRO A 1 363 ? 2.925 8.242 1.457 1.00 94.56 363 PRO A N 1
ATOM 2768 C CA . PRO A 1 363 ? 2.661 6.969 2.112 1.00 94.56 363 PRO A CA 1
ATOM 2769 C C . PRO A 1 363 ? 1.740 7.216 3.309 1.00 94.56 363 PRO A C 1
ATOM 2771 O O . PRO A 1 363 ? 1.922 8.194 4.024 1.00 94.56 363 PRO A O 1
ATOM 2774 N N . ALA A 1 364 ? 0.774 6.334 3.551 1.00 96.00 364 ALA A N 1
ATOM 2775 C CA . ALA A 1 364 ? -0.143 6.388 4.693 1.00 96.00 364 ALA A CA 1
ATOM 2776 C C . ALA A 1 364 ? 0.561 6.227 6.050 1.00 96.00 364 ALA A C 1
ATOM 2778 O O . ALA A 1 364 ? 0.029 6.633 7.086 1.00 96.00 364 ALA A O 1
ATOM 2779 N N . TYR A 1 365 ? 1.756 5.632 6.033 1.00 94.69 365 TYR A N 1
ATOM 2780 C CA . TYR A 1 365 ? 2.551 5.324 7.212 1.00 94.69 365 TYR A CA 1
ATOM 2781 C C . TYR A 1 365 ? 3.988 5.811 7.045 1.00 94.69 365 TYR A C 1
ATOM 2783 O O . TYR A 1 365 ? 4.572 5.690 5.967 1.00 94.69 365 TYR A O 1
ATOM 2791 N N . SER A 1 366 ? 4.564 6.325 8.128 1.00 92.12 366 SER A N 1
ATOM 2792 C CA . SER A 1 366 ? 5.988 6.621 8.230 1.00 92.12 366 SER A CA 1
ATOM 2793 C C . SER A 1 366 ? 6.805 5.319 8.248 1.00 92.12 366 SER A C 1
ATOM 2795 O O . SER A 1 366 ? 6.241 4.235 8.450 1.00 92.12 366 SER A O 1
ATOM 2797 N N . PRO A 1 367 ? 8.139 5.380 8.090 1.00 86.50 367 PRO A N 1
ATOM 2798 C CA . PRO A 1 367 ? 9.008 4.211 8.247 1.00 86.50 367 PRO A CA 1
ATOM 2799 C C . PRO A 1 367 ? 8.845 3.478 9.588 1.00 86.50 367 PRO A C 1
ATOM 2801 O O . PRO A 1 367 ? 9.045 2.268 9.656 1.00 86.50 367 PRO A O 1
ATOM 2804 N N . GLU A 1 368 ? 8.455 4.194 10.646 1.00 87.75 368 GLU A N 1
ATOM 2805 C CA . GLU A 1 368 ? 8.185 3.668 11.989 1.00 87.75 368 GLU A CA 1
ATOM 2806 C C . GLU A 1 368 ? 6.767 3.083 12.135 1.00 87.75 368 GLU A C 1
ATOM 2808 O O . GLU A 1 368 ? 6.389 2.645 13.222 1.00 87.75 368 GLU A O 1
ATOM 2813 N N . GLY A 1 369 ? 5.966 3.087 11.065 1.00 90.88 369 GLY A N 1
ATOM 2814 C CA . GLY A 1 369 ? 4.595 2.572 11.056 1.00 90.88 369 GLY A CA 1
ATOM 2815 C C . GLY A 1 369 ? 3.546 3.542 11.611 1.00 90.88 369 GLY A C 1
ATOM 2816 O O . GLY A 1 369 ? 2.398 3.142 11.808 1.00 90.88 369 GLY A O 1
ATOM 2817 N N . LYS A 1 370 ? 3.908 4.807 11.864 1.00 93.44 370 LYS A N 1
ATOM 2818 C CA . LYS A 1 370 ? 2.988 5.840 12.367 1.00 93.44 370 LYS A CA 1
ATOM 2819 C C . LYS A 1 370 ? 2.174 6.452 11.241 1.00 93.44 370 LYS A C 1
ATOM 2821 O O . LYS A 1 370 ? 2.685 6.620 10.142 1.00 93.44 370 LYS A O 1
ATOM 2826 N N . LEU A 1 371 ? 0.924 6.812 11.509 1.00 95.06 371 LEU A N 1
ATOM 2827 C CA . LEU A 1 371 ? 0.057 7.423 10.498 1.00 95.06 371 LEU A CA 1
ATOM 2828 C C . LEU A 1 371 ? 0.595 8.789 10.061 1.00 95.06 371 LEU A C 1
ATOM 2830 O O . LEU A 1 371 ? 0.823 9.661 10.899 1.00 95.06 371 LEU A O 1
ATOM 2834 N N . THR A 1 372 ? 0.757 8.993 8.756 1.00 95.56 372 THR A N 1
ATOM 2835 C CA . THR A 1 372 ? 1.184 10.278 8.169 1.00 95.56 372 THR A CA 1
ATOM 2836 C C . THR A 1 372 ? 0.022 11.229 7.941 1.00 95.56 372 THR A C 1
ATOM 2838 O O . THR A 1 372 ? 0.244 12.428 7.820 1.00 95.56 372 THR A O 1
ATOM 2841 N N . ALA A 1 373 ? -1.207 10.714 7.904 1.00 96.56 373 ALA A N 1
ATOM 2842 C CA . ALA A 1 373 ? -2.424 11.496 7.783 1.00 96.56 373 ALA A CA 1
ATOM 2843 C C . ALA A 1 373 ? -3.499 10.997 8.749 1.00 96.56 373 ALA A C 1
ATOM 2845 O O . ALA A 1 373 ? -3.591 9.803 9.044 1.00 96.56 373 ALA A O 1
ATOM 2846 N N . TRP A 1 374 ? -4.337 11.917 9.209 1.00 96.12 374 TRP A N 1
ATOM 2847 C CA . TRP A 1 374 ? -5.542 11.615 9.969 1.00 96.12 374 TRP A CA 1
ATOM 2848 C C . TRP A 1 374 ? -6.668 12.589 9.604 1.00 96.12 374 TRP A C 1
ATOM 2850 O O . TRP A 1 374 ? -6.541 13.361 8.653 1.00 96.12 374 TRP A O 1
ATOM 2860 N N . PHE A 1 375 ? -7.799 12.517 10.301 1.00 95.44 375 PHE A N 1
ATOM 2861 C CA . PHE A 1 375 ? -8.933 13.407 10.084 1.00 95.44 375 PHE A CA 1
ATOM 2862 C C . PHE A 1 375 ? -9.508 13.944 11.391 1.00 95.44 375 PHE A C 1
ATOM 2864 O O . PHE A 1 375 ? -9.424 13.304 12.440 1.00 95.44 375 PHE A O 1
ATOM 2871 N N . TYR A 1 376 ? -10.112 15.127 11.310 1.00 93.62 376 TYR A N 1
ATOM 2872 C CA . TYR A 1 376 ? -10.856 15.732 12.405 1.00 93.62 376 TYR A CA 1
ATOM 2873 C C . TYR A 1 376 ? -12.247 15.089 12.473 1.00 93.62 376 TYR A C 1
ATOM 2875 O O . TYR A 1 376 ? -13.146 15.419 11.701 1.00 93.62 376 TYR A O 1
ATOM 2883 N N . SER A 1 377 ? -12.426 14.153 13.402 1.00 91.38 377 SER A N 1
ATOM 2884 C CA . SER A 1 377 ? -13.695 13.452 13.672 1.00 91.38 377 SER A CA 1
ATOM 2885 C C . SER A 1 377 ? -14.836 14.389 14.062 1.00 91.38 377 SER A C 1
ATOM 2887 O O . SER A 1 377 ? -15.998 14.076 13.832 1.00 91.38 377 SER A O 1
ATOM 2889 N N . ARG A 1 378 ? -14.511 15.540 14.654 1.00 89.06 378 ARG A N 1
ATOM 2890 C CA . ARG A 1 378 ? -15.496 16.501 15.166 1.00 89.06 378 ARG A CA 1
ATOM 2891 C C . ARG A 1 378 ? -15.843 17.617 14.186 1.00 89.06 378 ARG A C 1
ATOM 2893 O O . ARG A 1 378 ? -16.603 18.507 14.543 1.00 89.06 378 ARG A O 1
ATOM 2900 N N . GLY A 1 379 ? -15.304 17.555 12.970 1.00 86.31 379 GLY A N 1
ATOM 2901 C CA . GLY A 1 379 ? -15.398 18.646 12.010 1.00 86.31 379 GLY A CA 1
ATOM 2902 C C . GLY A 1 379 ? -14.626 19.885 12.466 1.00 86.31 379 GLY A C 1
ATOM 2903 O O . GLY A 1 379 ? -13.649 19.789 13.214 1.00 86.31 379 GLY A O 1
ATOM 2904 N N . CYS A 1 380 ? -15.085 21.023 11.958 1.00 81.25 380 CYS A N 1
ATOM 2905 C CA . CYS A 1 380 ? -14.809 22.349 12.486 1.00 81.25 380 CYS A CA 1
ATOM 2906 C C . CYS A 1 380 ? -15.933 22.693 13.481 1.00 81.25 380 CYS A C 1
ATOM 2908 O O . CYS A 1 380 ? -15.624 23.328 14.503 1.00 81.25 380 CYS A O 1
#

pLDDT: mean 84.75, std 15.13, range [39.78, 98.25]

Radius of gyration: 30.66 Å; chains: 1; bounding box: 63×133×63 Å